Protein AF-A0A8H8INB3-F1 (afdb_monomer)

Structure (mmCIF, N/CA/C/O backbone):
data_AF-A0A8H8INB3-F1
#
_entry.id   AF-A0A8H8INB3-F1
#
loop_
_atom_site.group_PDB
_atom_site.id
_atom_site.type_symbol
_atom_site.label_atom_id
_atom_site.label_alt_id
_atom_site.label_comp_id
_atom_site.label_asym_id
_atom_site.label_entity_id
_atom_site.label_seq_id
_atom_site.pdbx_PDB_ins_code
_atom_site.Cartn_x
_atom_site.Cartn_y
_atom_site.Cartn_z
_atom_site.occupancy
_atom_site.B_iso_or_equiv
_atom_site.auth_seq_id
_atom_site.auth_comp_id
_atom_site.auth_asym_id
_atom_site.auth_atom_id
_atom_site.pdbx_PDB_model_num
ATOM 1 N N . MET A 1 1 ? -3.871 13.043 -21.903 1.00 37.81 1 MET A N 1
ATOM 2 C CA . MET A 1 1 ? -3.933 12.371 -20.589 1.00 37.81 1 MET A CA 1
ATOM 3 C C . MET A 1 1 ? -5.296 12.667 -19.970 1.00 37.81 1 MET A C 1
ATOM 5 O O . MET A 1 1 ? -5.519 13.795 -19.569 1.00 37.81 1 MET A O 1
ATOM 9 N N . THR A 1 2 ? -6.239 11.720 -20.001 1.00 42.38 2 THR A N 1
ATOM 10 C CA . THR A 1 2 ? -7.611 11.873 -19.447 1.00 42.38 2 THR A CA 1
ATOM 11 C C . THR A 1 2 ? -8.157 10.557 -18.858 1.00 42.38 2 THR A C 1
ATOM 13 O O . THR A 1 2 ? -9.352 10.427 -18.599 1.00 42.38 2 THR A O 1
ATOM 16 N N . SER A 1 3 ? -7.307 9.541 -18.646 1.00 51.09 3 SER A N 1
ATOM 17 C CA . SER A 1 3 ? -7.734 8.216 -18.160 1.00 51.09 3 SER A CA 1
ATOM 18 C C . SER A 1 3 ? -8.034 8.160 -16.657 1.00 51.09 3 SER A C 1
ATOM 20 O O . SER A 1 3 ? -8.711 7.228 -16.234 1.00 51.09 3 SER A O 1
ATOM 22 N N . LEU A 1 4 ? -7.603 9.152 -15.868 1.00 56.16 4 LEU A N 1
ATOM 23 C CA . LEU A 1 4 ? -7.724 9.173 -14.398 1.00 56.16 4 LEU A CA 1
ATOM 24 C C . LEU A 1 4 ? -9.166 9.326 -13.868 1.00 56.16 4 LEU A C 1
ATOM 26 O O . LEU A 1 4 ? -9.397 9.169 -12.672 1.00 56.16 4 LEU A O 1
ATOM 30 N N . HIS A 1 5 ? -10.143 9.585 -14.744 1.00 69.62 5 HIS A N 1
ATOM 31 C CA . HIS A 1 5 ? -11.546 9.841 -14.376 1.00 69.62 5 HIS A CA 1
ATOM 32 C C . HIS A 1 5 ? -12.493 8.656 -14.631 1.00 69.62 5 HIS A C 1
ATOM 34 O O . HIS A 1 5 ? -13.712 8.806 -14.566 1.00 69.62 5 HIS A O 1
ATOM 40 N N . LYS A 1 6 ? -11.963 7.485 -14.999 1.00 80.56 6 LYS A N 1
ATOM 41 C CA . LYS A 1 6 ? -12.780 6.328 -15.390 1.00 80.56 6 LYS A CA 1
ATOM 42 C C . LYS A 1 6 ? -12.952 5.360 -14.226 1.00 80.56 6 LYS A C 1
ATOM 44 O O . LYS A 1 6 ? -11.985 5.016 -13.558 1.00 80.56 6 LYS A O 1
ATOM 49 N N . HIS A 1 7 ? -14.180 4.884 -14.046 1.00 87.00 7 HIS A N 1
ATOM 50 C CA . HIS A 1 7 ? -14.563 3.927 -13.009 1.00 87.00 7 HIS A CA 1
ATOM 51 C C . HIS A 1 7 ? -15.341 2.770 -13.624 1.00 87.00 7 HIS A C 1
ATOM 53 O O . HIS A 1 7 ? -16.133 2.979 -14.543 1.00 87.00 7 HIS A O 1
ATOM 59 N N . ILE A 1 8 ? -15.126 1.559 -13.110 1.00 91.19 8 ILE A N 1
ATOM 60 C CA . ILE A 1 8 ? -15.889 0.364 -13.491 1.00 91.19 8 ILE A CA 1
ATOM 61 C C . ILE A 1 8 ? -16.918 0.118 -12.394 1.00 91.19 8 ILE A C 1
ATOM 63 O O . ILE A 1 8 ? -16.598 -0.453 -11.356 1.00 91.19 8 ILE A O 1
ATOM 67 N N . VAL A 1 9 ? -18.139 0.605 -12.604 1.00 91.12 9 VAL A N 1
ATOM 68 C CA . VAL A 1 9 ? -19.225 0.540 -11.618 1.00 91.12 9 VAL A CA 1
ATOM 69 C C . VAL A 1 9 ? -20.558 0.334 -12.328 1.00 91.12 9 VAL A C 1
ATOM 71 O O . VAL A 1 9 ? -20.754 0.866 -13.422 1.00 91.12 9 VAL A O 1
ATOM 74 N N . SER A 1 10 ? -21.489 -0.390 -11.703 1.00 91.19 10 SER A N 1
ATOM 75 C CA . SER A 1 10 ? -22.874 -0.477 -12.191 1.00 91.19 10 SER A CA 1
ATOM 76 C C . SER A 1 10 ? -23.575 0.875 -12.029 1.00 91.19 10 SER A C 1
ATOM 78 O O . SER A 1 10 ? -24.155 1.417 -12.968 1.00 91.19 10 SER A O 1
ATOM 80 N N . SER A 1 11 ? -23.473 1.451 -10.828 1.00 92.50 11 SER A N 1
ATOM 81 C CA . SER A 1 11 ? -23.851 2.829 -10.527 1.00 92.50 11 SER A CA 1
ATOM 82 C C . SER A 1 11 ? -23.067 3.343 -9.308 1.00 92.50 11 SER A C 1
ATOM 84 O O . SER A 1 11 ? -22.710 2.542 -8.440 1.00 92.50 11 SER A O 1
ATOM 86 N N . PRO A 1 12 ? -22.831 4.662 -9.173 1.00 88.75 12 PRO A N 1
ATOM 87 C CA . PRO A 1 12 ? -22.184 5.215 -7.980 1.00 88.75 12 PRO A CA 1
ATOM 88 C C . PRO A 1 12 ? -22.935 4.909 -6.673 1.00 88.75 12 PRO A C 1
ATOM 90 O O . PRO A 1 12 ? -22.311 4.656 -5.648 1.00 88.75 12 PRO A O 1
ATOM 93 N N . GLY A 1 13 ? -24.274 4.892 -6.707 1.00 90.12 13 GLY A N 1
ATOM 94 C CA . GLY A 1 13 ? -25.105 4.686 -5.514 1.00 90.12 13 GLY A CA 1
ATOM 95 C C . GLY A 1 13 ? -25.131 3.244 -4.997 1.00 90.12 13 GLY A C 1
ATOM 96 O O . GLY A 1 13 ? -25.344 3.029 -3.805 1.00 90.12 13 GLY A O 1
ATOM 97 N N . THR A 1 14 ? -24.901 2.255 -5.867 1.00 94.06 14 THR A N 1
ATOM 98 C CA . THR A 1 14 ? -24.886 0.826 -5.499 1.00 94.06 14 THR A CA 1
ATOM 99 C C . THR A 1 14 ? -23.484 0.288 -5.219 1.00 94.06 14 THR A C 1
ATOM 101 O O . THR A 1 14 ? -23.358 -0.765 -4.595 1.00 94.06 14 THR A O 1
ATOM 104 N N . LEU A 1 15 ? -22.438 1.030 -5.604 1.00 95.94 15 LEU A N 1
ATOM 105 C CA . LEU A 1 15 ? -21.040 0.600 -5.546 1.00 95.94 15 LEU A CA 1
ATOM 106 C C . LEU A 1 15 ? -20.618 0.050 -4.180 1.00 95.94 15 LEU A C 1
ATOM 108 O O . LEU A 1 15 ? -20.013 -1.015 -4.112 1.00 95.94 15 LEU A O 1
ATOM 112 N N . VAL A 1 16 ? -20.946 0.752 -3.091 1.00 97.31 16 VAL A N 1
ATOM 113 C CA . VAL A 1 16 ? -20.544 0.328 -1.739 1.00 97.31 16 VAL A CA 1
ATOM 114 C C . VAL A 1 16 ? -21.128 -1.043 -1.405 1.00 97.31 16 VAL A C 1
ATOM 116 O O . VAL A 1 16 ? -20.414 -1.918 -0.928 1.00 97.31 16 VAL A O 1
ATOM 119 N N . LEU A 1 17 ? -22.417 -1.256 -1.682 1.00 97.81 17 LEU A N 1
ATOM 120 C CA . LEU A 1 17 ? -23.078 -2.522 -1.374 1.00 97.81 17 LEU A CA 1
ATOM 121 C C . LEU A 1 17 ? -22.556 -3.662 -2.263 1.00 97.81 17 LEU A C 1
ATOM 123 O O . LEU A 1 17 ? -22.293 -4.753 -1.766 1.00 97.81 17 LEU A O 1
ATOM 127 N N . GLU A 1 18 ? -22.341 -3.399 -3.555 1.00 97.88 18 GLU A N 1
ATOM 128 C CA . GLU A 1 18 ? -21.723 -4.354 -4.488 1.00 97.88 18 GLU A CA 1
ATOM 129 C C . GLU A 1 18 ? -20.309 -4.755 -4.031 1.00 97.88 18 GLU A C 1
ATOM 131 O O . GLU A 1 18 ? -19.968 -5.940 -4.035 1.00 97.88 18 GLU A O 1
ATOM 136 N N . ALA A 1 19 ? -19.508 -3.794 -3.558 1.00 97.62 19 ALA A N 1
ATOM 137 C CA . ALA A 1 19 ? -18.181 -4.054 -3.008 1.00 97.62 19 ALA A CA 1
ATOM 138 C C . ALA A 1 19 ? -18.239 -4.922 -1.738 1.00 97.62 19 ALA A C 1
ATOM 140 O O . ALA A 1 19 ? -17.462 -5.870 -1.613 1.00 97.62 19 ALA A O 1
ATOM 141 N N . LEU A 1 20 ? -19.184 -4.664 -0.822 1.00 98.44 20 LEU A N 1
ATOM 142 C CA . LEU A 1 20 ? -19.389 -5.501 0.369 1.00 98.44 20 LEU A CA 1
ATOM 143 C C . LEU A 1 20 ? -19.751 -6.945 0.007 1.00 98.44 20 LEU A C 1
ATOM 145 O O . LEU A 1 20 ? -19.192 -7.878 0.587 1.00 98.44 20 LEU A O 1
ATOM 149 N N . HIS A 1 21 ? -20.632 -7.138 -0.976 1.00 98.06 21 HIS A N 1
ATOM 150 C CA . HIS A 1 21 ? -20.970 -8.466 -1.497 1.00 98.06 21 HIS A CA 1
ATOM 151 C C . HIS A 1 21 ? -19.763 -9.162 -2.133 1.00 98.06 21 HIS A C 1
ATOM 153 O O . HIS A 1 21 ? -19.579 -10.367 -1.947 1.00 98.06 21 HIS A O 1
ATOM 159 N N . GLY A 1 22 ? -18.894 -8.413 -2.816 1.00 97.62 22 GLY A N 1
ATOM 160 C CA . GLY A 1 22 ? -17.614 -8.917 -3.319 1.00 97.62 22 GLY A CA 1
ATOM 161 C C . GLY A 1 22 ? -16.697 -9.419 -2.198 1.00 97.62 22 GLY A C 1
ATOM 162 O O . GLY A 1 22 ? -16.178 -10.534 -2.275 1.00 97.62 22 GLY A O 1
ATOM 163 N N . VAL A 1 23 ? -16.557 -8.646 -1.116 1.00 97.19 23 VAL A N 1
ATOM 164 C CA . VAL A 1 23 ? -15.767 -9.047 0.062 1.00 97.19 23 VAL A CA 1
ATOM 165 C C . VAL A 1 23 ? -16.361 -10.284 0.740 1.00 97.19 23 VAL A C 1
ATOM 167 O O . VAL A 1 23 ? -15.623 -11.219 1.044 1.00 97.19 23 VAL A O 1
ATOM 170 N N . ALA A 1 24 ? -17.680 -10.335 0.945 1.00 97.31 24 ALA A N 1
ATOM 171 C CA . ALA A 1 24 ? -18.344 -11.497 1.541 1.00 97.31 24 ALA A CA 1
ATOM 172 C C . ALA A 1 24 ? -18.244 -12.751 0.655 1.00 97.31 24 ALA A C 1
ATOM 174 O O . ALA A 1 24 ? -18.091 -13.858 1.160 1.00 97.31 24 ALA A O 1
ATOM 175 N N . SER A 1 25 ? -18.236 -12.589 -0.670 1.00 96.56 25 SER A N 1
ATOM 176 C CA . SER A 1 25 ? -18.004 -13.701 -1.602 1.00 96.56 25 SER A CA 1
ATOM 177 C C . SER A 1 25 ? -16.581 -14.262 -1.493 1.00 96.56 25 SER A C 1
ATOM 179 O O . SER A 1 25 ? -16.380 -15.468 -1.628 1.00 96.56 25 SER A O 1
ATOM 181 N N . ALA A 1 26 ? -15.591 -13.403 -1.225 1.00 95.00 26 ALA A N 1
ATOM 182 C CA . ALA A 1 26 ? -14.204 -13.806 -0.993 1.00 95.00 26 ALA A CA 1
ATOM 183 C C . ALA A 1 26 ? -13.953 -14.337 0.434 1.00 95.00 26 ALA A C 1
ATOM 185 O O . ALA A 1 26 ? -12.988 -15.069 0.656 1.00 95.00 26 ALA A O 1
ATOM 186 N N . ASN A 1 27 ? -14.809 -13.990 1.400 1.00 95.06 27 ASN A N 1
ATOM 187 C CA . ASN A 1 27 ? -14.726 -14.436 2.788 1.00 95.06 27 ASN A CA 1
ATOM 188 C C . ASN A 1 27 ? -16.006 -15.178 3.213 1.00 95.06 27 ASN A C 1
ATOM 190 O O . ASN A 1 27 ? -16.933 -14.545 3.720 1.00 95.06 27 ASN A O 1
ATOM 194 N N . PRO A 1 28 ? -16.045 -16.522 3.127 1.00 90.81 28 PRO A N 1
ATOM 195 C CA . PRO A 1 28 ? -17.250 -17.300 3.425 1.00 90.81 28 PRO A CA 1
ATOM 196 C C . PRO A 1 28 ? -17.697 -17.232 4.895 1.00 90.81 28 PRO A C 1
ATOM 198 O O . PRO A 1 28 ? -18.794 -17.677 5.219 1.00 90.81 28 PRO A O 1
ATOM 201 N N . ASN A 1 29 ? -16.867 -16.688 5.794 1.00 93.50 29 ASN A N 1
ATOM 202 C CA . ASN A 1 29 ? -17.235 -16.466 7.193 1.00 93.50 29 ASN A CA 1
ATOM 203 C C . ASN A 1 29 ? -17.934 -15.116 7.419 1.00 93.50 29 ASN A C 1
ATOM 205 O O . ASN A 1 29 ? -18.372 -14.849 8.539 1.00 93.50 29 ASN A O 1
ATOM 209 N N . ALA A 1 30 ? -18.012 -14.257 6.400 1.00 96.94 30 ALA A N 1
ATOM 210 C CA . ALA A 1 30 ? -18.641 -12.948 6.480 1.00 96.94 30 ALA A CA 1
ATOM 211 C C . ALA A 1 30 ? -20.069 -12.957 5.908 1.00 96.94 30 ALA A C 1
ATOM 213 O O . ALA A 1 30 ? -20.439 -13.771 5.067 1.00 96.94 30 ALA A O 1
ATOM 214 N N . SER A 1 31 ? -20.894 -12.034 6.383 1.00 98.38 31 SER A N 1
ATOM 215 C CA . SER A 1 31 ? -22.241 -11.753 5.885 1.00 98.38 31 SER A CA 1
ATOM 216 C C . SER A 1 31 ? -22.456 -10.248 5.811 1.00 98.38 31 SER A C 1
ATOM 218 O O . SER A 1 31 ? -21.770 -9.488 6.497 1.00 98.38 31 SER A O 1
ATOM 220 N N . VAL A 1 32 ? -23.401 -9.825 4.973 1.00 98.75 32 VAL A N 1
ATOM 221 C CA . VAL A 1 32 ? -23.730 -8.414 4.749 1.00 98.75 32 VAL A CA 1
ATOM 222 C C . VAL A 1 32 ? -25.163 -8.151 5.209 1.00 98.75 32 VAL A C 1
ATOM 224 O O . VAL A 1 32 ? -26.079 -8.902 4.884 1.00 98.75 32 VAL A O 1
ATOM 227 N N . ASP A 1 33 ? -25.352 -7.094 5.995 1.00 98.62 33 ASP A N 1
ATOM 228 C CA . ASP A 1 33 ? -26.651 -6.467 6.235 1.00 98.62 33 ASP A CA 1
ATOM 229 C C . ASP A 1 33 ? -26.829 -5.353 5.199 1.00 98.62 33 ASP A C 1
ATOM 231 O O . ASP A 1 33 ? -26.327 -4.239 5.377 1.00 98.62 33 ASP A O 1
ATOM 235 N N . ASP A 1 34 ? -27.507 -5.677 4.098 1.00 98.12 34 ASP A N 1
ATOM 236 C CA . ASP A 1 34 ? -27.675 -4.788 2.944 1.00 98.12 34 ASP A CA 1
ATOM 237 C C . ASP A 1 34 ? -28.322 -3.452 3.315 1.00 98.12 34 ASP A C 1
ATOM 239 O O . ASP A 1 34 ? -27.911 -2.397 2.830 1.00 98.12 34 ASP A O 1
ATOM 243 N N . GLN A 1 35 ? -29.309 -3.486 4.214 1.00 97.62 35 GLN A N 1
ATOM 244 C CA . GLN A 1 35 ? -30.054 -2.300 4.628 1.00 97.62 35 GLN A CA 1
ATOM 245 C C . GLN A 1 35 ? -29.156 -1.296 5.361 1.00 97.62 35 GLN A C 1
ATOM 247 O O . GLN A 1 35 ? -29.330 -0.086 5.209 1.00 97.62 35 GLN A O 1
ATOM 252 N N . HIS A 1 36 ? -28.207 -1.787 6.157 1.00 98.38 36 HIS A N 1
ATOM 253 C CA . HIS A 1 36 ? -27.350 -0.949 6.994 1.00 98.38 36 HIS A CA 1
ATOM 254 C C . HIS A 1 36 ? -25.907 -0.850 6.489 1.00 98.38 36 HIS A C 1
ATOM 256 O O . HIS A 1 36 ? -25.113 -0.145 7.113 1.00 98.38 36 HIS A O 1
ATOM 262 N N . LYS A 1 37 ? -25.555 -1.515 5.380 1.00 98.50 37 LYS A N 1
ATOM 263 C CA . LYS A 1 37 ? -24.188 -1.586 4.828 1.00 98.50 37 LYS A CA 1
ATOM 264 C C . LYS A 1 37 ? -23.165 -2.017 5.888 1.00 98.50 37 LYS A C 1
ATOM 266 O O . LYS A 1 37 ? -22.107 -1.407 6.056 1.00 98.50 37 LYS A O 1
ATOM 271 N N . VAL A 1 38 ? -23.512 -3.058 6.644 1.00 98.88 38 VAL A N 1
ATOM 272 C CA . VAL A 1 38 ? -22.631 -3.652 7.659 1.00 98.88 38 VAL A CA 1
ATOM 273 C C . VAL A 1 38 ? -22.164 -5.005 7.159 1.00 98.88 38 VAL A C 1
ATOM 275 O O . VAL A 1 38 ? -22.988 -5.872 6.891 1.00 98.88 38 VAL A O 1
ATOM 278 N N . ILE A 1 39 ? -20.853 -5.207 7.088 1.00 98.81 39 ILE A N 1
ATOM 279 C CA . ILE A 1 39 ? -20.268 -6.534 6.890 1.00 98.81 39 ILE A CA 1
ATOM 280 C C . ILE A 1 39 ? -19.758 -7.057 8.231 1.00 98.81 39 ILE A C 1
ATOM 282 O O . ILE A 1 39 ? -19.131 -6.326 8.996 1.00 98.81 39 ILE A O 1
ATOM 286 N N . TYR A 1 40 ? -20.057 -8.309 8.552 1.00 98.81 40 TYR A N 1
ATOM 287 C CA . TYR A 1 40 ? -19.786 -8.892 9.864 1.00 98.81 40 TYR A CA 1
ATOM 288 C C . TYR A 1 40 ? -19.481 -10.384 9.756 1.00 98.81 40 TYR A C 1
ATOM 290 O O . TYR A 1 40 ? -19.863 -11.030 8.784 1.00 98.81 40 TYR A O 1
ATOM 298 N N . ILE A 1 41 ? -18.802 -10.950 10.755 1.00 98.50 41 ILE A N 1
ATOM 299 C CA . ILE A 1 41 ? -18.635 -12.404 10.864 1.00 98.50 41 ILE A CA 1
ATOM 300 C C . ILE A 1 41 ? -20.014 -13.024 11.105 1.00 98.50 41 ILE A C 1
ATOM 302 O O . ILE A 1 41 ? -20.651 -12.711 12.106 1.00 98.50 41 ILE A O 1
ATOM 306 N N . ALA A 1 42 ? -20.462 -13.917 10.222 1.00 96.94 42 ALA A N 1
ATOM 307 C CA . ALA A 1 42 ? -21.814 -14.482 10.231 1.00 96.94 42 ALA A CA 1
ATOM 308 C C . ALA A 1 42 ? -22.160 -15.189 11.554 1.00 96.94 42 ALA A C 1
ATOM 310 O O . ALA A 1 42 ? -23.276 -15.086 12.063 1.00 96.94 42 ALA A O 1
ATOM 311 N N . GLN A 1 43 ? -21.180 -15.901 12.115 1.00 95.88 43 GLN A N 1
ATOM 312 C CA . GLN A 1 43 ? -21.270 -16.603 13.393 1.00 95.88 43 GLN A CA 1
ATOM 313 C C . GLN A 1 43 ? -20.080 -16.191 14.273 1.00 95.88 43 GLN A C 1
ATOM 315 O O . GLN A 1 43 ? -19.075 -16.904 14.319 1.00 95.88 43 GLN A O 1
ATOM 320 N N . PRO A 1 44 ? -20.132 -15.013 14.923 1.00 94.75 44 PRO A N 1
ATOM 321 C CA . PRO A 1 44 ? -19.017 -14.537 15.725 1.00 94.75 44 PRO A CA 1
ATOM 322 C C . PRO A 1 44 ? -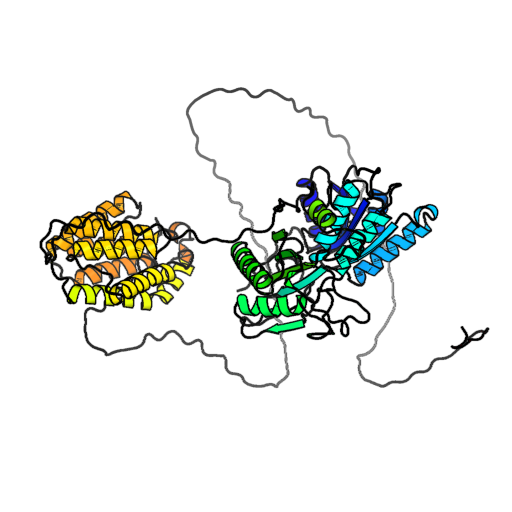18.906 -15.353 17.020 1.00 94.75 44 PRO A C 1
ATOM 324 O O . PRO A 1 44 ? -19.915 -15.682 17.648 1.00 94.75 44 PRO A O 1
ATOM 327 N N . ASP A 1 45 ? -17.679 -15.647 17.450 1.00 96.19 45 ASP A N 1
ATOM 328 C CA . ASP A 1 45 ? -17.408 -16.281 18.741 1.00 96.19 45 ASP A CA 1
ATOM 329 C C . ASP A 1 45 ? -17.712 -15.300 19.886 1.00 96.19 45 ASP A C 1
ATOM 331 O O . ASP A 1 45 ? -16.914 -14.424 20.219 1.00 96.19 45 ASP A O 1
ATOM 335 N N . ARG A 1 46 ? -18.893 -15.452 20.496 1.00 97.25 46 ARG A N 1
ATOM 336 C CA . ARG A 1 46 ? -19.390 -14.575 21.571 1.00 97.25 46 ARG A CA 1
ATOM 337 C C . ARG A 1 46 ? -18.683 -14.791 22.916 1.00 97.25 46 ARG A C 1
ATOM 339 O O . ARG A 1 46 ? -19.000 -14.102 23.882 1.00 97.25 46 ARG A O 1
ATOM 346 N N . SER A 1 47 ? -17.733 -15.727 23.003 1.00 97.44 47 SER A N 1
ATOM 347 C CA . SER A 1 47 ? -16.906 -15.919 24.201 1.00 97.44 47 SER A CA 1
ATOM 348 C C . SER A 1 47 ? -15.725 -14.945 24.291 1.00 97.44 47 SER A C 1
ATOM 350 O O . SER A 1 47 ? -15.012 -14.953 25.298 1.00 97.44 47 SER A O 1
ATOM 352 N N . LYS A 1 48 ? -15.543 -14.088 23.276 1.00 97.69 48 LYS A N 1
ATOM 353 C CA . LYS A 1 48 ? -14.439 -13.130 23.127 1.00 97.69 48 LYS A CA 1
ATOM 354 C C . LYS A 1 48 ? -14.955 -11.703 22.952 1.00 97.69 48 LYS A C 1
ATOM 356 O O . LYS A 1 48 ? -16.105 -11.488 22.579 1.00 97.69 48 LYS A O 1
ATOM 361 N N . VAL A 1 49 ? -14.079 -10.728 23.202 1.00 98.69 49 VAL A N 1
ATOM 362 C CA . VAL A 1 49 ? -14.347 -9.313 22.904 1.00 98.69 49 VAL A CA 1
ATOM 363 C C . VAL A 1 49 ? -14.569 -9.150 21.400 1.00 98.69 49 VAL A C 1
ATOM 365 O O . VAL A 1 49 ? -13.765 -9.630 20.602 1.00 98.69 49 VAL A O 1
ATOM 368 N N . ALA A 1 50 ? -15.634 -8.451 21.011 1.00 98.75 50 ALA A N 1
ATOM 369 C CA . ALA A 1 50 ? -15.865 -8.109 19.611 1.00 98.75 50 ALA A CA 1
ATOM 370 C C . ALA A 1 50 ? -15.166 -6.794 19.251 1.00 98.75 50 ALA A C 1
ATOM 372 O O . ALA A 1 50 ? -15.075 -5.880 20.070 1.00 98.75 50 ALA A O 1
ATOM 373 N N . LEU A 1 51 ? -14.700 -6.681 18.010 1.00 98.81 51 LEU A N 1
ATOM 374 C CA . LEU A 1 51 ? -14.136 -5.445 17.477 1.00 98.81 51 LEU A CA 1
ATOM 375 C C . LEU A 1 51 ? -15.004 -4.929 16.341 1.00 98.81 51 LEU A C 1
ATOM 377 O O . LEU A 1 51 ? -15.305 -5.672 15.405 1.00 98.81 51 LEU A O 1
ATOM 381 N N . ILE A 1 52 ? -15.354 -3.646 16.398 1.00 98.81 52 ILE A N 1
ATOM 382 C CA . ILE A 1 52 ? -15.973 -2.955 15.270 1.00 98.81 52 ILE A CA 1
ATOM 383 C C . ILE A 1 52 ? -15.153 -1.741 14.854 1.00 98.81 52 ILE A C 1
ATOM 385 O O . ILE A 1 52 ? -14.570 -1.044 15.685 1.00 98.81 52 ILE A O 1
ATOM 389 N N . SER A 1 53 ? -15.139 -1.478 13.554 1.00 98.81 53 SER A N 1
ATOM 390 C CA . SER A 1 53 ? -14.621 -0.242 12.971 1.00 98.81 53 SER A CA 1
ATOM 391 C C . SER A 1 53 ? -15.513 0.183 11.804 1.00 98.81 53 SER A C 1
ATOM 393 O O . SER A 1 53 ? -16.555 -0.424 11.551 1.00 98.81 53 SER A O 1
ATOM 395 N N . GLY A 1 54 ? -15.151 1.248 11.104 1.00 98.25 54 GLY A N 1
ATOM 396 C CA . GLY A 1 54 ? -15.939 1.753 9.991 1.00 98.25 54 GLY A CA 1
ATOM 397 C C . GLY A 1 54 ? -15.552 3.161 9.563 1.00 98.25 54 GLY A C 1
ATOM 398 O O . GLY A 1 54 ? -14.506 3.699 9.940 1.00 98.25 54 GLY A O 1
ATOM 399 N N . GLY A 1 55 ? -16.399 3.727 8.717 1.00 98.31 55 GLY A N 1
ATOM 400 C CA . GLY A 1 55 ? -16.218 5.042 8.116 1.00 98.31 55 GLY A CA 1
ATOM 401 C C . GLY A 1 55 ? -16.813 5.089 6.715 1.00 98.31 55 GLY A C 1
ATOM 402 O O . GLY A 1 55 ? -17.496 4.149 6.295 1.00 98.31 55 GLY A O 1
ATOM 403 N N . GLY A 1 56 ? -16.555 6.183 6.001 1.00 97.69 56 GLY A N 1
ATOM 404 C CA . GLY A 1 56 ? -16.885 6.262 4.580 1.00 97.69 56 GLY A CA 1
ATOM 405 C C . GLY A 1 56 ? -16.208 5.161 3.768 1.00 97.69 56 GLY A C 1
ATOM 406 O O . GLY A 1 56 ? -15.133 4.683 4.131 1.00 97.69 56 GLY A O 1
ATOM 407 N N . ALA A 1 57 ? -16.867 4.740 2.693 1.00 97.94 57 ALA A N 1
ATOM 408 C CA . ALA A 1 57 ? -16.285 3.836 1.705 1.00 97.94 57 ALA A CA 1
ATOM 409 C C . ALA A 1 57 ? -15.243 4.567 0.838 1.00 97.94 57 ALA A C 1
ATOM 411 O O . ALA A 1 57 ? -15.177 5.799 0.849 1.00 97.94 57 ALA A O 1
ATOM 412 N N . GLY A 1 58 ? -14.464 3.822 0.051 1.00 97.38 58 GLY A N 1
ATOM 413 C CA . GLY A 1 58 ? -13.396 4.372 -0.793 1.00 97.38 58 GLY A CA 1
ATOM 414 C C . GLY A 1 58 ? -11.997 4.260 -0.185 1.00 97.38 58 GLY A C 1
ATOM 415 O O . GLY A 1 58 ? -11.062 4.874 -0.696 1.00 97.38 58 GLY A O 1
ATOM 416 N N . HIS A 1 59 ? -11.851 3.487 0.893 1.00 98.56 59 HIS A N 1
ATOM 417 C CA . HIS A 1 59 ? -10.565 3.184 1.530 1.00 98.56 59 HIS A CA 1
ATOM 418 C C . HIS A 1 59 ? -10.229 1.695 1.499 1.00 98.56 59 HIS A C 1
ATOM 420 O O . HIS A 1 59 ? -9.321 1.246 2.207 1.00 98.56 59 HIS A O 1
ATOM 426 N N . GLU A 1 60 ? -10.958 0.921 0.690 1.00 98.38 60 GLU A N 1
ATOM 427 C CA . GLU A 1 60 ? -10.831 -0.524 0.610 1.00 98.38 60 GLU A CA 1
ATOM 428 C C . GLU A 1 60 ? -9.357 -0.927 0.376 1.00 98.38 60 GLU A C 1
ATOM 430 O O . GLU A 1 60 ? -8.669 -0.316 -0.447 1.00 98.38 60 GLU A O 1
ATOM 435 N N . PRO A 1 61 ? -8.839 -1.932 1.107 1.00 98.06 61 PRO A N 1
ATOM 436 C CA . PRO A 1 61 ? -9.597 -2.883 1.920 1.00 98.06 61 PRO A CA 1
ATOM 437 C C . PRO A 1 61 ? -10.065 -2.375 3.294 1.00 98.06 61 PRO A C 1
ATOM 439 O O . PRO A 1 61 ? -10.845 -3.072 3.949 1.00 98.06 61 PRO A O 1
ATOM 442 N N . ALA A 1 62 ? -9.650 -1.186 3.739 1.00 98.38 62 ALA A N 1
ATOM 443 C CA . ALA A 1 62 ? -10.157 -0.620 4.980 1.00 98.38 62 ALA A CA 1
ATOM 444 C C . ALA A 1 62 ? -11.652 -0.252 4.832 1.00 98.38 62 ALA A C 1
ATOM 446 O O . ALA A 1 62 ? -12.023 0.533 3.970 1.00 98.38 62 ALA A O 1
ATOM 447 N N . HIS A 1 63 ? -12.576 -0.776 5.637 1.00 98.38 63 HIS A N 1
ATOM 448 C CA . HIS A 1 63 ? -12.390 -1.737 6.741 1.00 98.38 63 HIS A CA 1
ATOM 449 C C . HIS A 1 63 ? -12.978 -3.118 6.458 1.00 98.38 63 HIS A C 1
ATOM 451 O O . HIS A 1 63 ? -12.625 -4.084 7.132 1.00 98.38 63 HIS A O 1
ATOM 457 N N . SER A 1 64 ? -13.864 -3.219 5.467 1.00 98.25 64 SER A N 1
ATOM 458 C CA . SER A 1 64 ? -14.611 -4.434 5.128 1.00 98.25 64 SER A CA 1
ATOM 459 C C . SER A 1 64 ? -13.701 -5.630 4.849 1.00 98.25 64 SER A C 1
ATOM 461 O O . SER A 1 64 ? -13.982 -6.736 5.310 1.00 98.25 64 SER A O 1
ATOM 463 N N . GLY A 1 65 ? -12.567 -5.406 4.179 1.00 98.06 65 GLY A N 1
ATOM 464 C CA . GLY A 1 65 ? -11.583 -6.439 3.863 1.00 98.06 65 GLY A CA 1
ATOM 465 C C . GLY A 1 65 ? -10.873 -7.032 5.085 1.00 98.06 65 GLY A C 1
ATOM 466 O O . GLY A 1 65 ? -10.248 -8.085 4.975 1.00 98.06 65 GLY A O 1
ATOM 467 N N . PHE A 1 66 ? -10.987 -6.401 6.256 1.00 98.38 66 PHE A N 1
ATOM 468 C CA . PHE A 1 66 ? -10.383 -6.858 7.510 1.00 98.38 66 PHE A CA 1
ATOM 469 C C . PHE A 1 66 ? -11.389 -7.489 8.482 1.00 98.38 66 PHE A C 1
ATOM 471 O O . PHE A 1 66 ? -11.041 -7.776 9.630 1.00 98.38 66 PHE A O 1
ATOM 478 N N . VAL A 1 67 ? -12.627 -7.735 8.039 1.00 98.62 67 VAL A N 1
ATOM 479 C CA . VAL A 1 67 ? -13.610 -8.503 8.813 1.00 98.62 67 VAL A CA 1
ATOM 480 C C . VAL A 1 67 ? -13.277 -9.989 8.753 1.00 98.62 67 VAL A C 1
ATOM 482 O O . VAL A 1 67 ? -13.176 -10.570 7.674 1.00 98.62 67 VAL A O 1
ATOM 485 N N . GLY A 1 68 ? -13.106 -10.605 9.921 1.00 97.25 68 GLY A N 1
ATOM 486 C CA . GLY A 1 68 ? -12.750 -12.011 10.074 1.00 97.25 68 GLY A CA 1
ATOM 487 C C . GLY A 1 68 ? -12.020 -12.311 11.384 1.00 97.25 68 GLY A C 1
ATOM 488 O O . GLY A 1 68 ? -11.638 -11.418 12.144 1.00 97.25 68 GLY A O 1
ATOM 489 N N . GLU A 1 69 ? -11.847 -13.602 11.670 1.00 95.31 69 GLU A N 1
ATOM 490 C CA . GLU A 1 69 ? -11.221 -14.070 12.911 1.00 95.31 69 GLU A CA 1
ATOM 491 C C . GLU A 1 69 ? -9.797 -13.504 13.061 1.00 95.31 69 GLU A C 1
ATOM 493 O O . GLU A 1 69 ? -9.000 -13.564 12.124 1.00 95.31 69 GLU A O 1
ATOM 498 N N . GLY A 1 70 ? -9.475 -12.965 14.241 1.00 95.06 70 GLY A N 1
ATOM 499 C CA . GLY A 1 70 ? -8.170 -12.361 14.537 1.00 95.06 70 GLY A CA 1
ATOM 500 C C . GLY A 1 70 ? -8.045 -10.868 14.205 1.00 95.06 70 GLY A C 1
ATOM 501 O O . GLY A 1 70 ? -6.995 -10.293 14.488 1.00 95.06 70 GLY A O 1
ATOM 502 N N . MET A 1 71 ? -9.083 -10.235 13.641 1.00 97.19 71 MET A N 1
ATOM 503 C CA . MET A 1 71 ? -9.137 -8.788 13.368 1.00 97.19 71 MET A CA 1
ATOM 504 C C . MET A 1 71 ? -10.506 -8.186 13.733 1.00 97.19 71 MET A C 1
ATOM 506 O O . MET A 1 71 ? -10.847 -8.152 14.915 1.00 97.19 71 MET A O 1
ATOM 510 N N . LEU A 1 72 ? -11.282 -7.683 12.762 1.00 98.69 72 LEU A N 1
ATOM 511 C CA . LEU A 1 72 ? -12.581 -7.055 13.007 1.00 98.69 72 LEU A CA 1
ATOM 512 C C . LEU A 1 72 ? -13.700 -8.100 13.032 1.00 98.69 72 LEU A C 1
ATOM 514 O O . LEU A 1 72 ? -13.793 -8.961 12.160 1.00 98.69 72 LEU A O 1
ATOM 518 N N . THR A 1 73 ? -14.609 -7.980 13.995 1.00 98.81 73 THR A N 1
ATOM 519 C CA . THR A 1 73 ? -15.857 -8.755 14.027 1.00 98.81 73 THR A CA 1
ATOM 520 C C . THR A 1 73 ? -16.897 -8.170 13.074 1.00 98.81 73 THR A C 1
ATOM 522 O O . THR A 1 73 ? -17.652 -8.925 12.463 1.00 98.81 73 THR A O 1
ATOM 525 N N . ALA A 1 74 ? -16.929 -6.842 12.924 1.00 98.81 74 ALA A N 1
ATOM 526 C CA . ALA A 1 74 ? -17.746 -6.155 11.927 1.00 98.81 74 ALA A CA 1
ATOM 527 C C . ALA A 1 74 ? -17.109 -4.840 11.455 1.00 98.81 74 ALA A C 1
ATOM 529 O O . ALA A 1 74 ? -16.346 -4.202 12.182 1.00 98.81 74 ALA A O 1
ATOM 530 N N . ALA A 1 75 ? -17.471 -4.419 10.247 1.00 98.81 75 ALA A N 1
ATOM 531 C CA . ALA A 1 75 ? -17.155 -3.114 9.690 1.00 98.81 75 ALA A CA 1
ATOM 532 C C . ALA A 1 75 ? -18.437 -2.414 9.219 1.00 98.81 75 ALA A C 1
ATOM 534 O O . ALA A 1 75 ? -19.295 -3.023 8.576 1.00 98.81 75 ALA A O 1
ATOM 535 N N . VAL A 1 76 ? -18.556 -1.130 9.553 1.00 98.75 76 VAL A N 1
ATOM 536 C CA . VAL A 1 76 ? -19.703 -0.280 9.210 1.00 98.75 76 VAL A CA 1
ATOM 537 C C . VAL A 1 76 ? -19.306 0.657 8.076 1.00 98.75 76 VAL A C 1
ATOM 539 O O . VAL A 1 76 ? -18.429 1.503 8.261 1.00 98.75 76 VAL A O 1
ATOM 542 N N . CYS A 1 77 ? -19.944 0.519 6.917 1.00 98.44 77 CYS A N 1
ATOM 543 C CA . CYS A 1 77 ? -19.573 1.260 5.715 1.00 98.44 77 CYS A CA 1
ATOM 544 C C . CYS A 1 77 ? -20.622 2.329 5.390 1.00 98.44 77 CYS A C 1
ATOM 546 O O . CYS A 1 77 ? -21.795 2.032 5.156 1.00 98.44 77 CYS A O 1
ATOM 548 N N . GLY A 1 78 ? -20.200 3.592 5.405 1.00 98.00 78 GLY A N 1
ATOM 549 C CA . GLY A 1 78 ? -20.999 4.709 4.913 1.00 98.00 78 GLY A CA 1
ATOM 550 C C . GLY A 1 78 ? -20.968 4.807 3.387 1.00 98.00 78 GLY A C 1
ATOM 551 O O . GLY A 1 78 ? -20.521 3.890 2.696 1.00 98.00 78 GLY A O 1
ATOM 552 N N . ASP A 1 79 ? -21.440 5.929 2.853 1.00 96.75 79 ASP A N 1
ATOM 553 C CA . ASP A 1 79 ? -21.230 6.244 1.437 1.00 96.75 79 ASP A CA 1
ATOM 554 C C . ASP A 1 79 ? -19.759 6.610 1.177 1.00 96.75 79 ASP A C 1
ATOM 556 O O . ASP A 1 79 ? -18.956 6.730 2.108 1.00 96.75 79 ASP A O 1
ATOM 560 N N . VAL A 1 80 ? -19.375 6.759 -0.093 1.00 96.62 80 VAL A N 1
ATOM 561 C CA . VAL A 1 80 ? -17.994 7.110 -0.457 1.00 96.62 80 VAL A CA 1
ATOM 562 C C . VAL A 1 80 ? -17.595 8.419 0.233 1.00 96.62 80 VAL A C 1
ATOM 564 O O . VAL A 1 80 ? -18.256 9.440 0.054 1.00 96.62 80 VAL A O 1
ATOM 567 N N . PHE A 1 81 ? -16.541 8.359 1.051 1.00 96.12 81 PHE A N 1
ATOM 568 C CA . PHE A 1 81 ? -16.005 9.460 1.869 1.00 96.12 81 PHE A CA 1
ATOM 569 C C . PHE A 1 81 ? -16.991 10.110 2.858 1.00 96.12 81 PHE A C 1
ATOM 571 O O . PHE A 1 81 ? -16.724 11.184 3.395 1.00 96.12 81 PHE A O 1
ATOM 578 N N . ALA A 1 82 ? -18.115 9.454 3.156 1.00 96.38 82 ALA A N 1
ATOM 579 C CA . ALA A 1 82 ? -19.096 9.931 4.123 1.00 96.38 82 ALA A CA 1
ATOM 580 C C . ALA A 1 82 ? -19.279 8.916 5.252 1.00 96.38 82 ALA A C 1
ATOM 582 O O . ALA A 1 82 ? -19.575 7.749 5.014 1.00 96.38 82 ALA A O 1
ATOM 583 N N . SER A 1 83 ? -19.131 9.370 6.496 1.00 97.31 83 SER A N 1
ATOM 584 C CA . SER A 1 83 ? -19.288 8.529 7.688 1.00 97.31 83 SER A CA 1
ATOM 585 C C . SER A 1 83 ? -20.631 7.773 7.705 1.00 97.31 83 SER A C 1
ATOM 587 O O . SER A 1 83 ? -21.654 8.365 7.344 1.00 97.31 83 SER A O 1
ATOM 589 N N . PRO A 1 84 ? -20.681 6.498 8.148 1.00 98.06 84 PRO A N 1
ATOM 590 C CA . PRO A 1 84 ? -21.945 5.814 8.374 1.00 98.06 84 PRO A CA 1
ATOM 591 C C . PRO A 1 84 ? -22.741 6.531 9.463 1.00 98.06 84 PRO A C 1
ATOM 593 O O . PRO A 1 84 ? -22.187 7.045 10.435 1.00 98.06 84 PRO A O 1
ATOM 596 N N . ASN A 1 85 ? -24.064 6.524 9.340 1.00 98.31 85 ASN A N 1
ATOM 597 C CA . ASN A 1 85 ? -24.912 7.127 10.359 1.00 98.31 85 ASN A CA 1
ATOM 598 C C . ASN A 1 85 ? -24.987 6.259 11.633 1.00 98.31 85 ASN A C 1
ATOM 600 O O . ASN A 1 85 ? -24.726 5.052 11.623 1.00 98.31 85 ASN A O 1
ATOM 604 N N . ALA A 1 86 ? -25.414 6.867 12.742 1.00 98.19 86 ALA A N 1
ATOM 605 C CA . ALA A 1 86 ? -25.510 6.190 14.036 1.00 98.19 86 ALA A CA 1
ATOM 606 C C . ALA A 1 86 ? -26.402 4.928 14.038 1.00 98.19 86 ALA A C 1
ATOM 608 O O . ALA A 1 86 ? -26.135 3.994 14.794 1.00 98.19 86 ALA A O 1
ATOM 609 N N . ASN A 1 87 ? -27.437 4.846 13.189 1.00 98.19 87 ASN A N 1
ATOM 610 C CA . ASN A 1 87 ? -28.278 3.646 13.107 1.00 98.19 87 ASN A CA 1
ATOM 611 C C . ASN A 1 87 ? -27.533 2.466 12.471 1.00 98.19 87 ASN A C 1
ATOM 613 O O . ASN A 1 87 ? -27.682 1.343 12.951 1.00 98.19 87 ASN A O 1
ATOM 617 N N . GLN A 1 88 ? -26.698 2.712 11.456 1.00 98.69 88 GLN A N 1
ATOM 618 C CA . GLN A 1 88 ? -25.829 1.681 10.879 1.00 98.69 88 GLN A CA 1
ATOM 619 C C . GLN A 1 88 ? -24.834 1.156 11.924 1.00 98.69 88 GLN A C 1
ATOM 621 O O . GLN A 1 88 ? -24.682 -0.054 12.093 1.00 98.69 88 GLN A O 1
ATOM 626 N N . VAL A 1 89 ? -24.212 2.052 12.699 1.00 98.75 89 VAL A N 1
ATOM 627 C CA . VAL A 1 89 ? -23.271 1.655 13.761 1.00 98.75 89 VAL A CA 1
ATOM 628 C C . VAL A 1 89 ? -23.980 0.887 14.881 1.00 98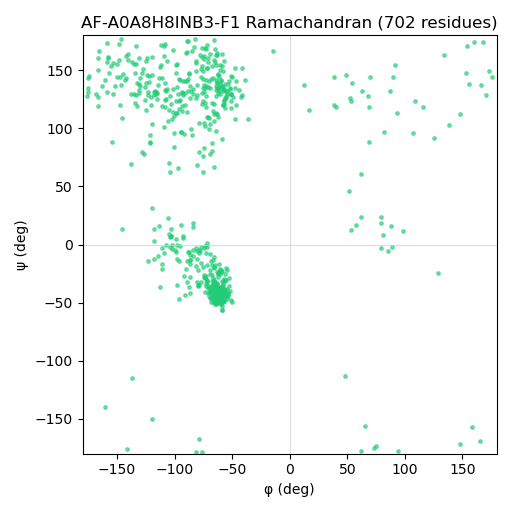.75 89 VAL A C 1
ATOM 630 O O . VAL A 1 89 ? -23.507 -0.165 15.309 1.00 98.75 89 VAL A O 1
ATOM 633 N N . LYS A 1 90 ? -25.157 1.349 15.320 1.00 98.00 90 LYS A N 1
ATOM 634 C CA . LYS A 1 90 ? -25.981 0.644 16.315 1.00 98.00 90 LYS A CA 1
ATOM 635 C C . LYS A 1 90 ? -26.372 -0.753 15.835 1.00 98.00 90 LYS A C 1
ATOM 637 O O . LYS A 1 90 ? -26.384 -1.687 16.633 1.00 98.00 90 LYS A O 1
ATOM 642 N N . ARG A 1 91 ? -26.653 -0.916 14.538 1.00 98.31 91 ARG A N 1
ATOM 643 C CA . ARG A 1 91 ? -26.927 -2.230 13.954 1.00 98.31 91 ARG A CA 1
ATOM 644 C C . ARG A 1 91 ? -25.721 -3.163 14.065 1.00 98.31 91 ARG A C 1
ATOM 646 O O . ARG A 1 91 ? -25.892 -4.315 14.451 1.00 98.31 91 ARG A O 1
ATOM 653 N N . ALA A 1 92 ? -24.510 -2.672 13.811 1.00 98.56 92 ALA A N 1
ATOM 654 C CA . ALA A 1 92 ? -23.296 -3.464 14.002 1.00 98.56 92 ALA A CA 1
ATOM 655 C C . ALA A 1 92 ? -23.102 -3.894 15.465 1.00 98.56 92 ALA A C 1
ATOM 657 O O . ALA A 1 92 ? -22.810 -5.063 15.708 1.00 98.56 92 ALA A O 1
ATOM 658 N N . LEU A 1 93 ? -23.350 -2.999 16.434 1.00 97.88 93 LEU A N 1
ATOM 659 C CA . LEU A 1 93 ? -23.318 -3.340 17.865 1.00 97.88 93 LEU A CA 1
ATOM 660 C C . LEU A 1 93 ? -24.276 -4.493 18.202 1.00 97.88 93 LEU A C 1
ATOM 662 O O . LEU A 1 93 ? -23.892 -5.414 18.916 1.00 97.88 93 LEU A O 1
ATOM 666 N N . GLN A 1 94 ? -25.495 -4.475 17.653 1.00 96.75 94 GLN A N 1
ATOM 667 C CA . GLN A 1 94 ? -26.484 -5.544 17.843 1.00 96.75 94 GLN A CA 1
ATOM 668 C C . GLN A 1 94 ? -26.043 -6.872 17.212 1.00 96.75 94 GLN A C 1
ATOM 670 O O . GLN A 1 94 ? -26.226 -7.933 17.804 1.00 96.75 94 GLN A O 1
ATOM 675 N N . LEU A 1 95 ? -25.451 -6.832 16.014 1.00 98.00 95 LEU A N 1
ATOM 676 C CA . LEU A 1 95 ? -25.001 -8.037 15.309 1.00 98.00 95 LEU A CA 1
ATOM 677 C C . LEU A 1 95 ? -23.890 -8.775 16.079 1.00 98.00 95 LEU A C 1
ATOM 679 O O . LEU A 1 95 ? -23.894 -10.009 16.129 1.00 98.00 95 LEU A O 1
ATOM 683 N N . VAL A 1 96 ? -22.984 -8.033 16.728 1.00 97.62 96 VAL A N 1
ATOM 684 C CA . VAL A 1 96 ? -21.793 -8.584 17.412 1.00 97.62 96 VAL A CA 1
ATOM 685 C C . VAL A 1 96 ? -21.899 -8.635 18.943 1.00 97.62 96 VAL A C 1
ATOM 687 O O . VAL A 1 96 ? -20.930 -8.962 19.630 1.00 97.62 96 VAL A O 1
ATOM 690 N N . GLU A 1 97 ? -23.070 -8.310 19.483 1.00 95.69 97 GLU A N 1
ATOM 691 C CA . GLU A 1 97 ? -23.343 -8.208 20.917 1.00 95.69 97 GLU A CA 1
ATOM 692 C C . GLU A 1 97 ? -22.918 -9.454 21.715 1.00 95.69 97 GLU A C 1
ATOM 694 O O . GLU A 1 97 ? -23.215 -10.588 21.347 1.00 95.69 97 GLU A O 1
ATOM 699 N N . ASN A 1 98 ? -22.237 -9.278 22.843 1.00 95.75 98 ASN A N 1
ATOM 700 C CA . ASN A 1 98 ? -21.790 -10.393 23.679 1.00 95.75 98 ASN A CA 1
ATOM 701 C C . ASN A 1 98 ? -21.507 -9.929 25.118 1.00 95.75 98 ASN A C 1
ATOM 703 O O . ASN A 1 98 ? -21.515 -8.729 25.399 1.00 95.75 98 ASN A O 1
ATOM 707 N N . ASP A 1 99 ? -21.231 -10.878 26.015 1.00 95.88 99 ASP A N 1
ATOM 708 C CA . ASP A 1 99 ? -20.997 -10.605 27.442 1.00 95.88 99 ASP A CA 1
ATOM 709 C C . ASP A 1 99 ? -19.548 -10.200 27.767 1.00 95.88 99 ASP A C 1
ATOM 711 O O . ASP A 1 99 ? -19.259 -9.773 28.884 1.00 95.88 99 ASP A O 1
ATOM 715 N N . LYS A 1 100 ? -18.613 -10.329 26.816 1.00 98.06 100 LYS A N 1
ATOM 716 C CA . LYS A 1 100 ? -17.221 -9.865 26.965 1.00 98.06 100 LYS A CA 1
ATOM 717 C C . LYS A 1 100 ? -17.037 -8.404 26.569 1.00 98.06 100 LYS A C 1
ATOM 719 O O . LYS A 1 100 ? -16.043 -7.796 26.957 1.00 98.06 100 LYS A O 1
ATOM 724 N N . GLY A 1 101 ? -18.001 -7.848 25.842 1.00 98.12 101 GLY A N 1
ATOM 725 C CA . GLY A 1 101 ? -18.038 -6.466 25.399 1.00 98.12 101 GLY A CA 1
ATOM 726 C C . GLY A 1 101 ? -17.466 -6.237 24.001 1.00 98.12 101 GLY A C 1
ATOM 727 O O . GLY A 1 101 ? -17.101 -7.167 23.277 1.00 98.12 101 GLY A O 1
ATOM 728 N N . ILE A 1 102 ? -17.452 -4.967 23.602 1.00 98.69 102 ILE A N 1
ATOM 729 C CA . ILE A 1 102 ? -17.133 -4.520 22.247 1.00 98.69 102 ILE A CA 1
ATOM 730 C C . ILE A 1 102 ? -16.147 -3.352 22.318 1.00 98.69 102 ILE A C 1
ATOM 732 O O . ILE A 1 102 ? -16.392 -2.358 23.007 1.00 98.69 102 ILE A O 1
ATOM 736 N N . LEU A 1 103 ? -15.051 -3.453 21.568 1.00 98.81 103 LEU A N 1
ATOM 737 C CA . LEU A 1 103 ? -14.157 -2.337 21.288 1.00 98.81 103 LEU A CA 1
ATOM 738 C C . LEU A 1 103 ? -14.531 -1.692 19.946 1.00 98.81 103 LEU A C 1
ATOM 740 O O . LEU A 1 103 ? -14.550 -2.351 18.907 1.00 98.81 103 LEU A O 1
ATOM 744 N N . MET A 1 104 ? -14.787 -0.387 19.971 1.00 98.75 104 MET A N 1
ATOM 745 C CA . MET A 1 104 ? -15.010 0.455 18.797 1.00 98.75 104 MET A CA 1
ATOM 746 C C . MET A 1 104 ? -13.701 1.179 18.455 1.00 98.75 104 MET A C 1
ATOM 748 O O . MET A 1 104 ? -13.247 2.019 19.233 1.00 98.75 104 MET A O 1
ATOM 752 N N . VAL A 1 105 ? -13.093 0.853 17.311 1.00 98.81 105 VAL A N 1
ATOM 753 C CA . VAL A 1 105 ? -11.881 1.517 16.797 1.00 98.81 105 VAL A CA 1
ATOM 754 C C . VAL A 1 105 ? -12.295 2.501 15.709 1.00 98.81 105 VAL A C 1
ATOM 756 O O . VAL A 1 105 ? -12.797 2.091 14.662 1.00 98.81 105 VAL A O 1
ATOM 759 N N . VAL A 1 106 ? -12.117 3.796 15.954 1.00 98.56 106 VAL A N 1
ATOM 760 C CA . VAL A 1 106 ? -12.705 4.869 15.141 1.00 98.56 106 VAL A CA 1
ATOM 761 C C . VAL A 1 106 ? -11.606 5.787 14.622 1.00 98.56 106 VAL A C 1
ATOM 763 O O . VAL A 1 106 ? -10.780 6.267 15.395 1.00 98.56 106 VAL A O 1
ATOM 766 N N . LYS A 1 107 ? -11.585 6.044 13.310 1.00 98.25 107 LYS A N 1
ATOM 767 C CA . LYS A 1 107 ? -10.653 7.014 12.718 1.00 98.25 107 LYS A CA 1
ATOM 768 C C . LYS A 1 107 ? -11.000 8.416 13.212 1.00 98.25 107 LYS A C 1
ATOM 770 O O . LYS A 1 107 ? -12.176 8.750 13.352 1.00 98.25 107 LYS A O 1
ATOM 775 N N . SER A 1 108 ? -9.987 9.241 13.444 1.00 97.75 108 SER A N 1
ATOM 776 C CA . SER A 1 108 ? -10.158 10.605 13.939 1.00 97.75 108 SER A CA 1
ATOM 777 C C . SER A 1 108 ? -10.657 11.551 12.839 1.00 97.75 108 SER A C 1
ATOM 779 O O . SER A 1 108 ? -9.910 12.327 12.248 1.00 97.75 108 SER A O 1
ATOM 781 N N . TYR A 1 109 ? -11.949 11.428 12.540 1.00 97.06 109 TYR A N 1
ATOM 782 C CA . TYR A 1 109 ? -12.730 12.308 11.681 1.00 97.06 109 TYR A CA 1
ATOM 783 C C . TYR A 1 109 ? -14.001 12.699 12.421 1.00 97.06 109 TYR A C 1
ATOM 785 O O . TYR A 1 109 ? -14.664 11.846 13.010 1.00 97.06 109 TYR A O 1
ATOM 793 N N . THR A 1 110 ? -14.383 13.977 12.369 1.00 95.19 110 THR A N 1
ATOM 794 C CA . THR A 1 110 ? -15.527 14.500 13.133 1.00 95.19 110 THR A CA 1
ATOM 795 C C . THR A 1 110 ? -16.810 13.704 12.886 1.00 95.19 110 THR A C 1
ATOM 797 O O . THR A 1 110 ? -17.496 13.342 13.838 1.00 95.19 110 THR A O 1
ATOM 800 N N . GLY A 1 111 ? -17.111 13.377 11.624 1.00 96.31 111 GLY A N 1
ATOM 801 C CA . GLY A 1 111 ? -18.281 12.568 11.273 1.00 96.31 111 GLY A CA 1
ATOM 802 C C . GLY A 1 111 ? -18.244 11.165 11.887 1.00 96.31 111 GLY A C 1
ATOM 803 O O . GLY A 1 111 ? -19.249 10.726 12.444 1.00 96.31 111 GLY A O 1
ATOM 804 N N . ASP A 1 112 ? -17.084 10.502 11.842 1.00 98.19 112 ASP A N 1
ATOM 805 C CA . ASP A 1 112 ? -16.883 9.160 12.402 1.00 98.19 112 ASP A CA 1
ATOM 806 C C . ASP A 1 112 ? -17.029 9.183 13.930 1.00 98.19 112 ASP A C 1
ATOM 808 O O . ASP A 1 112 ? -17.824 8.424 14.486 1.00 98.19 112 ASP A O 1
ATOM 812 N N . ILE A 1 113 ? -16.347 10.104 14.615 1.00 98.06 113 ILE A N 1
ATOM 813 C CA . ILE A 1 113 ? -16.405 10.236 16.078 1.00 98.06 113 ILE A CA 1
ATOM 814 C C . ILE A 1 113 ? -17.839 10.512 16.547 1.00 98.06 113 ILE A C 1
ATOM 816 O O . ILE A 1 113 ? -18.320 9.845 17.466 1.00 98.06 113 ILE A O 1
ATOM 820 N N . LEU A 1 114 ? -18.543 11.458 15.913 1.00 97.94 114 LEU A N 1
ATOM 821 C CA . LEU A 1 114 ? -19.902 11.829 16.312 1.00 97.94 114 LEU A CA 1
ATOM 822 C C . LEU A 1 114 ? -20.909 10.702 16.068 1.00 97.94 114 LEU A C 1
ATOM 824 O O . LEU A 1 114 ? -21.711 10.417 16.955 1.00 97.94 114 LEU A O 1
ATOM 828 N N . ASN A 1 115 ? -20.880 10.036 14.908 1.00 98.69 115 ASN A N 1
ATOM 829 C CA . ASN A 1 115 ? -21.843 8.970 14.612 1.00 98.69 115 ASN A CA 1
ATOM 830 C C . ASN A 1 115 ? -21.598 7.712 15.448 1.00 98.69 115 ASN A C 1
ATOM 832 O O . ASN A 1 115 ? -22.554 7.129 15.966 1.00 98.69 115 ASN A O 1
ATOM 836 N N . PHE A 1 116 ? -20.337 7.310 15.629 1.00 98.56 116 PHE A N 1
ATOM 837 C CA . PHE A 1 116 ? -20.005 6.177 16.491 1.00 98.56 116 PHE A CA 1
ATOM 838 C C . PHE A 1 116 ? -20.287 6.495 17.967 1.00 98.56 116 PHE A C 1
ATOM 840 O O . PHE A 1 116 ? -20.825 5.648 18.682 1.00 98.56 116 PHE A O 1
ATOM 847 N N . GLY A 1 117 ? -19.992 7.718 18.416 1.00 97.81 117 GLY A N 1
ATOM 848 C CA . GLY A 1 117 ? -20.322 8.189 19.761 1.00 97.81 117 GLY A CA 1
ATOM 849 C C . GLY A 1 117 ? -21.830 8.213 20.013 1.00 97.81 117 GLY A C 1
ATOM 850 O O . GLY A 1 117 ? -22.300 7.635 20.989 1.00 97.81 117 GLY A O 1
ATOM 851 N N . LEU A 1 118 ? -22.613 8.789 19.096 1.00 98.12 118 LEU A N 1
ATOM 852 C CA . LEU A 1 118 ? -24.074 8.813 19.194 1.00 98.12 118 LEU A CA 1
ATOM 853 C C . LEU A 1 118 ? -24.668 7.399 19.218 1.00 98.12 118 LEU A C 1
ATOM 855 O O . LEU A 1 118 ? -25.571 7.128 20.008 1.00 98.12 118 LEU A O 1
ATOM 859 N N . ALA A 1 119 ? -24.150 6.482 18.397 1.00 98.06 119 ALA A N 1
ATOM 860 C CA . ALA A 1 119 ? -24.578 5.086 18.406 1.00 98.06 119 ALA A CA 1
ATOM 861 C C . ALA A 1 119 ? -24.299 4.402 19.751 1.00 98.06 119 ALA A C 1
ATOM 863 O O . ALA A 1 119 ? -25.167 3.686 20.255 1.00 98.06 119 ALA A O 1
ATOM 864 N N . ARG A 1 120 ? -23.125 4.659 20.351 1.00 96.75 120 ARG A N 1
ATOM 865 C CA . ARG A 1 120 ? -22.781 4.185 21.699 1.00 96.75 120 ARG A CA 1
ATOM 866 C C . ARG A 1 120 ? -23.783 4.705 22.728 1.00 96.75 120 ARG A C 1
ATOM 868 O O . ARG A 1 120 ? -24.369 3.901 23.444 1.00 96.75 120 ARG A O 1
ATOM 875 N N . GLU A 1 121 ? -24.021 6.016 22.772 1.00 96.62 121 GLU A N 1
ATOM 876 C CA . GLU A 1 121 ? -24.935 6.623 23.750 1.00 96.62 121 GLU A CA 1
ATOM 877 C C . GLU A 1 121 ? -26.370 6.099 23.604 1.00 96.62 121 GLU A C 1
ATOM 879 O O . GLU A 1 121 ? -26.994 5.708 24.589 1.00 96.62 121 GLU A O 1
ATOM 884 N N . GLN A 1 122 ? -26.886 5.998 22.375 1.00 96.88 122 GLN A N 1
ATOM 885 C CA . GLN A 1 122 ? -28.224 5.452 22.119 1.00 96.88 122 GLN A CA 1
ATOM 886 C C . GLN A 1 122 ? -28.343 3.973 22.510 1.00 96.88 122 GLN A C 1
ATOM 888 O O . GLN A 1 122 ? -29.370 3.550 23.054 1.00 96.88 122 GLN A O 1
ATOM 893 N N . TYR A 1 123 ? -27.307 3.176 22.233 1.00 95.25 123 TYR A N 1
ATOM 894 C CA . TYR A 1 123 ? -27.276 1.766 22.605 1.00 95.25 123 TYR A CA 1
ATOM 895 C C . TYR A 1 123 ? -27.224 1.592 24.129 1.00 95.25 123 TYR A C 1
ATOM 897 O O . TYR A 1 123 ? -28.007 0.809 24.666 1.00 95.25 123 TYR A O 1
ATOM 905 N N . CYS A 1 124 ? -26.384 2.360 24.831 1.00 94.19 124 CYS A N 1
ATOM 906 C CA . CYS A 1 124 ? -26.291 2.353 26.293 1.00 94.19 124 CYS A CA 1
ATOM 907 C C . CYS A 1 124 ? -27.579 2.846 26.965 1.00 94.19 124 CYS A C 1
ATOM 909 O O . CYS A 1 124 ? -28.016 2.246 27.943 1.00 94.19 124 CYS A O 1
ATOM 911 N N . ALA A 1 125 ? -28.230 3.881 26.425 1.00 95.00 125 ALA A N 1
ATOM 912 C CA . ALA A 1 125 ? -29.512 4.370 26.935 1.00 95.00 125 ALA A CA 1
ATOM 913 C C . ALA A 1 125 ? -30.615 3.301 26.849 1.00 95.00 125 ALA A C 1
ATOM 915 O O . ALA A 1 125 ? -31.444 3.186 27.749 1.00 95.00 125 ALA A O 1
ATOM 916 N N . SER A 1 126 ? -30.594 2.487 25.789 1.00 94.06 126 SER A N 1
ATOM 917 C CA . SER A 1 126 ? -31.535 1.373 25.609 1.00 94.06 126 SER A CA 1
ATOM 918 C C . SER A 1 126 ? -31.131 0.115 26.394 1.00 94.06 126 SER A C 1
ATOM 920 O O . SER A 1 126 ? -31.966 -0.756 26.615 1.00 94.06 126 SER A O 1
ATOM 922 N N . ASN A 1 127 ? -29.865 0.011 26.818 1.00 93.00 127 ASN A N 1
ATOM 923 C CA . ASN A 1 127 ? -29.297 -1.150 27.511 1.00 93.00 127 ASN A CA 1
ATOM 924 C C . ASN A 1 127 ? -28.390 -0.717 28.684 1.00 93.00 127 ASN A C 1
ATOM 926 O O . ASN A 1 127 ? -27.172 -0.912 28.618 1.00 93.00 127 ASN A O 1
ATOM 930 N N . PRO A 1 128 ? -28.933 -0.155 29.782 1.00 91.50 128 PRO A N 1
ATOM 931 C CA . PRO A 1 128 ? -28.111 0.449 30.839 1.00 91.50 128 PRO A CA 1
ATOM 932 C C . PRO A 1 128 ? -27.104 -0.508 31.496 1.00 91.50 128 PRO A C 1
ATOM 934 O O . PRO A 1 128 ? -26.009 -0.096 31.874 1.00 91.50 128 PRO A O 1
ATOM 937 N N . SER A 1 129 ? -27.425 -1.805 31.581 1.00 92.06 129 SER A N 1
ATOM 938 C CA . SER A 1 129 ? -26.516 -2.837 32.105 1.00 92.06 129 SER A CA 1
ATOM 939 C C . SER A 1 129 ? -25.268 -3.056 31.239 1.00 92.06 129 SER A C 1
ATOM 941 O O . SER A 1 129 ? -24.267 -3.571 31.734 1.00 92.06 129 SER A O 1
ATOM 943 N N . LYS A 1 130 ? -25.299 -2.632 29.968 1.00 89.81 130 LYS A N 1
ATOM 944 C CA . LYS A 1 130 ? -24.214 -2.768 28.984 1.00 89.81 130 LYS A CA 1
ATOM 945 C C . LYS A 1 130 ? -23.370 -1.502 28.827 1.00 89.81 130 LYS A C 1
ATOM 947 O O . LYS A 1 130 ? -22.447 -1.472 28.021 1.00 89.81 130 LYS A O 1
ATOM 952 N N . ALA A 1 131 ? -23.611 -0.467 29.633 1.00 88.31 131 ALA A N 1
ATOM 953 C CA . ALA A 1 131 ? -22.866 0.791 29.537 1.00 88.31 131 ALA A CA 1
ATOM 954 C C . ALA A 1 131 ? -21.342 0.615 29.700 1.00 88.31 131 ALA A C 1
ATOM 956 O O . ALA A 1 131 ? -20.563 1.308 29.053 1.00 88.31 131 ALA A O 1
ATOM 957 N N . LYS A 1 132 ? -20.909 -0.345 30.530 1.00 91.31 132 LYS A N 1
ATOM 958 C CA . LYS A 1 132 ? -19.486 -0.658 30.754 1.00 91.31 132 LYS A CA 1
ATOM 959 C C . LYS A 1 132 ? -18.912 -1.691 29.778 1.00 91.31 132 LYS A C 1
ATOM 961 O O . LYS A 1 132 ? -17.713 -1.941 29.812 1.00 91.31 132 LYS A O 1
ATOM 966 N N . SER A 1 133 ? -19.739 -2.298 28.924 1.00 94.12 133 SER A N 1
ATOM 967 C CA . SER A 1 133 ? -19.301 -3.322 27.969 1.00 94.12 133 SER A CA 1
ATOM 968 C C . SER A 1 133 ? -18.935 -2.746 26.601 1.00 94.12 133 SER A C 1
ATOM 970 O O . SER A 1 133 ? -18.668 -3.515 25.684 1.00 94.12 133 SER A O 1
ATOM 972 N N . LEU A 1 134 ? -18.929 -1.420 26.440 1.00 97.25 134 LEU A N 1
ATOM 973 C CA . LEU A 1 134 ? -18.484 -0.740 25.226 1.00 97.25 134 LEU A CA 1
ATOM 974 C C . LEU A 1 134 ? -17.284 0.148 25.539 1.00 97.25 134 LEU A C 1
ATOM 976 O O . LEU A 1 134 ? -17.344 0.989 26.436 1.00 97.25 134 LEU A O 1
ATOM 980 N N . LYS A 1 135 ? -16.209 -0.000 24.766 1.00 97.50 135 LYS A N 1
ATOM 981 C CA . LYS A 1 135 ? -15.049 0.893 24.824 1.00 97.50 135 LYS A CA 1
ATOM 982 C C . LYS A 1 135 ? -14.730 1.495 23.468 1.00 97.50 135 LYS A C 1
ATOM 984 O O . LYS A 1 135 ? -15.116 0.966 22.431 1.00 97.50 135 LYS A O 1
ATOM 989 N N . PHE A 1 136 ? -14.031 2.621 23.502 1.00 94.19 136 PHE A N 1
ATOM 990 C CA . PHE A 1 136 ? -13.812 3.499 22.359 1.00 94.19 136 PHE A CA 1
ATOM 991 C C . PHE A 1 136 ? -12.321 3.840 22.259 1.00 94.19 136 PHE A C 1
ATOM 993 O O . PHE A 1 136 ? -11.732 4.233 23.265 1.00 94.19 136 PHE A O 1
ATOM 1000 N N . VAL A 1 137 ? -11.724 3.688 21.075 1.00 98.44 137 VAL A N 1
ATOM 1001 C CA . VAL A 1 137 ? -10.373 4.180 20.749 1.00 98.44 137 VAL A CA 1
ATOM 1002 C C . VAL A 1 137 ? -10.480 5.049 19.509 1.00 98.44 137 VAL A C 1
ATOM 1004 O O . VAL A 1 137 ? -10.988 4.602 18.479 1.00 98.44 137 VAL A O 1
ATOM 1007 N N . ILE A 1 138 ? -10.000 6.285 19.622 1.00 98.50 138 ILE A N 1
ATOM 1008 C CA . ILE A 1 138 ? -9.887 7.215 18.500 1.00 98.50 138 ILE A CA 1
ATOM 1009 C C . ILE A 1 138 ? -8.462 7.117 17.971 1.00 98.50 138 ILE A C 1
ATOM 1011 O O . ILE A 1 138 ? -7.510 7.327 18.717 1.00 98.50 138 ILE A O 1
ATOM 1015 N N . VAL A 1 139 ? -8.319 6.806 16.687 1.00 98.69 139 VAL A N 1
ATOM 1016 C CA . VAL A 1 139 ? -7.017 6.723 16.026 1.00 98.69 139 VAL A CA 1
ATOM 1017 C C . VAL A 1 139 ? -6.807 7.981 15.201 1.00 98.69 139 VAL A C 1
ATOM 1019 O O . VAL A 1 139 ? -7.463 8.176 14.178 1.00 98.69 139 VAL A O 1
ATOM 1022 N N . GLY A 1 140 ? -5.908 8.842 15.665 1.00 98.12 140 GLY A N 1
ATOM 1023 C CA . GLY A 1 140 ? -5.402 9.984 14.913 1.00 98.12 140 GLY A CA 1
ATOM 1024 C C . GLY A 1 140 ? -3.895 9.854 14.781 1.00 98.12 140 GLY A C 1
ATOM 1025 O O . GLY A 1 140 ? -3.180 10.327 15.651 1.00 98.12 140 GLY A O 1
ATOM 1026 N N . ASP A 1 141 ? -3.422 9.170 13.747 1.00 98.69 141 ASP A N 1
ATOM 1027 C CA . ASP A 1 141 ? -2.010 8.865 13.506 1.00 98.69 141 ASP A CA 1
ATOM 1028 C C . ASP A 1 141 ? -1.342 9.829 12.514 1.00 98.69 141 ASP A C 1
ATOM 1030 O O . ASP A 1 141 ? -0.120 9.860 12.437 1.00 98.69 141 ASP A O 1
ATOM 1034 N N . ASP A 1 142 ? -2.091 10.655 11.784 1.00 98.62 142 ASP A N 1
ATOM 1035 C CA . ASP A 1 142 ? -1.527 11.585 10.800 1.00 98.62 142 ASP A CA 1
ATOM 1036 C C . ASP A 1 142 ? -0.656 12.686 11.428 1.00 98.62 142 ASP A C 1
ATOM 1038 O O . ASP A 1 142 ? -1.165 13.588 12.094 1.00 98.62 142 ASP A O 1
ATOM 1042 N N . VAL A 1 143 ? 0.653 12.658 11.169 1.00 98.38 143 VAL A N 1
ATOM 1043 C CA . VAL A 1 143 ? 1.611 13.641 11.704 1.00 98.38 143 VAL A CA 1
ATOM 1044 C C . VAL A 1 143 ? 1.693 14.931 10.879 1.00 98.38 143 VAL A C 1
ATOM 1046 O O . VAL A 1 143 ? 2.390 15.864 11.272 1.00 98.38 143 VAL A O 1
ATOM 1049 N N . SER A 1 144 ? 1.001 15.022 9.736 1.00 96.88 144 SER A N 1
ATOM 1050 C CA . SER A 1 144 ? 1.003 16.249 8.921 1.00 96.88 144 SER A CA 1
ATOM 1051 C C . SER A 1 144 ? 0.188 17.383 9.543 1.00 96.88 144 SER A C 1
ATOM 1053 O O . SER A 1 144 ? 0.575 18.554 9.424 1.00 96.88 144 SER A O 1
ATOM 1055 N N . VAL A 1 145 ? -0.906 17.037 10.230 1.00 95.88 145 VAL A N 1
ATOM 1056 C CA . VAL A 1 145 ? -1.751 17.976 10.971 1.00 95.88 145 VAL A CA 1
ATOM 1057 C C . VAL A 1 145 ? -1.055 18.293 12.289 1.00 95.88 145 VAL A C 1
ATOM 1059 O O . VAL A 1 145 ? -1.024 17.471 13.202 1.00 95.88 145 VAL A O 1
ATOM 1062 N N . GLY A 1 146 ? -0.469 19.486 12.366 1.00 93.81 146 GLY A N 1
ATOM 1063 C CA . GLY A 1 146 ? 0.235 19.953 13.559 1.00 93.81 146 GLY A CA 1
ATOM 1064 C C . GLY A 1 146 ? -0.695 20.155 14.754 1.00 93.81 146 GLY A C 1
ATOM 1065 O O . GLY A 1 146 ? -1.900 20.351 14.580 1.00 93.81 146 GLY A O 1
ATOM 1066 N N . LYS A 1 147 ? -0.145 20.147 15.970 1.00 94.81 147 LYS A N 1
ATOM 1067 C CA . LYS A 1 147 ? -0.881 20.392 17.222 1.00 94.81 147 LYS A CA 1
ATOM 1068 C C . LYS A 1 147 ? -1.652 21.710 17.197 1.00 94.81 147 LYS A C 1
ATOM 1070 O O . LYS A 1 147 ? -2.778 21.740 17.676 1.00 94.81 147 LYS A O 1
ATOM 1075 N N . THR A 1 148 ? -1.093 22.774 16.615 1.00 92.88 148 THR A N 1
ATOM 1076 C CA . THR A 1 148 ? -1.794 24.064 16.498 1.00 92.88 148 THR A CA 1
ATOM 1077 C C . THR A 1 148 ? -2.948 23.993 15.498 1.00 92.88 148 THR A C 1
ATOM 1079 O O . THR A 1 148 ? -4.047 24.457 15.781 1.00 92.88 148 THR A O 1
ATOM 1082 N N . GLN A 1 149 ? -2.735 23.382 14.329 1.00 90.75 149 GLN A N 1
ATOM 1083 C CA . GLN A 1 149 ? -3.787 23.228 13.315 1.00 90.75 149 GLN A CA 1
ATOM 1084 C C . GLN A 1 149 ? -4.926 22.321 13.808 1.00 90.75 149 GLN A C 1
ATOM 1086 O O . GLN A 1 149 ? -6.097 22.570 13.524 1.00 90.75 149 GLN A O 1
ATOM 1091 N N . GLY A 1 150 ? -4.570 21.258 14.528 1.00 90.12 150 GLY A N 1
ATOM 1092 C CA . GLY A 1 150 ? -5.474 20.250 15.064 1.00 90.12 150 GLY A CA 1
ATOM 1093 C C . GLY A 1 150 ? -5.917 20.502 16.503 1.00 90.12 150 GLY A C 1
ATOM 1094 O O . GLY A 1 150 ? -6.401 19.562 17.121 1.00 90.12 150 GLY A O 1
ATOM 1095 N N . GLU A 1 151 ? -5.770 21.712 17.052 1.00 91.12 151 GLU A N 1
ATOM 1096 C CA . GLU A 1 151 ? -6.024 21.997 18.478 1.00 91.12 151 GLU A CA 1
ATOM 1097 C C . GLU A 1 151 ? -7.410 21.518 18.945 1.00 91.12 151 GLU A C 1
ATOM 1099 O O . GLU A 1 151 ? -7.553 20.955 20.027 1.00 91.12 151 GLU A O 1
ATOM 1104 N N . ILE A 1 152 ? -8.428 21.691 18.095 1.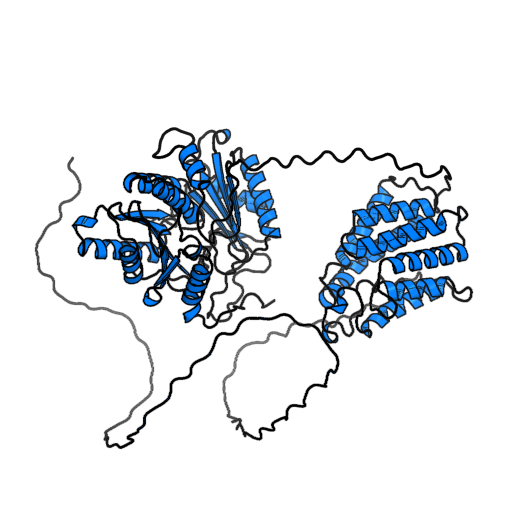00 89.38 152 ILE A N 1
ATOM 1105 C CA . ILE A 1 152 ? -9.810 21.281 18.384 1.00 89.38 152 ILE A CA 1
ATOM 1106 C C . ILE A 1 152 ? -10.127 19.903 17.793 1.00 89.38 152 ILE A C 1
ATOM 1108 O O . ILE A 1 152 ? -10.743 19.064 18.446 1.00 89.38 152 ILE A O 1
ATOM 1112 N N . VAL A 1 153 ? -9.765 19.682 16.526 1.00 87.25 153 VAL A N 1
ATOM 1113 C CA . VAL A 1 153 ? -10.215 18.512 15.748 1.00 87.25 153 VAL A CA 1
ATOM 1114 C C . VAL A 1 153 ? -9.296 17.294 15.871 1.00 87.25 153 VAL A C 1
ATOM 1116 O O . VAL A 1 153 ? -9.704 16.191 15.518 1.00 87.25 153 VAL A O 1
ATOM 1119 N N . GLY A 1 154 ? -8.081 17.476 16.387 1.00 93.19 154 GLY A N 1
ATOM 1120 C CA . GLY A 1 154 ? -7.048 16.451 16.476 1.00 93.19 154 GLY A CA 1
ATOM 1121 C C . GLY A 1 154 ? -6.365 16.127 15.142 1.00 93.19 154 GLY A C 1
ATOM 1122 O O . GLY A 1 154 ? -6.588 16.765 14.111 1.00 93.19 154 GLY A O 1
ATOM 1123 N N . ARG A 1 155 ? -5.508 15.100 15.177 1.00 97.00 155 ARG A N 1
ATOM 1124 C CA . ARG A 1 155 ? -4.891 14.486 13.988 1.00 97.00 155 ARG A CA 1
ATOM 1125 C C . ARG A 1 155 ? -5.926 13.672 13.208 1.00 97.00 155 ARG A C 1
ATOM 1127 O O . ARG A 1 155 ? -6.839 13.125 13.822 1.00 97.00 155 ARG A O 1
ATOM 1134 N N . ARG A 1 156 ? -5.760 13.527 11.887 1.00 98.12 156 ARG A N 1
ATOM 1135 C CA . ARG A 1 156 ? -6.571 12.607 11.058 1.00 98.12 156 ARG A CA 1
ATOM 1136 C C . ARG A 1 156 ? -6.192 11.146 11.327 1.00 98.12 156 ARG A C 1
ATOM 1138 O O . ARG A 1 156 ? -5.053 10.859 11.692 1.00 98.12 156 ARG A O 1
ATOM 1145 N N . GLY A 1 157 ? -7.138 10.225 11.135 1.00 98.19 157 GLY A N 1
ATOM 1146 C CA . GLY A 1 157 ? -6.894 8.777 11.221 1.00 98.19 157 GLY A CA 1
ATOM 1147 C C . GLY A 1 157 ? -6.634 8.141 9.855 1.00 98.19 157 GLY A C 1
ATOM 1148 O O . GLY A 1 157 ? -7.530 8.128 9.017 1.00 98.19 157 GLY A O 1
ATOM 1149 N N . LEU A 1 158 ? -5.442 7.589 9.643 1.00 98.62 158 LEU A N 1
ATOM 1150 C CA . LEU A 1 158 ? -4.956 7.009 8.390 1.00 98.62 158 LEU A CA 1
ATOM 1151 C C . LEU A 1 158 ? -4.603 5.516 8.571 1.00 98.62 158 LEU A C 1
ATOM 1153 O O . LEU A 1 158 ? -5.217 4.802 9.374 1.00 98.62 158 LEU A O 1
ATOM 1157 N N . ALA A 1 159 ? -3.635 5.021 7.789 1.00 98.56 159 ALA A N 1
ATOM 1158 C CA . ALA A 1 159 ? -3.269 3.609 7.679 1.00 98.56 159 ALA A CA 1
ATOM 1159 C C . ALA A 1 159 ? -2.815 2.964 9.005 1.00 98.56 159 ALA A C 1
ATOM 1161 O O . ALA A 1 159 ? -2.955 1.751 9.169 1.00 98.56 159 ALA A O 1
ATOM 1162 N N . GLY A 1 160 ? -2.362 3.746 9.991 1.00 98.62 160 GLY A N 1
ATOM 1163 C CA . GLY A 1 160 ? -2.044 3.255 11.334 1.00 98.62 160 GLY A CA 1
ATOM 1164 C C . GLY A 1 160 ? -3.239 2.635 12.060 1.00 98.62 160 GLY A C 1
ATOM 1165 O O . GLY A 1 160 ? -3.065 1.711 12.855 1.00 98.62 160 GLY A O 1
ATOM 1166 N N . THR A 1 161 ? -4.465 3.036 11.706 1.00 98.88 161 THR A N 1
ATOM 1167 C CA . THR A 1 161 ? -5.709 2.417 12.201 1.00 98.88 161 THR A CA 1
ATOM 1168 C C . THR A 1 161 ? -5.725 0.903 11.986 1.00 98.88 161 THR A C 1
ATOM 1170 O O . THR A 1 161 ? -6.210 0.164 12.844 1.00 98.88 161 THR A O 1
ATOM 1173 N N . VAL A 1 162 ? -5.153 0.427 10.874 1.00 98.56 162 VAL A N 1
ATOM 1174 C CA . VAL A 1 162 ? -5.120 -1.003 10.547 1.00 98.56 162 VAL A CA 1
ATOM 1175 C C . VAL A 1 162 ? -4.258 -1.785 11.543 1.00 98.56 162 VAL A C 1
ATOM 1177 O O . VAL A 1 162 ? -4.646 -2.868 11.984 1.00 98.56 162 VAL A O 1
ATOM 1180 N N . LEU A 1 163 ? -3.128 -1.214 11.975 1.00 98.62 163 LEU A N 1
ATOM 1181 C CA . LEU A 1 163 ? -2.263 -1.822 12.992 1.00 98.62 163 LEU A CA 1
ATOM 1182 C C . LEU A 1 163 ? -2.967 -1.899 14.354 1.00 98.62 163 LEU A C 1
ATOM 1184 O O . LEU A 1 163 ? -2.863 -2.918 15.041 1.00 98.62 163 LEU A O 1
ATOM 1188 N N . VAL A 1 164 ? -3.737 -0.864 14.710 1.00 98.81 164 VAL A N 1
ATOM 1189 C CA . VAL A 1 164 ? -4.495 -0.804 15.970 1.00 98.81 164 VAL A CA 1
ATOM 1190 C C . VAL A 1 164 ? -5.482 -1.966 16.064 1.00 98.81 164 VAL A C 1
ATOM 1192 O O . VAL A 1 164 ? -5.404 -2.757 17.008 1.00 98.81 164 VAL A O 1
ATOM 1195 N N . TYR A 1 165 ? -6.381 -2.133 15.086 1.00 98.00 165 TYR A N 1
ATOM 1196 C CA . TYR A 1 165 ? -7.350 -3.231 15.157 1.00 98.00 165 TYR A CA 1
ATOM 1197 C C . TYR A 1 165 ? -6.753 -4.602 14.830 1.00 98.00 165 TYR A C 1
ATOM 1199 O O . TYR A 1 165 ? -7.324 -5.610 15.248 1.00 98.00 165 TYR A O 1
ATOM 1207 N N . LYS A 1 166 ? -5.597 -4.684 14.153 1.00 98.38 166 LYS A N 1
ATOM 1208 C CA . LYS A 1 166 ? -4.881 -5.957 13.997 1.00 98.38 166 LYS A CA 1
ATOM 1209 C C . LYS A 1 166 ? -4.391 -6.484 15.341 1.00 98.38 166 LYS A C 1
ATOM 1211 O O . LYS A 1 166 ? -4.632 -7.643 15.676 1.00 98.38 166 LYS A O 1
ATOM 1216 N N . ILE A 1 167 ? -3.698 -5.638 16.104 1.00 98.56 167 ILE A N 1
ATOM 1217 C CA . ILE A 1 167 ? -3.134 -6.011 17.405 1.00 98.56 167 ILE A CA 1
ATOM 1218 C C . ILE A 1 167 ? -4.262 -6.247 18.412 1.00 98.56 167 ILE A C 1
ATOM 1220 O O . ILE A 1 167 ? -4.282 -7.278 19.086 1.00 98.56 167 ILE A O 1
ATOM 1224 N N . ALA A 1 168 ? -5.246 -5.346 18.463 1.00 98.75 168 ALA A N 1
ATOM 1225 C CA . ALA A 1 168 ? -6.396 -5.486 19.349 1.00 98.75 168 ALA A CA 1
ATOM 1226 C C . ALA A 1 168 ? -7.227 -6.743 19.028 1.00 98.75 168 ALA A C 1
ATOM 1228 O O . ALA A 1 168 ? -7.606 -7.480 19.939 1.00 98.75 168 ALA A O 1
ATOM 1229 N N . GLY A 1 169 ? -7.461 -7.030 17.743 1.00 98.50 169 GLY A N 1
ATOM 1230 C CA . GLY A 1 169 ? -8.212 -8.203 17.295 1.00 98.50 169 GLY A CA 1
ATOM 1231 C C . GLY A 1 169 ? -7.505 -9.514 17.622 1.00 98.50 169 GLY A C 1
ATOM 1232 O O . GLY A 1 169 ? -8.139 -10.465 18.080 1.00 98.50 169 GLY A O 1
ATOM 1233 N N . ALA A 1 170 ? -6.179 -9.558 17.482 1.00 98.06 170 ALA A N 1
ATOM 1234 C CA . ALA A 1 170 ? -5.388 -10.720 17.867 1.00 98.06 170 ALA A CA 1
ATOM 1235 C C . ALA A 1 170 ? -5.415 -10.967 19.386 1.00 98.06 170 ALA A C 1
ATOM 1237 O O . ALA A 1 170 ? -5.535 -12.116 19.815 1.00 98.06 170 ALA A O 1
ATOM 1238 N N . LEU A 1 171 ? -5.352 -9.912 20.204 1.00 98.38 171 LEU A N 1
ATOM 1239 C CA . LEU A 1 171 ? -5.472 -10.023 21.663 1.00 98.38 171 LEU A CA 1
ATOM 1240 C C . LEU A 1 171 ? -6.863 -10.490 22.094 1.00 98.38 171 LEU A C 1
ATOM 1242 O O . LEU A 1 171 ? -6.979 -11.402 22.914 1.00 98.38 171 LEU A O 1
ATOM 1246 N N . ALA A 1 172 ? -7.915 -9.925 21.500 1.00 98.56 172 ALA A N 1
ATOM 1247 C CA . ALA A 1 172 ? -9.281 -10.383 21.720 1.00 98.56 172 ALA A CA 1
ATOM 1248 C C . ALA A 1 172 ? -9.448 -11.856 21.318 1.00 98.56 172 ALA A C 1
ATOM 1250 O O . ALA A 1 172 ? -10.064 -12.630 22.052 1.00 98.56 172 ALA A O 1
ATOM 1251 N N . ASN A 1 173 ? -8.828 -12.283 20.210 1.00 97.69 173 ASN A N 1
ATOM 1252 C CA . ASN A 1 173 ? -8.878 -13.679 19.777 1.00 97.69 173 ASN A CA 1
ATOM 1253 C C . ASN A 1 173 ? -8.157 -14.639 20.740 1.00 97.69 173 ASN A C 1
ATOM 1255 O O . ASN A 1 173 ? -8.566 -15.792 20.868 1.00 97.69 173 ASN A O 1
ATOM 1259 N N . LYS A 1 174 ? -7.131 -14.157 21.457 1.00 97.12 174 LYS A N 1
ATOM 1260 C CA . LYS A 1 174 ? -6.453 -14.878 22.551 1.00 97.12 174 LYS A CA 1
ATOM 1261 C C . LYS A 1 174 ? -7.256 -14.880 23.867 1.00 97.12 174 LYS A C 1
ATOM 1263 O O . LYS A 1 174 ? -6.817 -15.498 24.831 1.00 97.12 174 LYS A O 1
ATOM 1268 N N . GLY A 1 175 ? -8.420 -14.225 23.918 1.00 97.50 175 GLY A N 1
ATOM 1269 C CA . GLY A 1 175 ? -9.309 -14.204 25.084 1.00 97.50 175 GLY A CA 1
ATOM 1270 C C . GLY A 1 175 ? -9.018 -13.099 26.105 1.00 97.50 175 GLY A C 1
ATOM 1271 O O . GLY A 1 175 ? -9.500 -13.187 27.234 1.00 97.50 175 GLY A O 1
ATOM 1272 N N . ALA A 1 176 ? -8.245 -12.070 25.738 1.00 98.44 176 ALA A N 1
ATOM 1273 C CA . ALA A 1 176 ? -8.005 -10.916 26.604 1.00 98.44 176 ALA A CA 1
ATOM 1274 C C . ALA A 1 176 ? -9.313 -10.172 26.945 1.00 98.44 176 ALA A C 1
ATOM 1276 O O . ALA A 1 176 ? -10.264 -10.155 26.157 1.00 98.44 176 ALA A O 1
ATOM 1277 N N . SER A 1 177 ? -9.363 -9.543 28.123 1.00 98.56 177 SER A N 1
ATOM 1278 C CA . SER A 1 177 ? -10.536 -8.778 28.563 1.00 98.56 177 SER A CA 1
ATOM 1279 C C . SER A 1 177 ? -10.702 -7.476 27.771 1.00 98.56 177 SER A C 1
ATOM 1281 O O . SER A 1 177 ? -9.740 -6.956 27.205 1.00 98.56 177 SER A O 1
ATOM 1283 N N . LEU A 1 178 ? -11.909 -6.897 27.772 1.00 98.69 178 LEU A N 1
ATOM 1284 C CA . LEU A 1 178 ? -12.170 -5.614 27.105 1.00 98.69 178 LEU A CA 1
ATOM 1285 C C . LEU A 1 178 ? -11.239 -4.497 27.596 1.00 98.69 178 LEU A C 1
ATOM 1287 O O . LEU A 1 178 ? -10.787 -3.682 26.795 1.00 98.69 178 LEU A O 1
ATOM 1291 N N . ASP A 1 179 ? -10.929 -4.470 28.895 1.00 98.56 179 ASP A N 1
ATOM 1292 C CA . ASP A 1 179 ? -10.009 -3.493 29.479 1.00 98.56 179 ASP A CA 1
ATOM 1293 C C . ASP A 1 179 ? -8.586 -3.653 28.941 1.00 98.56 179 ASP A C 1
ATOM 1295 O O . ASP A 1 179 ? -7.966 -2.660 28.566 1.00 98.56 179 ASP A O 1
ATOM 1299 N N . GLN A 1 180 ? -8.090 -4.890 28.849 1.00 98.44 180 GLN A N 1
ATOM 1300 C CA . GLN A 1 180 ? -6.762 -5.183 28.306 1.00 98.44 180 GLN A CA 1
ATOM 1301 C C . GLN A 1 180 ? -6.685 -4.851 26.814 1.00 98.44 180 GLN A C 1
ATOM 1303 O O . GLN A 1 180 ? -5.754 -4.180 26.376 1.00 98.44 180 GLN A O 1
ATOM 1308 N N . VAL A 1 181 ? -7.684 -5.281 26.036 1.00 98.81 181 VAL A N 1
ATOM 1309 C CA . VAL A 1 181 ? -7.757 -5.017 24.592 1.00 98.81 181 VAL A CA 1
ATOM 1310 C C . VAL A 1 181 ? -7.809 -3.510 24.326 1.00 98.81 181 VAL A C 1
ATOM 1312 O O . VAL A 1 181 ? -7.084 -3.019 23.466 1.00 98.81 181 VAL A O 1
ATOM 1315 N N . HIS A 1 182 ? -8.610 -2.762 25.090 1.00 98.81 182 HIS A N 1
ATOM 1316 C CA . HIS A 1 182 ? -8.689 -1.303 24.989 1.00 98.81 182 HIS A CA 1
ATOM 1317 C C . HIS A 1 182 ? -7.381 -0.611 25.373 1.00 98.81 182 HIS A C 1
ATOM 1319 O O . HIS A 1 182 ? -6.921 0.241 24.620 1.00 98.81 182 HIS A O 1
ATOM 1325 N N . ALA A 1 183 ? -6.761 -0.999 26.492 1.00 98.62 183 ALA A N 1
ATOM 1326 C CA . ALA A 1 183 ? -5.513 -0.396 26.949 1.00 98.62 183 ALA A CA 1
ATOM 1327 C C . ALA A 1 183 ? -4.389 -0.573 25.918 1.00 98.62 183 ALA A C 1
ATOM 1329 O O . ALA A 1 183 ? -3.693 0.387 25.594 1.00 98.62 183 ALA A O 1
ATOM 1330 N N . VAL A 1 184 ? -4.244 -1.776 25.348 1.00 98.69 184 VAL A N 1
ATOM 1331 C CA . VAL A 1 184 ? -3.239 -2.018 24.305 1.00 98.69 184 VAL A CA 1
ATOM 1332 C C . VAL A 1 184 ? -3.594 -1.303 23.002 1.00 98.69 184 VAL A C 1
ATOM 1334 O O . VAL A 1 184 ? -2.712 -0.718 22.383 1.00 98.69 184 VAL A O 1
ATOM 1337 N N . ALA A 1 185 ? -4.865 -1.291 22.591 1.00 98.81 185 ALA A N 1
ATOM 1338 C CA . ALA A 1 185 ? -5.292 -0.569 21.392 1.00 98.81 185 ALA A CA 1
ATOM 1339 C C . ALA A 1 185 ? -5.003 0.938 21.489 1.00 98.81 185 ALA A C 1
ATOM 1341 O O . ALA A 1 185 ? -4.484 1.518 20.537 1.00 98.81 185 ALA A O 1
ATOM 1342 N N . GLN A 1 186 ? -5.289 1.554 22.642 1.00 98.75 186 GLN A N 1
ATOM 1343 C CA . GLN A 1 186 ? -4.979 2.960 22.896 1.00 98.75 186 GLN A CA 1
ATOM 1344 C C . GLN A 1 186 ? -3.466 3.201 22.874 1.00 98.75 186 GLN A C 1
ATOM 1346 O O . GLN A 1 186 ? -2.997 4.093 22.180 1.00 98.75 186 GLN A O 1
ATOM 1351 N N . PHE A 1 187 ? -2.691 2.344 23.543 1.00 98.44 187 PHE A N 1
ATOM 1352 C CA . PHE A 1 187 ? -1.233 2.444 23.559 1.00 98.44 187 PHE A CA 1
ATOM 1353 C C . PHE A 1 187 ? -0.603 2.335 22.160 1.00 98.44 187 PHE A C 1
ATOM 1355 O O . PHE A 1 187 ? 0.325 3.074 21.839 1.00 98.44 187 PHE A O 1
ATOM 1362 N N . VAL A 1 188 ? -1.124 1.449 21.303 1.00 98.62 188 VAL A N 1
ATOM 1363 C CA . VAL A 1 188 ? -0.709 1.355 19.894 1.00 98.62 188 VAL A CA 1
ATOM 1364 C C . VAL A 1 188 ? -1.094 2.624 19.133 1.00 98.62 188 VAL A C 1
ATOM 1366 O O . VAL A 1 188 ? -0.264 3.148 18.393 1.00 98.62 188 VAL A O 1
ATOM 1369 N N . ALA A 1 189 ? -2.312 3.144 19.315 1.00 98.62 189 ALA A N 1
ATOM 1370 C CA . ALA A 1 189 ? -2.760 4.371 18.655 1.00 98.62 189 ALA A CA 1
ATOM 1371 C C . ALA A 1 189 ? -1.881 5.582 19.026 1.00 98.62 189 ALA A C 1
ATOM 1373 O O . ALA A 1 189 ? -1.481 6.342 18.144 1.00 98.62 189 ALA A O 1
ATOM 1374 N N . ASP A 1 190 ? -1.507 5.714 20.300 1.00 97.88 190 ASP A N 1
ATOM 1375 C CA . ASP A 1 190 ? -0.680 6.818 20.806 1.00 97.88 190 ASP A CA 1
ATOM 1376 C C . ASP A 1 190 ? 0.775 6.751 20.311 1.00 97.88 190 ASP A C 1
ATOM 1378 O O . ASP A 1 190 ? 1.452 7.773 20.202 1.00 97.88 190 ASP A O 1
ATOM 1382 N N . ARG A 1 191 ? 1.257 5.551 19.968 1.00 98.00 191 ARG A N 1
ATOM 1383 C CA . ARG A 1 191 ? 2.619 5.296 19.468 1.00 98.00 191 ARG A CA 1
ATOM 1384 C C . ARG A 1 191 ? 2.688 5.064 17.958 1.00 98.00 191 ARG A C 1
ATOM 1386 O O . ARG A 1 191 ? 3.723 4.617 17.461 1.00 98.00 191 ARG A O 1
ATOM 1393 N N . THR A 1 192 ? 1.616 5.373 17.230 1.00 98.75 192 THR A N 1
ATOM 1394 C CA . THR A 1 192 ? 1.573 5.274 15.767 1.00 98.75 192 THR A CA 1
ATOM 1395 C C . THR A 1 192 ? 1.562 6.657 15.120 1.00 98.75 192 THR A C 1
ATOM 1397 O O . THR A 1 192 ? 0.817 7.553 15.522 1.00 98.75 192 THR A O 1
ATOM 1400 N N . GLY A 1 193 ? 2.411 6.829 14.110 1.00 98.75 193 GLY A N 1
ATOM 1401 C CA . GLY A 1 193 ? 2.496 8.033 13.292 1.00 98.75 193 GLY A CA 1
ATOM 1402 C C . GLY A 1 193 ? 2.483 7.674 11.812 1.00 98.75 193 GLY A C 1
ATOM 1403 O O . GLY A 1 193 ? 3.162 6.733 11.409 1.00 98.75 193 GLY A O 1
ATOM 1404 N N . THR A 1 194 ? 1.743 8.433 11.009 1.00 98.94 194 THR A N 1
ATOM 1405 C CA . THR A 1 194 ? 1.608 8.246 9.563 1.00 98.94 194 THR A CA 1
ATOM 1406 C C . THR A 1 194 ? 1.780 9.569 8.833 1.00 98.94 194 THR A C 1
ATOM 1408 O O . THR A 1 194 ? 1.246 10.588 9.258 1.00 98.94 194 THR A O 1
ATOM 1411 N N . ILE A 1 195 ? 2.484 9.555 7.704 1.00 98.81 195 ILE A N 1
ATOM 1412 C CA . ILE A 1 195 ? 2.565 10.683 6.771 1.00 98.81 195 ILE A CA 1
ATOM 1413 C C . ILE A 1 195 ? 2.300 10.189 5.349 1.00 98.81 195 ILE A C 1
ATOM 1415 O O . ILE A 1 195 ? 2.851 9.173 4.926 1.00 98.81 195 ILE A O 1
ATOM 1419 N N . ALA A 1 196 ? 1.441 10.894 4.617 1.00 98.50 196 ALA A N 1
ATOM 1420 C CA . ALA A 1 196 ? 1.084 10.575 3.237 1.00 98.50 196 ALA A CA 1
ATOM 1421 C C . ALA A 1 196 ? 1.709 11.560 2.245 1.00 98.50 196 ALA A C 1
ATOM 1423 O O . ALA A 1 196 ? 2.029 12.696 2.596 1.00 98.50 196 ALA A O 1
ATOM 1424 N N . VAL A 1 197 ? 1.850 11.142 0.993 1.00 98.56 197 VAL A N 1
ATOM 1425 C CA . VAL A 1 197 ? 2.151 12.016 -0.141 1.00 98.56 197 VAL A CA 1
ATOM 1426 C C . VAL A 1 197 ? 1.300 11.602 -1.338 1.00 98.56 197 VAL A C 1
ATOM 1428 O O . VAL A 1 197 ? 1.251 10.423 -1.692 1.00 98.56 197 VAL A O 1
ATOM 1431 N N . GLY A 1 198 ? 0.623 12.578 -1.940 1.00 97.50 198 GLY A N 1
ATOM 1432 C CA . GLY A 1 198 ? -0.178 12.412 -3.151 1.00 97.50 198 GLY A CA 1
ATOM 1433 C C . GLY A 1 198 ? 0.500 13.062 -4.354 1.00 97.50 198 GLY A C 1
ATOM 1434 O O . GLY A 1 198 ? 1.064 14.154 -4.246 1.00 97.50 198 GLY A O 1
ATOM 1435 N N . LEU A 1 199 ? 0.451 12.383 -5.497 1.00 96.25 199 LEU A N 1
ATOM 1436 C CA . LEU A 1 199 ? 0.880 12.891 -6.800 1.00 96.25 199 LEU A CA 1
ATOM 1437 C C . LEU A 1 199 ? -0.276 13.586 -7.534 1.00 96.25 199 LEU A C 1
ATOM 1439 O O . LEU A 1 199 ? -0.039 14.384 -8.430 1.00 96.25 199 LEU A O 1
ATOM 1443 N N . GLU A 1 200 ? -1.517 13.281 -7.151 1.00 94.19 200 GLU A N 1
ATOM 1444 C CA . GLU A 1 200 ? -2.754 13.934 -7.583 1.00 94.19 200 GLU A CA 1
ATOM 1445 C C . GLU A 1 200 ? -3.893 13.503 -6.638 1.00 94.19 200 GLU A C 1
ATOM 1447 O O . GLU A 1 200 ? -3.748 12.538 -5.883 1.00 94.19 200 GLU A O 1
ATOM 1452 N N . HIS A 1 201 ? -5.036 14.186 -6.686 1.00 94.06 201 HIS A N 1
ATOM 1453 C CA . HIS A 1 201 ? -6.278 13.718 -6.068 1.00 94.06 201 HIS A CA 1
ATOM 1454 C C . HIS A 1 201 ? -6.761 12.373 -6.629 1.00 94.06 201 HIS A C 1
ATOM 1456 O O . HIS A 1 201 ? -6.536 12.028 -7.791 1.00 94.06 201 HIS A O 1
ATOM 1462 N N . CYS A 1 202 ? -7.522 11.637 -5.814 1.00 93.56 202 CYS A N 1
ATOM 1463 C CA . CYS A 1 202 ? -8.347 10.550 -6.331 1.00 93.56 202 CYS A CA 1
ATOM 1464 C C . CYS A 1 202 ? -9.582 11.080 -7.065 1.00 93.56 202 CYS A C 1
ATOM 1466 O O . CYS A 1 202 ? -10.056 12.196 -6.829 1.00 93.56 202 CYS A O 1
ATOM 1468 N N . HIS A 1 203 ? -10.160 10.230 -7.908 1.00 91.81 203 HIS A N 1
ATOM 1469 C CA . HIS A 1 203 ? -11.435 10.480 -8.556 1.00 91.81 203 HIS A CA 1
ATOM 1470 C C . HIS A 1 203 ? -12.574 9.766 -7.835 1.00 91.81 203 HIS A C 1
ATOM 1472 O O . HIS A 1 203 ? -12.588 8.539 -7.755 1.00 91.81 203 HIS A O 1
ATOM 1478 N N . VAL A 1 204 ? -13.587 10.519 -7.412 1.00 92.50 204 VAL A N 1
ATOM 1479 C CA . VAL A 1 204 ? -14.765 9.973 -6.731 1.00 92.50 204 VAL A CA 1
ATOM 1480 C C . VAL A 1 204 ? -15.763 9.413 -7.762 1.00 92.50 204 VAL A C 1
ATOM 1482 O O . VAL A 1 204 ? -16.156 10.121 -8.690 1.00 92.50 204 VAL A O 1
ATOM 1485 N N . PRO A 1 205 ? -16.204 8.145 -7.665 1.00 90.19 205 PRO A N 1
ATOM 1486 C CA . PRO A 1 205 ? -17.230 7.610 -8.557 1.00 90.19 205 PRO A CA 1
ATOM 1487 C C . PRO A 1 205 ? -18.510 8.458 -8.528 1.00 90.19 205 PRO A C 1
ATOM 1489 O O . PRO A 1 205 ? -19.065 8.729 -7.467 1.00 90.19 205 PRO A O 1
ATOM 1492 N N . GLY A 1 206 ? -18.995 8.869 -9.700 1.00 85.75 206 GLY A N 1
ATOM 1493 C CA . GLY A 1 206 ? -20.189 9.713 -9.824 1.00 85.75 206 GLY A CA 1
ATOM 1494 C C . GLY A 1 206 ? -19.947 11.219 -9.694 1.00 85.75 206 GLY A C 1
ATOM 1495 O O . GLY A 1 206 ? -20.880 11.982 -9.943 1.00 85.75 206 GLY A O 1
ATOM 1496 N N . SER A 1 207 ? -18.727 11.672 -9.375 1.00 83.12 207 SER A N 1
ATOM 1497 C CA . SER A 1 207 ? -18.371 13.084 -9.546 1.00 83.12 207 SER A CA 1
ATOM 1498 C C . SER A 1 207 ? -18.144 13.408 -11.025 1.00 83.12 207 SER A C 1
ATOM 1500 O O . SER A 1 207 ? -17.714 12.554 -11.801 1.00 83.12 207 SER A O 1
ATOM 1502 N N . GLY A 1 208 ? -18.431 14.651 -11.424 1.00 75.56 208 GLY A N 1
ATOM 1503 C CA . GLY A 1 208 ? -18.093 15.142 -12.761 1.00 75.56 208 GLY A CA 1
ATOM 1504 C C . GLY A 1 208 ? -16.579 15.221 -12.989 1.00 75.56 208 GLY A C 1
ATOM 1505 O O . GLY A 1 208 ? -15.787 14.992 -12.076 1.00 75.56 208 GLY A O 1
ATOM 1506 N N . HIS A 1 209 ? -16.179 15.585 -14.209 1.00 67.38 209 HIS A N 1
ATOM 1507 C CA . HIS A 1 209 ? -14.775 15.852 -14.518 1.00 67.38 209 HIS A CA 1
ATOM 1508 C C . HIS A 1 209 ? -14.230 16.963 -13.614 1.00 67.38 209 HIS A C 1
ATOM 1510 O O . HIS A 1 209 ? -14.731 18.087 -13.638 1.00 67.38 209 HIS A O 1
ATOM 1516 N N . ALA A 1 210 ? -13.205 16.635 -12.832 1.00 69.31 210 ALA A N 1
ATOM 1517 C CA . ALA A 1 210 ? -12.421 17.604 -12.083 1.00 69.31 210 ALA A CA 1
ATOM 1518 C C . ALA A 1 210 ? -11.210 18.032 -12.919 1.00 69.31 210 ALA A C 1
ATOM 1520 O O . ALA A 1 210 ? -10.600 17.203 -13.598 1.00 69.31 210 ALA A O 1
ATOM 1521 N N . GLU A 1 211 ? -10.867 19.317 -12.869 1.00 76.19 211 GLU A N 1
ATOM 1522 C CA . GLU A 1 211 ? -9.558 19.781 -13.334 1.00 76.19 211 GLU A CA 1
ATOM 1523 C C . GLU A 1 211 ? -8.450 19.174 -12.454 1.00 76.19 211 GLU A C 1
ATOM 1525 O O . GLU A 1 211 ? -8.700 18.816 -11.300 1.00 76.19 211 GLU A O 1
ATOM 1530 N N . SER A 1 212 ? -7.234 19.049 -13.000 1.00 81.75 212 SER A N 1
ATOM 1531 C CA . SER A 1 212 ? -6.058 18.621 -12.224 1.00 81.75 212 SER A CA 1
ATOM 1532 C C . SER A 1 212 ? -5.885 19.531 -11.007 1.00 81.75 212 SER A C 1
ATOM 1534 O O . SER A 1 212 ? -5.922 20.756 -11.150 1.00 81.75 212 SER A O 1
ATOM 1536 N N . HIS A 1 213 ? -5.683 18.958 -9.820 1.00 88.00 213 HIS A N 1
ATOM 1537 C CA . HIS A 1 213 ? -5.475 19.742 -8.598 1.00 88.00 213 HIS A CA 1
ATOM 1538 C C . HIS A 1 213 ? -3.999 20.119 -8.408 1.00 88.00 213 HIS A C 1
ATOM 1540 O O . HIS A 1 213 ? -3.695 21.177 -7.833 1.00 88.00 213 HIS A O 1
ATOM 1546 N N . LEU A 1 214 ? -3.091 19.299 -8.944 1.00 91.81 214 LEU A N 1
ATOM 1547 C CA . LEU A 1 214 ? -1.651 19.551 -8.987 1.00 91.81 214 LEU A CA 1
ATOM 1548 C C . LEU A 1 214 ? -1.160 19.777 -10.420 1.00 91.81 214 LEU A C 1
ATOM 1550 O O . LEU A 1 214 ? -1.743 19.305 -11.395 1.00 91.81 214 LEU A O 1
ATOM 1554 N N . LYS A 1 215 ? -0.068 20.536 -10.562 1.00 93.44 215 LYS A N 1
ATOM 1555 C CA . LYS A 1 215 ? 0.646 20.637 -11.844 1.00 93.44 215 LYS A CA 1
ATOM 1556 C C . LYS A 1 215 ? 1.477 19.376 -12.090 1.00 93.44 215 LYS A C 1
ATOM 1558 O O . LYS A 1 215 ? 1.865 18.697 -11.149 1.00 93.44 215 LYS A O 1
ATOM 1563 N N . ASN A 1 216 ? 1.860 19.141 -13.347 1.00 90.69 216 ASN A N 1
ATOM 1564 C CA . ASN A 1 216 ? 2.680 17.988 -13.755 1.00 90.69 216 ASN A CA 1
ATOM 1565 C C . ASN A 1 216 ? 4.026 17.849 -13.008 1.00 90.69 216 ASN A C 1
ATOM 1567 O O . ASN A 1 216 ? 4.623 16.778 -13.038 1.00 90.69 216 ASN A O 1
ATOM 1571 N N . ASP A 1 217 ? 4.537 18.924 -12.403 1.00 94.12 217 ASP A N 1
ATOM 1572 C CA . ASP A 1 217 ? 5.792 18.961 -11.645 1.00 94.12 217 ASP A CA 1
ATOM 1573 C C . ASP A 1 217 ? 5.588 19.219 -10.139 1.00 94.12 217 ASP A C 1
ATOM 1575 O O . ASP A 1 217 ? 6.542 19.576 -9.441 1.00 94.12 217 ASP A O 1
ATOM 1579 N N . GLU A 1 218 ? 4.360 19.047 -9.642 1.00 96.38 218 GLU A N 1
ATOM 1580 C CA . GLU A 1 218 ? 3.976 19.239 -8.244 1.00 96.38 218 GLU A CA 1
ATOM 1581 C C . GLU A 1 218 ? 3.556 17.916 -7.580 1.00 96.38 218 GLU A C 1
ATOM 1583 O O . GLU A 1 218 ? 2.900 17.077 -8.186 1.00 96.38 218 GLU A O 1
ATOM 1588 N N . ILE A 1 219 ? 3.902 17.758 -6.299 1.00 97.75 219 ILE A N 1
ATOM 1589 C CA . ILE A 1 219 ? 3.355 16.725 -5.398 1.00 97.75 219 ILE A CA 1
ATOM 1590 C C . ILE A 1 219 ? 2.907 17.372 -4.086 1.00 97.75 219 ILE A C 1
ATOM 1592 O O . ILE A 1 219 ? 3.379 18.458 -3.738 1.00 97.75 219 ILE A O 1
ATOM 1596 N N . GLU A 1 220 ? 2.041 16.714 -3.319 1.00 98.31 220 GLU A N 1
ATOM 1597 C CA . GLU A 1 220 ? 1.495 17.259 -2.073 1.00 98.31 220 GLU A CA 1
ATOM 1598 C C . GLU A 1 220 ? 1.736 16.326 -0.879 1.00 98.31 220 GLU A C 1
ATOM 1600 O O . GLU A 1 220 ? 1.243 15.202 -0.806 1.00 98.31 220 GLU A O 1
ATOM 1605 N N . VAL A 1 221 ? 2.521 16.815 0.082 1.00 98.44 221 VAL A N 1
ATOM 1606 C CA . VAL A 1 221 ? 2.858 16.134 1.335 1.00 98.44 221 VAL A CA 1
ATOM 1607 C C . VAL A 1 221 ? 1.762 16.375 2.362 1.00 98.44 221 VAL A C 1
ATOM 1609 O O . VAL A 1 221 ? 1.358 17.513 2.595 1.00 98.44 221 VAL A O 1
ATOM 1612 N N . GLY A 1 222 ? 1.339 15.311 3.036 1.00 97.38 222 GLY A N 1
ATOM 1613 C CA . GLY A 1 222 ? 0.289 15.318 4.046 1.00 97.38 222 GLY A CA 1
ATOM 1614 C C . GLY A 1 222 ? -1.122 15.335 3.466 1.00 97.38 222 GLY A C 1
ATOM 1615 O O . GLY A 1 222 ? -2.036 15.731 4.179 1.00 97.38 222 GLY A O 1
ATOM 1616 N N . MET A 1 223 ? -1.317 14.980 2.193 1.00 96.81 223 MET A N 1
ATOM 1617 C CA . MET A 1 223 ? -2.656 14.894 1.597 1.00 96.81 223 MET A CA 1
ATOM 1618 C C . MET A 1 223 ? -3.528 13.894 2.372 1.00 96.81 223 MET A C 1
ATOM 1620 O O . MET A 1 223 ? -3.062 12.815 2.742 1.00 96.81 223 MET A O 1
ATOM 1624 N N . GLY A 1 224 ? -4.776 14.272 2.657 1.00 95.44 224 GLY A N 1
ATOM 1625 C CA . GLY A 1 224 ? -5.715 13.409 3.372 1.00 95.44 224 GLY A CA 1
ATOM 1626 C C . GLY A 1 224 ? -6.332 12.330 2.477 1.00 95.44 224 GLY A C 1
ATOM 1627 O O . GLY A 1 224 ? -6.311 12.431 1.252 1.00 95.44 224 GLY A O 1
ATOM 1628 N N . ILE A 1 225 ? -6.912 11.294 3.089 1.00 97.00 225 ILE A N 1
ATOM 1629 C CA . ILE A 1 225 ? -7.523 10.164 2.363 1.00 97.00 225 ILE A CA 1
ATOM 1630 C C . ILE A 1 225 ? -8.869 10.495 1.700 1.00 97.00 225 ILE A C 1
ATOM 1632 O O . ILE A 1 225 ? -9.408 9.644 1.000 1.00 97.00 225 ILE A O 1
ATOM 1636 N N . HIS A 1 226 ? -9.408 11.702 1.860 1.00 95.88 226 HIS A N 1
ATOM 1637 C CA . HIS A 1 226 ? -10.632 12.164 1.198 1.00 95.88 226 HIS A CA 1
ATOM 1638 C C . HIS A 1 226 ? -10.378 13.400 0.314 1.00 95.88 226 HIS A C 1
ATOM 1640 O O . HIS A 1 226 ? -11.256 14.253 0.180 1.00 95.88 226 HIS A O 1
ATOM 1646 N N . ASN A 1 227 ? -9.179 13.520 -0.277 1.00 93.94 227 ASN A N 1
ATOM 1647 C CA . ASN A 1 227 ? -8.719 14.703 -1.023 1.00 93.94 227 ASN A CA 1
ATOM 1648 C C . ASN A 1 227 ? -8.640 15.987 -0.167 1.00 93.94 227 ASN A C 1
ATOM 1650 O O . ASN A 1 227 ? -8.727 17.099 -0.692 1.00 93.94 227 ASN A O 1
ATOM 1654 N N . GLU A 1 228 ? -8.496 15.876 1.158 1.00 93.25 228 GLU A N 1
ATOM 1655 C CA . GLU A 1 228 ? -8.249 17.060 1.977 1.00 93.25 228 GLU A CA 1
ATOM 1656 C C . GLU A 1 228 ? -6.857 17.636 1.677 1.00 93.25 228 GLU A C 1
ATOM 1658 O O . GLU A 1 228 ? -5.903 16.861 1.522 1.00 93.25 228 GLU A O 1
ATOM 1663 N N . PRO A 1 229 ? -6.711 18.977 1.674 1.00 92.75 229 PRO A N 1
ATOM 1664 C CA . PRO A 1 229 ? -5.425 19.625 1.464 1.00 92.75 229 PRO A CA 1
ATOM 1665 C C . PRO A 1 229 ? -4.331 19.063 2.368 1.00 92.75 229 PRO A C 1
ATOM 1667 O O . PRO A 1 229 ? -4.562 18.697 3.530 1.00 92.75 229 PRO A O 1
ATOM 1670 N N . GLY A 1 230 ? -3.130 19.005 1.807 1.00 92.00 230 GLY A N 1
ATOM 1671 C CA . GLY A 1 230 ? -1.948 18.575 2.515 1.00 92.00 230 GLY A CA 1
ATOM 1672 C C . GLY A 1 230 ? -1.324 19.667 3.369 1.00 92.00 230 GLY A C 1
ATOM 1673 O O . GLY A 1 230 ? -1.786 20.803 3.452 1.00 92.00 230 GLY A O 1
ATOM 1674 N N . HIS A 1 231 ? -0.216 19.300 4.001 1.00 93.50 231 HIS A N 1
ATOM 1675 C CA . HIS A 1 231 ? 0.629 20.220 4.746 1.00 93.50 231 HIS A CA 1
ATOM 1676 C C . HIS A 1 231 ? 1.439 21.137 3.820 1.00 93.50 231 HIS A C 1
ATOM 1678 O O . HIS A 1 231 ? 1.603 22.320 4.110 1.00 93.50 231 HIS A O 1
ATOM 1684 N N . SER A 1 232 ? 1.976 20.606 2.716 1.00 96.19 232 SER A N 1
ATOM 1685 C CA . SER A 1 232 ? 2.785 21.402 1.785 1.00 96.19 232 SER A CA 1
ATOM 1686 C C . SER A 1 232 ? 2.818 20.809 0.381 1.00 96.19 232 SER A C 1
ATOM 1688 O O . SER A 1 232 ? 2.851 19.591 0.226 1.00 96.19 232 SER A O 1
ATOM 1690 N N . ARG A 1 233 ? 2.898 21.670 -0.638 1.00 97.12 233 ARG A N 1
ATOM 1691 C CA . ARG A 1 233 ? 3.189 21.275 -2.024 1.00 97.12 233 ARG A CA 1
ATOM 1692 C C . ARG A 1 233 ? 4.679 21.416 -2.317 1.00 97.12 233 ARG A C 1
ATOM 1694 O O . ARG A 1 233 ? 5.303 22.375 -1.863 1.00 97.12 233 ARG A O 1
ATOM 1701 N N . LEU A 1 234 ? 5.246 20.480 -3.072 1.00 97.50 234 LEU A N 1
ATOM 1702 C CA . LEU A 1 234 ? 6.648 20.496 -3.493 1.00 97.50 234 LEU A CA 1
ATOM 1703 C C . LEU A 1 234 ? 6.748 20.665 -4.999 1.00 97.50 234 LEU A C 1
ATOM 1705 O O . LEU A 1 234 ? 6.002 20.030 -5.738 1.00 97.50 234 LEU A O 1
ATOM 1709 N N . ARG A 1 235 ? 7.684 21.517 -5.421 1.00 95.62 235 ARG A N 1
ATOM 1710 C CA . ARG A 1 235 ? 7.979 21.815 -6.820 1.00 95.62 235 ARG A CA 1
ATOM 1711 C C . ARG A 1 235 ? 9.441 22.270 -6.961 1.00 95.62 235 ARG A C 1
ATOM 1713 O O . ARG A 1 235 ? 9.822 23.198 -6.243 1.00 95.62 235 ARG A O 1
ATOM 1720 N N . PRO A 1 236 ? 10.238 21.697 -7.882 1.00 95.25 236 PRO A N 1
ATOM 1721 C CA . PRO A 1 236 ? 9.931 20.503 -8.678 1.00 95.25 236 PRO A CA 1
ATOM 1722 C C . PRO A 1 236 ? 9.803 19.246 -7.799 1.00 95.25 236 PRO A C 1
ATOM 1724 O O . PRO A 1 236 ? 10.178 19.266 -6.624 1.00 95.25 236 PRO A O 1
ATOM 1727 N N . ILE A 1 237 ? 9.285 18.154 -8.369 1.00 96.81 237 ILE A N 1
ATOM 1728 C CA . ILE A 1 237 ? 9.224 16.846 -7.699 1.00 96.81 237 ILE A CA 1
ATOM 1729 C C . ILE A 1 237 ? 10.654 16.415 -7.304 1.00 96.81 237 ILE A C 1
ATOM 1731 O O . ILE A 1 237 ? 11.516 16.312 -8.181 1.00 96.81 237 ILE A O 1
ATOM 1735 N N . PRO A 1 238 ? 10.946 16.196 -6.007 1.00 96.81 238 PRO A N 1
ATOM 1736 C CA . PRO A 1 238 ? 12.274 15.794 -5.548 1.00 96.81 238 PRO A CA 1
ATOM 1737 C C . PRO A 1 238 ? 12.596 14.334 -5.903 1.00 96.81 238 PRO A C 1
ATOM 1739 O O . PRO A 1 238 ? 11.713 13.549 -6.248 1.00 96.81 238 PRO A O 1
ATOM 1742 N N . SER A 1 239 ? 13.866 13.941 -5.746 1.00 97.69 239 SER A N 1
ATOM 1743 C CA . SER A 1 239 ? 14.246 12.521 -5.786 1.00 97.69 239 SER A CA 1
ATOM 1744 C C . SER A 1 239 ? 13.508 11.722 -4.701 1.00 97.69 239 SER A C 1
ATOM 1746 O O . SER A 1 239 ? 13.181 12.271 -3.644 1.00 97.69 239 SER A O 1
ATOM 1748 N N . LEU A 1 240 ? 13.301 10.418 -4.922 1.00 98.06 240 LEU A N 1
ATOM 1749 C CA . LEU A 1 240 ? 12.654 9.543 -3.937 1.00 98.06 240 LEU A CA 1
ATOM 1750 C C . LEU A 1 240 ? 13.365 9.590 -2.575 1.00 98.06 240 LEU A C 1
ATOM 1752 O O . LEU A 1 240 ? 12.702 9.758 -1.557 1.00 98.06 240 LEU A O 1
ATOM 1756 N N . SER A 1 241 ? 14.702 9.524 -2.556 1.00 97.88 241 SER A N 1
ATOM 1757 C CA . SER A 1 241 ? 15.484 9.617 -1.314 1.00 97.88 241 SER A CA 1
ATOM 1758 C C . SER A 1 241 ? 15.204 10.918 -0.567 1.00 97.88 241 SER A C 1
ATOM 1760 O O . SER A 1 241 ? 14.901 10.887 0.620 1.00 97.88 241 SER A O 1
ATOM 1762 N N . SER A 1 242 ? 15.263 12.060 -1.258 1.00 98.31 242 SER A N 1
ATOM 1763 C CA . SER A 1 242 ? 15.032 13.369 -0.634 1.00 98.31 242 SER A CA 1
ATOM 1764 C C . SER A 1 242 ? 13.587 13.539 -0.157 1.00 98.31 242 SER A C 1
ATOM 1766 O O . SER A 1 242 ? 13.345 14.182 0.864 1.00 98.31 242 SER A O 1
ATOM 1768 N N . LEU A 1 243 ? 12.618 12.965 -0.879 1.00 98.62 243 LEU A N 1
ATOM 1769 C CA . LEU A 1 243 ? 11.223 12.933 -0.447 1.00 98.62 243 LEU A CA 1
ATOM 1770 C C . LEU A 1 243 ? 11.074 12.125 0.843 1.00 98.62 243 LEU A C 1
ATOM 1772 O O . LEU A 1 243 ? 10.486 12.617 1.801 1.00 98.62 243 LEU A O 1
ATOM 1776 N N . VAL A 1 244 ? 11.629 10.912 0.879 1.00 98.75 244 VAL A N 1
ATOM 1777 C CA . VAL A 1 244 ? 11.579 10.029 2.050 1.00 98.75 244 VAL A CA 1
ATOM 1778 C C . VAL A 1 244 ? 12.265 10.669 3.255 1.00 98.75 244 VAL A C 1
ATOM 1780 O O . VAL A 1 244 ? 11.677 10.657 4.332 1.00 98.75 244 VAL A O 1
ATOM 1783 N N . ASP A 1 245 ? 13.431 11.302 3.080 1.00 98.50 245 ASP A N 1
ATOM 1784 C CA . ASP A 1 245 ? 14.108 12.052 4.149 1.00 98.50 245 ASP A CA 1
ATOM 1785 C C . ASP A 1 245 ? 13.174 13.121 4.746 1.00 98.50 245 ASP A C 1
ATOM 1787 O O . ASP A 1 245 ? 13.041 13.237 5.967 1.00 98.50 245 ASP A O 1
ATOM 1791 N N . LYS A 1 246 ? 12.450 13.860 3.892 1.00 98.19 246 LYS A N 1
ATOM 1792 C CA . LYS A 1 246 ? 11.484 14.871 4.340 1.00 98.19 246 LYS A CA 1
ATOM 1793 C C . LYS A 1 246 ? 10.303 14.255 5.098 1.00 98.19 246 LYS A C 1
ATOM 1795 O O . LYS A 1 246 ? 9.918 14.768 6.145 1.00 98.19 246 LYS A O 1
ATOM 1800 N N . LEU A 1 247 ? 9.722 13.172 4.579 1.00 98.75 247 LEU A N 1
ATOM 1801 C CA . LEU A 1 247 ? 8.590 12.480 5.206 1.00 98.75 247 LEU A CA 1
ATOM 1802 C C . LEU A 1 247 ? 8.974 11.895 6.573 1.00 98.75 247 LEU A C 1
ATOM 1804 O O . LEU A 1 247 ? 8.249 12.079 7.552 1.00 98.75 247 LEU A O 1
ATOM 1808 N N . LEU A 1 248 ? 10.136 11.245 6.658 1.00 98.56 248 LEU A N 1
ATOM 1809 C CA . LEU A 1 248 ? 10.674 10.713 7.908 1.00 98.56 248 LEU A CA 1
ATOM 1810 C C . LEU A 1 248 ? 11.026 11.820 8.903 1.00 98.56 248 LEU A C 1
ATOM 1812 O O . LEU A 1 248 ? 10.857 11.612 10.100 1.00 98.56 248 LEU A O 1
ATOM 1816 N N . GLY A 1 249 ? 11.423 13.009 8.438 1.00 97.75 249 GLY A N 1
ATOM 1817 C CA . GLY A 1 249 ? 11.610 14.183 9.293 1.00 97.75 249 GLY A CA 1
ATOM 1818 C C . GLY A 1 249 ? 10.376 14.513 10.142 1.00 97.75 249 GLY A C 1
ATOM 1819 O O . GLY A 1 249 ? 10.512 14.766 11.336 1.00 97.75 249 GLY A O 1
ATOM 1820 N N . TYR A 1 250 ? 9.169 14.422 9.570 1.00 98.25 250 TYR A N 1
ATOM 1821 C CA . TYR A 1 250 ? 7.921 14.629 10.318 1.00 98.25 250 TYR A CA 1
ATOM 1822 C C . TYR A 1 250 ? 7.617 13.490 11.300 1.00 98.25 250 TYR A C 1
ATOM 1824 O O . TYR A 1 250 ? 7.129 13.734 12.398 1.00 98.25 250 TYR A O 1
ATOM 1832 N N . LEU A 1 251 ? 7.913 12.241 10.929 1.00 98.38 251 LEU A N 1
ATOM 1833 C CA . LEU A 1 251 ? 7.701 11.077 11.799 1.00 98.38 251 LEU A CA 1
ATOM 1834 C C . LEU A 1 251 ? 8.700 11.025 12.967 1.00 98.38 251 LEU A C 1
ATOM 1836 O O . LEU A 1 251 ? 8.362 10.562 14.055 1.00 98.38 251 LEU A O 1
ATOM 1840 N N . PHE A 1 252 ? 9.923 11.507 12.751 1.00 97.56 252 PHE A N 1
ATOM 1841 C CA . PHE A 1 252 ? 11.006 11.553 13.734 1.00 97.56 252 PHE A CA 1
ATOM 1842 C C . PHE A 1 252 ? 11.085 12.864 14.518 1.00 97.56 252 PHE A C 1
ATOM 1844 O O . PHE A 1 252 ? 12.049 13.046 15.270 1.00 97.56 252 PHE A O 1
ATOM 1851 N N . ALA A 1 253 ? 10.103 13.752 14.343 1.00 97.06 253 ALA A N 1
ATOM 1852 C CA . ALA A 1 253 ? 10.024 15.022 15.042 1.00 97.06 253 ALA A CA 1
ATOM 1853 C C . ALA A 1 253 ? 10.085 14.822 16.564 1.00 97.06 253 ALA A C 1
ATOM 1855 O O . ALA A 1 253 ? 9.331 14.028 17.135 1.00 97.06 253 ALA A O 1
ATOM 1856 N N . THR A 1 254 ? 10.975 15.565 17.217 1.00 95.50 254 THR A N 1
ATOM 1857 C CA . THR A 1 254 ? 11.067 15.679 18.677 1.00 95.50 254 THR A CA 1
ATOM 1858 C C . THR A 1 254 ? 10.604 17.070 19.115 1.00 95.50 254 THR A C 1
ATOM 1860 O O . THR A 1 254 ? 10.537 17.977 18.275 1.00 95.50 254 THR A O 1
ATOM 1863 N N . PRO A 1 255 ? 10.270 17.280 20.402 1.00 95.19 255 PRO A N 1
ATOM 1864 C CA . PRO A 1 255 ? 9.874 18.598 20.900 1.00 95.19 255 PRO A CA 1
ATOM 1865 C C . PRO A 1 255 ? 10.885 19.710 20.580 1.00 95.19 255 PRO A C 1
ATOM 1867 O O . PRO A 1 255 ? 10.495 20.860 20.407 1.00 95.19 255 PRO A O 1
ATOM 1870 N N . GLU A 1 256 ? 12.167 19.365 20.463 1.00 94.44 256 GLU A N 1
ATOM 1871 C CA . GLU A 1 256 ? 13.256 20.285 20.134 1.00 94.44 256 GLU A CA 1
ATOM 1872 C C . GLU A 1 256 ? 13.335 20.594 18.634 1.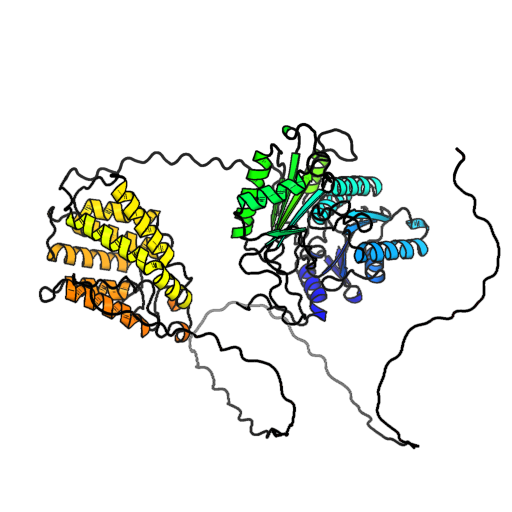00 94.44 256 GLU A C 1
ATOM 1874 O O . GLU A 1 256 ? 13.672 21.717 18.265 1.00 94.44 256 GLU A O 1
ATOM 1879 N N . SER A 1 257 ? 13.050 19.618 17.761 1.00 95.25 257 SER A N 1
ATOM 1880 C CA . SER A 1 257 ? 13.171 19.797 16.308 1.00 95.25 257 SER A CA 1
ATOM 1881 C C . SER A 1 257 ? 11.911 20.379 15.664 1.00 95.25 257 SER A C 1
ATOM 1883 O O . SER A 1 257 ? 12.008 21.208 14.764 1.00 95.25 257 SER A O 1
ATOM 1885 N N . ASP A 1 258 ? 10.734 19.915 16.090 1.00 96.38 258 ASP A N 1
ATOM 1886 C CA . ASP A 1 258 ? 9.426 20.379 15.617 1.00 96.38 258 ASP A CA 1
ATOM 1887 C C . ASP A 1 258 ? 8.373 20.120 16.715 1.00 96.38 258 ASP A C 1
ATOM 1889 O O . ASP A 1 258 ? 7.734 19.062 16.735 1.00 96.38 258 ASP A O 1
ATOM 1893 N N . PRO A 1 259 ? 8.166 21.065 17.653 1.00 95.56 259 PRO A N 1
ATOM 1894 C CA . PRO A 1 259 ? 7.219 20.886 18.754 1.00 95.56 259 PRO A CA 1
ATOM 1895 C C . PRO A 1 259 ? 5.768 20.705 18.289 1.00 95.56 259 PRO A C 1
ATOM 1897 O O . PRO A 1 259 ? 4.982 20.064 18.997 1.00 95.56 259 PRO A O 1
ATOM 1900 N N . ASP A 1 260 ? 5.420 21.223 17.106 1.00 96.44 260 ASP A N 1
ATOM 1901 C CA . ASP A 1 260 ? 4.083 21.148 16.512 1.00 96.44 260 ASP A CA 1
ATOM 1902 C C . ASP A 1 260 ? 3.780 19.741 15.972 1.00 96.44 260 ASP A C 1
ATOM 1904 O O . ASP A 1 260 ? 2.622 19.324 15.984 1.00 96.44 260 ASP A O 1
ATOM 1908 N N . ARG A 1 261 ? 4.805 18.974 15.567 1.00 96.19 261 ARG A N 1
ATOM 1909 C CA . ARG A 1 261 ? 4.658 17.604 15.023 1.00 96.19 261 ARG A CA 1
ATOM 1910 C C . ARG A 1 261 ? 5.333 16.503 15.834 1.00 96.19 261 ARG A C 1
ATOM 1912 O O . ARG A 1 261 ? 5.257 15.334 15.463 1.00 96.19 261 ARG A O 1
ATOM 1919 N N . ALA A 1 262 ? 5.930 16.837 16.974 1.00 96.31 262 ALA A N 1
ATOM 1920 C CA . ALA A 1 262 ? 6.475 15.874 17.926 1.00 96.31 262 ALA A CA 1
ATOM 1921 C C . ALA A 1 262 ? 5.364 15.070 18.622 1.00 96.31 262 ALA A C 1
ATOM 1923 O O . ALA A 1 262 ? 4.959 15.388 19.746 1.00 96.31 262 ALA A O 1
ATOM 1924 N N . PHE A 1 263 ? 4.819 14.075 17.920 1.00 97.25 263 PHE A N 1
ATOM 1925 C CA . PHE A 1 263 ? 3.738 13.213 18.404 1.00 97.25 263 PHE A CA 1
ATOM 1926 C C . PHE A 1 263 ? 4.233 11.875 18.949 1.00 97.25 263 PHE A C 1
ATOM 1928 O O . PHE A 1 263 ? 3.646 11.352 19.891 1.00 97.25 263 PHE A O 1
ATOM 1935 N N . LEU A 1 264 ? 5.286 11.309 18.353 1.00 96.62 264 LEU A N 1
ATOM 1936 C CA . LEU A 1 264 ? 5.814 10.012 18.759 1.00 96.62 264 LEU A CA 1
ATOM 1937 C C . LEU A 1 264 ? 6.818 10.173 19.911 1.00 96.62 264 LEU A C 1
ATOM 1939 O O . LEU A 1 264 ? 7.722 11.007 19.811 1.00 96.62 264 LEU A O 1
ATOM 1943 N N . PRO A 1 265 ? 6.706 9.371 20.986 1.00 94.62 265 PRO A N 1
ATOM 1944 C CA . PRO A 1 265 ? 7.583 9.469 22.149 1.00 94.62 265 PRO A CA 1
ATOM 1945 C C . PRO A 1 265 ? 8.918 8.757 21.883 1.00 94.62 265 PRO A C 1
ATOM 1947 O O . PRO A 1 265 ? 9.180 7.693 22.437 1.00 94.62 265 PRO A O 1
ATOM 1950 N N . TRP A 1 266 ? 9.739 9.295 20.981 1.00 94.44 266 TRP A N 1
ATOM 1951 C CA . TRP A 1 266 ? 11.053 8.728 20.660 1.00 94.44 266 TRP A CA 1
ATOM 1952 C C . TRP A 1 266 ? 11.991 8.753 21.881 1.00 94.44 266 TRP A C 1
ATOM 1954 O O . TRP A 1 266 ? 12.026 9.761 22.589 1.00 94.44 266 TRP A O 1
ATOM 1964 N N . PRO A 1 267 ? 12.780 7.688 22.132 1.00 91.81 267 PRO A N 1
ATOM 1965 C CA . PRO A 1 267 ? 13.806 7.724 23.169 1.00 91.81 267 PRO A CA 1
ATOM 1966 C C . PRO A 1 267 ? 14.929 8.698 22.786 1.00 91.81 267 PRO A C 1
ATOM 1968 O O . PRO A 1 267 ? 15.206 8.909 21.603 1.00 91.81 267 PRO A O 1
ATOM 1971 N N . ASN A 1 268 ? 15.619 9.242 23.795 1.00 86.56 268 ASN A N 1
ATOM 1972 C CA . ASN A 1 268 ? 16.768 10.135 23.592 1.00 86.56 268 ASN A CA 1
ATOM 1973 C C . ASN A 1 268 ? 17.871 9.465 22.756 1.00 86.56 268 ASN A C 1
ATOM 1975 O O . ASN A 1 268 ? 18.445 10.087 21.865 1.00 86.56 268 ASN A O 1
ATOM 1979 N N . ASP A 1 269 ? 18.145 8.187 23.033 1.00 87.44 269 ASP A N 1
ATOM 1980 C CA . ASP A 1 269 ? 19.024 7.355 22.217 1.00 87.44 269 ASP A CA 1
ATOM 1981 C C . ASP A 1 269 ? 18.199 6.561 21.195 1.00 87.44 269 ASP A C 1
ATOM 1983 O O . ASP A 1 269 ? 17.659 5.490 21.494 1.00 87.44 269 ASP A O 1
ATOM 1987 N N . LYS A 1 270 ? 18.121 7.083 19.965 1.00 85.12 270 LYS A N 1
ATOM 1988 C CA . LYS A 1 270 ? 17.386 6.452 18.857 1.00 85.12 270 LYS A CA 1
ATOM 1989 C C . LYS A 1 270 ? 17.904 5.059 18.493 1.00 85.12 270 LYS A C 1
ATOM 1991 O O . LYS A 1 270 ? 17.120 4.288 17.950 1.00 85.12 270 LYS A O 1
ATOM 1996 N N . SER A 1 271 ? 19.147 4.700 18.834 1.00 85.50 271 SER A N 1
ATOM 1997 C CA . SER A 1 271 ? 19.690 3.358 18.557 1.00 85.50 271 SER A CA 1
ATOM 1998 C C . SER A 1 271 ? 18.986 2.246 19.343 1.00 85.50 271 SER A C 1
ATOM 2000 O O . SER A 1 271 ? 19.006 1.080 18.947 1.00 85.50 271 SER A O 1
ATOM 2002 N N . THR A 1 272 ? 18.309 2.614 20.435 1.00 88.88 272 THR A N 1
ATOM 2003 C CA . THR A 1 272 ? 17.468 1.710 21.231 1.00 88.88 272 THR A CA 1
ATOM 2004 C C . THR A 1 272 ? 16.035 1.609 20.704 1.00 88.88 272 THR A C 1
ATOM 2006 O O . THR A 1 272 ? 15.291 0.710 21.102 1.00 88.88 272 THR A O 1
ATOM 2009 N N . ALA A 1 273 ? 15.633 2.508 19.799 1.00 95.25 273 ALA A N 1
ATOM 2010 C CA . ALA A 1 273 ? 14.282 2.552 19.269 1.00 95.25 273 ALA A CA 1
ATOM 2011 C C . ALA A 1 273 ? 14.053 1.422 18.265 1.00 95.25 273 ALA A C 1
ATOM 2013 O O . ALA A 1 273 ? 14.841 1.196 17.343 1.00 95.25 273 ALA A O 1
ATOM 2014 N N . LYS A 1 274 ? 12.911 0.753 18.412 1.00 97.12 274 LYS A N 1
ATOM 2015 C CA . LYS A 1 274 ? 12.443 -0.279 17.492 1.00 97.12 274 LYS A CA 1
ATOM 2016 C C . LYS A 1 274 ? 11.064 0.077 16.966 1.00 97.12 274 LYS A C 1
ATOM 2018 O O . LYS A 1 274 ? 10.257 0.644 17.699 1.00 97.12 274 LYS A O 1
ATOM 2023 N N . CYS A 1 275 ? 10.759 -0.267 15.723 1.00 98.06 275 CYS A N 1
ATOM 2024 C CA . CYS A 1 275 ? 9.458 0.023 15.136 1.00 98.06 275 CYS A CA 1
ATOM 2025 C C . CYS A 1 275 ? 8.933 -1.090 14.227 1.00 98.06 275 CYS A C 1
ATOM 2027 O O . CYS A 1 275 ? 9.666 -1.956 13.739 1.00 98.06 275 CYS A O 1
ATOM 2029 N N . VAL A 1 276 ? 7.627 -1.028 13.986 1.00 98.50 276 VAL A N 1
ATOM 2030 C CA . VAL A 1 276 ? 6.971 -1.657 12.840 1.00 98.50 276 VAL A CA 1
ATOM 2031 C C . VAL A 1 276 ? 6.809 -0.592 11.760 1.00 98.50 276 VAL A C 1
ATOM 2033 O O . VAL A 1 276 ? 6.298 0.494 12.036 1.00 98.50 276 VAL A O 1
ATOM 2036 N N . LEU A 1 277 ? 7.233 -0.916 10.541 1.00 98.56 277 LEU A N 1
ATOM 2037 C CA . LEU A 1 277 ? 7.117 -0.066 9.362 1.00 98.56 277 LEU A CA 1
ATOM 2038 C C . LEU A 1 277 ? 5.977 -0.569 8.471 1.00 98.56 277 LEU A C 1
ATOM 2040 O O . LEU A 1 277 ? 5.958 -1.734 8.081 1.00 98.56 277 LEU A O 1
ATOM 2044 N N . LEU A 1 278 ? 5.058 0.316 8.100 1.00 98.62 278 LEU A N 1
ATOM 2045 C CA . LEU A 1 278 ? 4.039 0.063 7.085 1.00 98.62 278 LEU A CA 1
ATOM 2046 C C . LEU A 1 278 ? 4.189 1.082 5.946 1.00 98.62 278 LEU A C 1
ATOM 2048 O O . LEU A 1 278 ? 4.077 2.286 6.160 1.00 98.62 278 LEU A O 1
ATOM 2052 N N . VAL A 1 279 ? 4.426 0.586 4.733 1.00 98.62 279 VAL A N 1
ATOM 2053 C CA . VAL A 1 279 ? 4.433 1.358 3.485 1.00 98.62 279 VAL A CA 1
ATOM 2054 C C . VAL A 1 279 ? 3.150 1.030 2.729 1.00 98.62 279 VAL A C 1
ATOM 2056 O O . VAL A 1 279 ? 2.979 -0.070 2.200 1.00 98.62 279 VAL A O 1
ATOM 2059 N N . ASN A 1 280 ? 2.223 1.982 2.731 1.00 98.69 280 ASN A N 1
ATOM 2060 C CA . ASN A 1 280 ? 0.862 1.796 2.248 1.00 98.69 280 ASN A CA 1
ATOM 2061 C C . ASN A 1 280 ? 0.639 2.512 0.911 1.00 98.69 280 ASN A C 1
ATOM 2063 O O . ASN A 1 280 ? 0.963 3.688 0.770 1.00 98.69 280 ASN A O 1
ATOM 2067 N N . ASN A 1 281 ? 0.052 1.809 -0.053 1.00 98.56 281 ASN A N 1
ATOM 2068 C CA . ASN A 1 281 ? -0.400 2.367 -1.322 1.00 98.56 281 ASN A CA 1
ATOM 2069 C C . ASN A 1 281 ? -1.755 3.064 -1.137 1.00 98.56 281 ASN A C 1
ATOM 2071 O O . ASN A 1 281 ? -2.698 2.452 -0.631 1.00 98.56 281 ASN A O 1
ATOM 2075 N N . LEU A 1 282 ? -1.868 4.318 -1.586 1.00 98.56 282 LEU A N 1
ATOM 2076 C CA . LEU A 1 282 ? -3.127 5.072 -1.546 1.00 98.56 282 LEU A CA 1
ATOM 2077 C C . LEU A 1 282 ? -4.092 4.674 -2.676 1.00 98.56 282 LEU A C 1
ATOM 2079 O O . LEU A 1 282 ? -5.238 5.110 -2.673 1.00 98.56 282 LEU A O 1
ATOM 2083 N N . GLY A 1 283 ? -3.666 3.793 -3.584 1.00 96.69 283 GLY A N 1
ATOM 2084 C CA . GLY A 1 283 ? -4.513 3.090 -4.549 1.00 96.69 283 GLY A CA 1
ATOM 2085 C C . GLY A 1 283 ? -4.031 3.198 -5.994 1.00 96.69 283 GLY A C 1
ATOM 2086 O O . GLY A 1 283 ? -4.321 2.316 -6.798 1.00 96.69 283 GLY A O 1
ATOM 2087 N N . GLY A 1 284 ? -3.275 4.247 -6.324 1.00 95.94 284 GLY A N 1
ATOM 2088 C CA . GLY A 1 284 ? -2.867 4.562 -7.695 1.00 95.94 284 GLY A CA 1
ATOM 2089 C C . GLY A 1 284 ? -1.418 4.235 -8.069 1.00 95.94 284 GLY A C 1
ATOM 2090 O O . GLY A 1 284 ? -1.057 4.464 -9.219 1.00 95.94 284 GLY A O 1
ATOM 2091 N N . LEU A 1 285 ? -0.580 3.728 -7.154 1.00 96.69 285 LEU A N 1
ATOM 2092 C CA . LEU A 1 285 ? 0.799 3.334 -7.494 1.00 96.69 285 LEU A CA 1
ATOM 2093 C C . LEU A 1 285 ? 0.890 1.892 -7.995 1.00 96.69 285 LEU A C 1
ATOM 2095 O O . LEU A 1 285 ? 0.175 1.009 -7.509 1.00 96.69 285 LEU A O 1
ATOM 2099 N N . SER A 1 286 ? 1.835 1.630 -8.900 1.00 96.62 286 SER A N 1
ATOM 2100 C CA . SER A 1 286 ? 2.194 0.267 -9.297 1.00 96.62 286 SER A CA 1
ATOM 2101 C C . SER A 1 286 ? 2.944 -0.474 -8.182 1.00 96.62 286 SER A C 1
ATOM 2103 O O . SER A 1 286 ? 3.608 0.123 -7.330 1.00 96.62 286 SER A O 1
ATOM 2105 N N . SER A 1 287 ? 2.906 -1.810 -8.207 1.00 95.50 287 SER A N 1
ATOM 2106 C CA . SER A 1 287 ? 3.702 -2.629 -7.279 1.00 95.50 287 SER A CA 1
ATOM 2107 C C . SER A 1 287 ? 5.212 -2.420 -7.447 1.00 95.50 287 SER A C 1
ATOM 2109 O O . SER A 1 287 ? 5.951 -2.564 -6.476 1.00 95.50 287 SER A O 1
ATOM 2111 N N . LEU A 1 288 ? 5.663 -2.057 -8.655 1.00 95.19 288 LEU A N 1
ATOM 2112 C CA . LEU A 1 288 ? 7.061 -1.729 -8.942 1.00 95.19 288 LEU A CA 1
ATOM 2113 C C . LEU A 1 288 ? 7.493 -0.464 -8.186 1.00 95.19 288 LEU A C 1
ATOM 2115 O O . LEU A 1 288 ? 8.494 -0.482 -7.470 1.00 95.19 288 LEU A O 1
ATOM 2119 N N . GLU A 1 289 ? 6.708 0.610 -8.297 1.00 97.75 289 GLU A N 1
ATOM 2120 C CA . GLU A 1 289 ? 6.963 1.868 -7.585 1.00 97.75 289 GLU A CA 1
ATOM 2121 C C . GLU A 1 289 ? 6.903 1.668 -6.071 1.00 97.75 289 GLU A C 1
ATOM 2123 O O . GLU A 1 289 ? 7.817 2.083 -5.360 1.00 97.75 289 GLU A O 1
ATOM 2128 N N . LEU A 1 290 ? 5.875 0.972 -5.573 1.00 98.06 290 LEU A N 1
ATOM 2129 C CA . LEU A 1 290 ? 5.717 0.712 -4.142 1.00 98.06 290 LEU A CA 1
ATOM 2130 C C . LEU A 1 290 ? 6.893 -0.096 -3.566 1.00 98.06 290 LEU A C 1
ATOM 2132 O O . LEU A 1 290 ? 7.335 0.179 -2.452 1.00 98.06 290 LEU A O 1
ATOM 2136 N N . GLY A 1 291 ? 7.431 -1.058 -4.327 1.00 96.75 291 GLY A N 1
ATOM 2137 C CA . GLY A 1 291 ? 8.627 -1.814 -3.947 1.00 96.75 291 GLY A CA 1
ATOM 2138 C C . GLY A 1 291 ? 9.879 -0.937 -3.847 1.00 96.75 291 GLY A C 1
ATOM 2139 O O . GLY A 1 291 ? 10.631 -1.051 -2.878 1.00 96.75 291 GLY A O 1
ATOM 2140 N N . SER A 1 292 ? 10.068 -0.014 -4.797 1.00 97.62 292 SER A N 1
ATOM 2141 C CA . SER A 1 292 ? 11.162 0.969 -4.767 1.00 97.62 292 SER A CA 1
ATOM 2142 C C . SER A 1 292 ? 11.046 1.919 -3.566 1.00 97.62 292 SER A C 1
ATOM 2144 O O . SER A 1 292 ? 12.014 2.114 -2.825 1.00 97.62 292 SER A O 1
ATOM 2146 N N . VAL A 1 293 ? 9.837 2.433 -3.303 1.00 98.62 293 VAL A N 1
ATOM 2147 C CA . VAL A 1 293 ? 9.534 3.250 -2.115 1.00 98.62 293 VAL A CA 1
ATOM 2148 C C . VAL A 1 293 ? 9.860 2.479 -0.839 1.00 98.62 293 VAL A C 1
ATOM 2150 O O . VAL A 1 293 ? 10.558 3.004 0.024 1.00 98.62 293 VAL A O 1
ATOM 2153 N N . ALA A 1 294 ? 9.410 1.230 -0.717 1.00 97.81 294 ALA A N 1
ATOM 2154 C CA . ALA A 1 294 ? 9.647 0.430 0.478 1.00 97.81 294 ALA A CA 1
ATOM 2155 C C . ALA A 1 294 ? 11.135 0.167 0.743 1.00 97.81 294 ALA A C 1
ATOM 2157 O O . ALA A 1 294 ? 11.557 0.261 1.897 1.00 97.81 294 ALA A O 1
ATOM 2158 N N . ASN A 1 295 ? 11.930 -0.106 -0.300 1.00 97.06 295 ASN A N 1
ATOM 2159 C CA . ASN A 1 295 ? 13.380 -0.252 -0.157 1.00 97.06 295 ASN A CA 1
ATOM 2160 C C . ASN A 1 295 ? 14.015 1.038 0.377 1.00 97.06 295 ASN A C 1
ATOM 2162 O O . ASN A 1 295 ? 14.716 1.007 1.386 1.00 97.06 295 ASN A O 1
ATOM 2166 N N . CYS A 1 296 ? 13.701 2.175 -0.251 1.00 98.25 296 CYS A N 1
ATOM 2167 C CA . CYS A 1 296 ? 14.244 3.472 0.145 1.00 98.25 296 CYS A CA 1
ATOM 2168 C C . CYS A 1 296 ? 13.844 3.848 1.583 1.00 98.25 296 CYS A C 1
ATOM 2170 O O . CYS A 1 296 ? 14.695 4.230 2.381 1.00 98.25 296 CYS A O 1
ATOM 2172 N N . VAL A 1 297 ? 12.571 3.681 1.959 1.00 98.62 297 VAL A N 1
ATOM 2173 C CA . VAL A 1 297 ? 12.098 3.964 3.325 1.00 98.62 297 VAL A CA 1
ATOM 2174 C C . VAL A 1 297 ? 12.793 3.070 4.350 1.00 98.62 297 VAL A C 1
ATOM 2176 O O . VAL A 1 297 ? 13.222 3.564 5.390 1.00 98.62 297 VAL A O 1
ATOM 2179 N N . LEU A 1 298 ? 12.945 1.774 4.067 1.00 97.50 298 LEU A N 1
ATOM 2180 C CA . LEU A 1 298 ? 13.632 0.848 4.966 1.00 97.50 298 LEU A CA 1
ATOM 2181 C C . LEU A 1 298 ? 15.104 1.234 5.178 1.00 97.50 298 LEU A C 1
ATOM 2183 O O . LEU A 1 298 ? 15.573 1.222 6.317 1.00 97.50 298 LEU A O 1
ATOM 2187 N N . GLU A 1 299 ? 15.824 1.579 4.108 1.00 96.50 299 GLU A N 1
ATOM 2188 C CA . GLU A 1 299 ? 17.209 2.063 4.183 1.00 96.50 299 GLU A CA 1
ATOM 2189 C C . GLU A 1 299 ? 17.298 3.339 5.025 1.00 96.50 299 GLU A C 1
ATOM 2191 O O . GLU A 1 299 ? 18.067 3.384 5.984 1.00 96.50 299 GLU A O 1
ATOM 2196 N N . LYS A 1 300 ? 16.435 4.326 4.766 1.00 97.62 300 LYS A N 1
ATOM 2197 C CA . LYS A 1 300 ? 16.434 5.606 5.486 1.00 97.62 300 LYS A CA 1
ATOM 2198 C C . LYS A 1 300 ? 16.069 5.497 6.965 1.00 97.62 300 LYS A C 1
ATOM 2200 O O . LYS A 1 300 ? 16.664 6.177 7.798 1.00 97.62 300 LYS A O 1
ATOM 2205 N N . VAL A 1 301 ? 15.133 4.618 7.327 1.00 96.88 301 VAL A N 1
ATOM 2206 C CA . VAL A 1 301 ? 14.815 4.351 8.742 1.00 96.88 301 VAL A CA 1
ATOM 2207 C C . VAL A 1 301 ? 16.014 3.713 9.459 1.00 96.88 301 VAL A C 1
ATOM 2209 O O . VAL A 1 301 ? 16.313 4.085 10.594 1.00 96.88 301 VAL A O 1
ATOM 2212 N N . ARG A 1 302 ? 16.743 2.807 8.791 1.00 94.25 302 ARG A N 1
ATOM 2213 C CA . ARG A 1 302 ? 17.966 2.189 9.335 1.00 94.25 302 ARG A CA 1
ATOM 2214 C C . ARG A 1 302 ? 19.124 3.183 9.445 1.00 94.25 302 ARG A C 1
ATOM 2216 O O . ARG A 1 302 ? 19.819 3.174 10.456 1.00 94.25 302 ARG A O 1
ATOM 2223 N N . GLU A 1 303 ? 19.313 4.053 8.452 1.00 94.31 303 GLU A N 1
ATOM 2224 C CA . GLU A 1 303 ? 20.297 5.150 8.489 1.00 94.31 303 GLU A CA 1
ATOM 2225 C C . GLU A 1 303 ? 20.043 6.103 9.665 1.00 94.31 303 GLU A C 1
ATOM 2227 O O . GLU A 1 303 ? 20.988 6.568 10.300 1.00 94.31 303 GLU A O 1
ATOM 2232 N N . ALA A 1 304 ? 18.773 6.335 10.014 1.00 94.19 304 ALA A N 1
ATOM 2233 C CA . ALA A 1 304 ? 18.379 7.114 11.188 1.00 94.19 304 ALA A CA 1
ATOM 2234 C C . ALA A 1 304 ? 18.622 6.393 12.535 1.00 94.19 304 ALA A C 1
ATOM 2236 O O . ALA A 1 304 ? 18.294 6.940 13.590 1.00 94.19 304 ALA A O 1
ATOM 2237 N N . GLY A 1 305 ? 19.180 5.176 12.514 1.00 94.00 305 GLY A N 1
ATOM 2238 C CA . GLY A 1 305 ? 19.517 4.383 13.696 1.00 94.00 305 GLY A CA 1
ATOM 2239 C C . GLY A 1 305 ? 18.346 3.615 14.311 1.00 94.00 305 GLY A C 1
ATOM 2240 O O . GLY A 1 305 ? 18.516 3.043 15.381 1.00 94.00 305 GLY A O 1
ATOM 2241 N N . VAL A 1 306 ? 17.174 3.576 13.668 1.00 96.12 306 VAL A N 1
ATOM 2242 C CA . VAL A 1 306 ? 15.977 2.913 14.210 1.00 96.12 306 VAL A CA 1
ATOM 2243 C C . VAL A 1 306 ? 15.899 1.463 13.725 1.00 96.12 306 VAL A C 1
ATOM 2245 O O . VAL A 1 306 ? 15.953 1.178 12.526 1.00 96.12 306 VAL A O 1
ATOM 2248 N N . GLY A 1 307 ? 15.729 0.524 14.659 1.00 95.81 307 GLY A N 1
ATOM 2249 C CA . GLY A 1 307 ? 15.552 -0.892 14.346 1.00 95.81 307 GLY A CA 1
ATOM 2250 C C . GLY A 1 307 ? 14.162 -1.183 13.775 1.00 95.81 307 GLY A C 1
ATOM 2251 O O . GLY A 1 307 ? 13.157 -0.948 14.437 1.00 95.81 307 GLY A O 1
ATOM 2252 N N . VAL A 1 308 ? 14.079 -1.748 12.570 1.00 97.00 308 VAL A N 1
ATOM 2253 C CA . VAL A 1 308 ? 12.800 -2.197 11.993 1.00 97.00 308 VAL A CA 1
ATOM 2254 C C . VAL A 1 308 ? 12.595 -3.672 12.316 1.00 97.00 308 VAL A C 1
ATOM 2256 O O . VAL A 1 308 ? 13.340 -4.520 11.833 1.00 97.00 308 VAL A O 1
ATOM 2259 N N . GLU A 1 309 ? 11.580 -3.986 13.117 1.00 97.00 309 GLU A N 1
ATOM 2260 C CA . GLU A 1 309 ? 11.266 -5.360 13.530 1.00 97.00 309 GLU A CA 1
ATOM 2261 C C . GLU A 1 309 ? 10.308 -6.042 12.553 1.00 97.00 309 GLU A C 1
ATOM 2263 O O . GLU A 1 309 ? 10.390 -7.249 12.342 1.00 97.00 309 GLU A O 1
ATOM 2268 N N . ARG A 1 310 ? 9.398 -5.291 11.925 1.00 97.00 310 ARG A N 1
ATOM 2269 C CA . ARG A 1 310 ? 8.471 -5.799 10.904 1.00 97.00 310 ARG A CA 1
ATOM 2270 C C . ARG A 1 310 ? 8.287 -4.756 9.819 1.00 97.00 310 ARG A C 1
ATOM 2272 O O . ARG A 1 310 ? 8.234 -3.565 10.120 1.00 97.00 310 ARG A O 1
ATOM 2279 N N . ILE A 1 311 ? 8.160 -5.216 8.580 1.00 96.38 311 ILE A N 1
ATOM 2280 C CA . ILE A 1 311 ? 7.797 -4.374 7.444 1.00 96.38 311 ILE A CA 1
ATOM 2281 C C . ILE A 1 311 ? 6.547 -4.937 6.767 1.00 96.38 311 ILE A C 1
ATOM 2283 O O . ILE A 1 311 ? 6.469 -6.132 6.483 1.00 96.38 311 ILE A O 1
ATOM 2287 N N . LEU A 1 312 ? 5.572 -4.068 6.526 1.00 97.12 312 LEU A N 1
ATOM 2288 C CA . LEU A 1 312 ? 4.375 -4.339 5.742 1.00 97.12 312 LEU A CA 1
ATOM 2289 C C . LEU A 1 312 ? 4.400 -3.431 4.515 1.00 97.12 312 LEU A C 1
ATOM 2291 O O . LEU A 1 312 ? 4.609 -2.227 4.645 1.00 97.12 312 LEU A O 1
ATOM 2295 N N . VAL A 1 313 ? 4.199 -4.000 3.329 1.00 96.81 313 VAL A N 1
ATOM 2296 C CA . VAL A 1 313 ? 4.193 -3.258 2.063 1.00 96.81 313 VAL A CA 1
ATOM 2297 C C . VAL A 1 313 ? 2.995 -3.715 1.255 1.00 96.81 313 VAL A C 1
ATOM 2299 O O . VAL A 1 313 ? 2.859 -4.904 0.975 1.00 96.81 313 VAL A O 1
ATOM 2302 N N . GLY A 1 314 ? 2.114 -2.791 0.891 1.00 96.62 314 GLY A N 1
ATOM 2303 C CA . GLY A 1 314 ? 0.919 -3.139 0.130 1.00 96.62 314 GLY A CA 1
ATOM 2304 C C . GLY A 1 314 ? -0.185 -2.106 0.250 1.00 96.62 314 GLY A C 1
ATOM 2305 O O . GLY A 1 314 ? 0.058 -0.946 0.565 1.00 96.62 314 GLY A O 1
ATOM 2306 N N . THR A 1 315 ? -1.411 -2.547 0.002 1.00 97.25 315 THR A N 1
ATOM 2307 C CA . THR A 1 315 ? -2.603 -1.700 -0.001 1.00 97.25 315 THR A CA 1
ATOM 2308 C C . THR A 1 315 ? -3.456 -2.037 1.216 1.00 97.25 315 THR A C 1
ATOM 2310 O O . THR A 1 315 ? -4.155 -3.047 1.216 1.00 97.25 315 THR A O 1
ATOM 2313 N N . TYR A 1 316 ? -3.376 -1.214 2.263 1.00 98.00 316 TYR A N 1
ATOM 2314 C CA . TYR A 1 316 ? -4.053 -1.449 3.544 1.00 98.00 316 TYR A CA 1
ATOM 2315 C C . TYR A 1 316 ? -5.160 -0.428 3.817 1.00 98.00 316 TYR A C 1
ATOM 2317 O O . TYR A 1 316 ? -6.201 -0.788 4.358 1.00 98.00 316 TYR A O 1
ATOM 2325 N N . MET A 1 317 ? -4.960 0.830 3.426 1.00 98.62 317 MET A N 1
ATOM 2326 C CA . MET A 1 317 ? -5.972 1.883 3.481 1.00 98.62 317 MET A CA 1
ATOM 2327 C C . MET A 1 317 ? -5.779 2.821 2.291 1.00 98.62 317 MET A C 1
ATOM 2329 O O . MET A 1 317 ? -4.805 3.573 2.243 1.00 98.62 317 MET A O 1
ATOM 2333 N N . THR A 1 318 ? -6.690 2.759 1.327 1.00 98.62 318 THR A N 1
ATOM 2334 C CA . THR A 1 318 ? -6.613 3.571 0.106 1.00 98.62 318 THR A CA 1
ATOM 2335 C C . THR A 1 318 ? -7.282 4.932 0.271 1.00 98.62 318 THR A C 1
ATOM 2337 O O . THR A 1 318 ? -7.903 5.248 1.286 1.00 98.62 318 THR A O 1
ATOM 2340 N N . SER A 1 319 ? -7.156 5.743 -0.769 1.00 97.69 319 SER A N 1
ATOM 2341 C CA . SER A 1 319 ? -8.060 6.820 -1.134 1.00 97.69 319 SER A CA 1
ATOM 2342 C C . SER A 1 319 ? -8.453 6.576 -2.591 1.00 97.69 319 SER A C 1
ATOM 2344 O O . SER A 1 319 ? -7.882 7.152 -3.513 1.00 97.69 319 SER A O 1
ATOM 2346 N N . LEU A 1 320 ? -9.369 5.631 -2.817 1.00 96.44 320 LEU A N 1
ATOM 2347 C CA . LEU A 1 320 ? -9.800 5.185 -4.145 1.00 96.44 320 LEU A CA 1
ATOM 2348 C C . LEU A 1 320 ? -8.605 4.894 -5.078 1.00 96.44 320 LEU A C 1
ATOM 2350 O O . LEU A 1 320 ? -7.858 3.949 -4.847 1.00 96.44 320 LEU A O 1
ATOM 2354 N N . ASN A 1 321 ? -8.425 5.694 -6.132 1.00 94.75 321 ASN A N 1
ATOM 2355 C CA . ASN A 1 321 ? -7.345 5.582 -7.112 1.00 94.75 321 ASN A CA 1
ATOM 2356 C C . ASN A 1 321 ? -6.255 6.659 -6.944 1.00 94.75 321 ASN A C 1
ATOM 2358 O O . ASN A 1 321 ? -5.569 6.964 -7.919 1.00 94.75 321 ASN A O 1
ATOM 2362 N N . MET A 1 322 ? -6.104 7.255 -5.754 1.00 96.38 322 MET A N 1
ATOM 2363 C CA . MET A 1 322 ? -5.101 8.294 -5.488 1.00 96.38 322 MET A CA 1
ATOM 2364 C C . MET A 1 322 ? -3.691 7.779 -5.817 1.00 96.38 322 MET A C 1
ATOM 2366 O O . MET A 1 322 ? -3.226 6.833 -5.169 1.00 96.38 322 MET A O 1
ATOM 2370 N N . PRO A 1 323 ? -2.974 8.384 -6.782 1.00 96.75 323 PRO A N 1
ATOM 2371 C CA . PRO A 1 323 ? -1.575 8.057 -7.003 1.00 96.75 323 PRO A CA 1
ATOM 2372 C C . PRO A 1 323 ? -0.763 8.627 -5.840 1.00 96.75 323 PRO A C 1
ATOM 2374 O O . PRO A 1 323 ? -0.634 9.838 -5.688 1.00 96.75 323 PRO A O 1
ATOM 2377 N N . GLY A 1 324 ? -0.245 7.757 -4.980 1.00 98.06 324 GLY A N 1
ATOM 2378 C CA . GLY A 1 324 ? 0.489 8.170 -3.792 1.00 98.06 324 GLY A CA 1
ATOM 2379 C C . GLY A 1 324 ? 0.724 7.032 -2.811 1.00 98.06 324 GLY A C 1
ATOM 2380 O O . GLY A 1 324 ? 0.226 5.916 -2.977 1.00 98.06 324 GLY A O 1
ATOM 2381 N N . PHE A 1 325 ? 1.494 7.326 -1.771 1.00 98.88 325 PHE A N 1
ATOM 2382 C CA . PHE A 1 325 ? 1.788 6.378 -0.704 1.00 98.88 325 PHE A CA 1
ATOM 2383 C C . PHE A 1 325 ? 1.781 7.062 0.659 1.00 98.88 325 PHE A C 1
ATOM 2385 O O . PHE A 1 325 ? 1.877 8.285 0.768 1.00 98.88 325 PHE A O 1
ATOM 2392 N N . SER A 1 326 ? 1.705 6.262 1.716 1.00 98.88 326 SER A N 1
ATOM 2393 C CA . SER A 1 326 ? 1.940 6.713 3.082 1.00 98.88 326 SER A CA 1
ATOM 2394 C C . SER A 1 326 ? 2.959 5.837 3.797 1.00 98.88 326 SER A C 1
ATOM 2396 O O . SER A 1 326 ? 3.041 4.631 3.560 1.00 98.88 326 SER A O 1
ATOM 2398 N N . ILE A 1 327 ? 3.721 6.455 4.695 1.00 98.94 327 ILE A N 1
ATOM 2399 C CA . ILE A 1 327 ? 4.653 5.789 5.605 1.00 98.94 327 ILE A CA 1
ATOM 2400 C C . ILE A 1 327 ? 4.044 5.843 6.997 1.00 98.94 327 ILE A C 1
ATOM 2402 O O . ILE A 1 327 ? 3.742 6.928 7.490 1.00 98.94 327 ILE A O 1
ATOM 2406 N N . THR A 1 328 ? 3.904 4.686 7.628 1.00 98.94 328 THR A N 1
ATOM 2407 C CA . THR A 1 328 ? 3.443 4.537 9.005 1.00 98.94 328 THR A CA 1
ATOM 2408 C C . THR A 1 328 ? 4.542 3.895 9.843 1.00 98.94 328 THR A C 1
ATOM 2410 O O . THR A 1 328 ? 5.086 2.856 9.465 1.00 98.94 328 THR A O 1
ATOM 2413 N N . LEU A 1 329 ? 4.836 4.485 11.000 1.00 98.88 329 LEU A N 1
ATOM 2414 C CA . LEU A 1 329 ? 5.686 3.904 12.033 1.00 98.88 329 LEU A CA 1
ATOM 2415 C C . LEU A 1 329 ? 4.855 3.657 13.289 1.00 98.88 329 LEU A C 1
ATOM 2417 O O . LEU A 1 329 ? 4.249 4.583 13.825 1.00 98.88 329 LEU A O 1
ATOM 2421 N N . LEU A 1 330 ? 4.872 2.419 13.777 1.00 98.75 330 LEU A N 1
ATOM 2422 C CA . LEU A 1 330 ? 4.468 2.088 15.142 1.00 98.75 330 LEU A CA 1
ATOM 2423 C C . LEU A 1 330 ? 5.738 1.925 15.977 1.00 98.75 330 LEU A C 1
ATOM 2425 O O . LEU A 1 330 ? 6.498 0.974 15.776 1.00 98.75 330 LEU A O 1
ATOM 2429 N N . LEU A 1 331 ? 5.970 2.858 16.898 1.00 98.31 331 LEU A N 1
ATOM 2430 C CA . LEU A 1 331 ? 7.087 2.813 17.835 1.00 98.31 331 LEU A CA 1
ATOM 2431 C C . LEU A 1 331 ? 6.829 1.735 18.894 1.00 98.31 331 LEU A C 1
ATOM 2433 O O . LEU A 1 331 ? 5.866 1.815 19.658 1.00 98.31 331 LEU A O 1
ATOM 2437 N N . LEU A 1 332 ? 7.700 0.731 18.944 1.00 97.88 332 LEU A N 1
ATOM 2438 C CA . LEU A 1 332 ? 7.617 -0.352 19.917 1.00 97.88 332 LEU A CA 1
ATOM 2439 C C . LEU A 1 332 ? 8.098 0.124 21.301 1.00 97.88 332 LEU A C 1
ATOM 2441 O O . LEU A 1 332 ? 8.910 1.052 21.382 1.00 97.88 332 LEU A O 1
ATOM 2445 N N . PRO A 1 333 ? 7.609 -0.495 22.391 1.00 95.75 333 PRO A N 1
ATOM 2446 C CA . PRO A 1 333 ? 8.126 -0.259 23.734 1.00 95.75 333 PRO A CA 1
ATOM 2447 C C . PRO A 1 333 ? 9.649 -0.409 23.797 1.00 95.75 333 PRO A C 1
ATOM 2449 O O . PRO A 1 333 ? 10.205 -1.418 23.359 1.00 95.75 333 PRO A O 1
ATOM 2452 N N . TYR A 1 334 ? 10.310 0.593 24.368 1.00 91.19 334 TYR A N 1
ATOM 2453 C CA . TYR A 1 334 ? 11.738 0.568 24.708 1.00 91.19 334 TYR A CA 1
ATOM 2454 C C . TYR A 1 334 ? 11.967 0.539 26.230 1.00 91.19 334 TYR A C 1
ATOM 2456 O O . TYR A 1 334 ? 13.104 0.459 26.685 1.00 91.19 334 TYR A O 1
ATOM 2464 N N . ASP A 1 335 ? 10.888 0.596 27.011 1.00 84.81 335 ASP A N 1
ATOM 2465 C CA . ASP A 1 335 ? 10.850 0.437 28.458 1.00 84.81 335 ASP A CA 1
ATOM 2466 C C . ASP A 1 335 ? 9.703 -0.516 28.845 1.00 84.81 335 ASP A C 1
ATOM 2468 O O . ASP A 1 335 ? 8.874 -0.899 28.013 1.00 84.81 335 ASP A O 1
ATOM 2472 N N . ASP A 1 336 ? 9.655 -0.903 30.119 1.00 81.75 336 ASP A N 1
ATOM 2473 C CA . ASP A 1 336 ? 8.574 -1.729 30.671 1.00 81.75 336 ASP A CA 1
ATOM 2474 C C . ASP A 1 336 ? 7.345 -0.885 31.081 1.00 81.75 336 ASP A C 1
ATOM 2476 O O . ASP A 1 336 ? 6.482 -1.350 31.828 1.00 81.75 336 ASP A O 1
ATOM 2480 N N . GLN A 1 337 ? 7.256 0.373 30.623 1.00 79.31 337 GLN A N 1
ATOM 2481 C CA . GLN A 1 337 ? 6.178 1.298 30.971 1.00 79.31 337 GLN A CA 1
ATOM 2482 C C . GLN A 1 337 ? 5.076 1.238 29.908 1.00 79.31 337 GLN A C 1
ATOM 2484 O O . GLN A 1 337 ? 5.111 1.892 28.866 1.00 79.31 337 GLN A O 1
ATOM 2489 N N . GLY A 1 338 ? 4.042 0.448 30.178 1.00 88.69 338 GLY A N 1
ATOM 2490 C CA . GLY A 1 338 ? 2.869 0.383 29.316 1.00 88.69 338 GLY A CA 1
ATOM 2491 C C . GLY A 1 338 ? 2.043 -0.883 29.520 1.00 88.69 338 GLY A C 1
ATOM 2492 O O . GLY A 1 338 ? 2.435 -1.783 30.259 1.00 88.69 338 GLY A O 1
ATOM 2493 N N . PRO A 1 339 ? 0.882 -0.981 28.856 1.00 95.12 339 PRO A N 1
ATOM 2494 C CA . PRO A 1 339 ? -0.003 -2.136 28.967 1.00 95.12 339 PRO A CA 1
ATOM 2495 C C . PRO A 1 339 ? 0.464 -3.353 28.145 1.00 95.12 339 PRO A C 1
ATOM 2497 O O . PRO A 1 339 ? -0.170 -4.405 28.222 1.00 95.12 339 PRO A O 1
ATOM 2500 N N . ALA A 1 340 ? 1.526 -3.229 27.339 1.00 95.06 340 ALA A N 1
ATOM 2501 C CA . ALA A 1 340 ? 2.065 -4.309 26.515 1.00 95.06 340 ALA A CA 1
ATOM 2502 C C . ALA A 1 340 ? 3.577 -4.173 26.306 1.00 95.06 340 ALA A C 1
ATOM 2504 O O . ALA A 1 340 ? 4.088 -3.073 26.112 1.00 95.06 340 ALA A O 1
ATOM 2505 N N . THR A 1 341 ? 4.265 -5.314 26.267 1.00 96.38 341 THR A N 1
ATOM 2506 C CA . THR A 1 341 ? 5.674 -5.412 25.870 1.00 96.38 341 THR A CA 1
ATOM 2507 C C . THR A 1 341 ? 5.811 -5.509 24.349 1.00 96.38 341 THR A C 1
ATOM 2509 O O . THR A 1 341 ? 4.849 -5.814 23.635 1.00 96.38 341 THR A O 1
ATOM 2512 N N . THR A 1 342 ? 7.032 -5.323 23.844 1.00 96.38 342 THR A N 1
ATOM 2513 C CA . THR A 1 342 ? 7.359 -5.529 22.424 1.00 96.38 342 THR A CA 1
ATOM 2514 C C . THR A 1 342 ? 6.948 -6.917 21.924 1.00 96.38 342 THR A C 1
ATOM 2516 O O . THR A 1 342 ? 6.323 -7.017 20.869 1.00 96.38 342 THR A O 1
ATOM 2519 N N . ASP A 1 343 ? 7.181 -7.976 22.702 1.00 95.75 343 ASP A N 1
ATOM 2520 C CA . ASP A 1 343 ? 6.794 -9.343 22.325 1.00 95.75 343 ASP A CA 1
ATOM 2521 C C . ASP A 1 343 ? 5.275 -9.519 22.212 1.00 95.75 343 ASP A C 1
ATOM 2523 O O . ASP A 1 343 ? 4.783 -10.220 21.323 1.00 95.75 343 ASP A O 1
ATOM 2527 N N . VAL A 1 344 ? 4.499 -8.861 23.081 1.00 96.62 344 VAL A N 1
ATOM 2528 C CA . VAL A 1 344 ? 3.032 -8.888 23.003 1.00 96.62 344 VAL A CA 1
ATOM 2529 C C . VAL A 1 344 ? 2.552 -8.208 21.723 1.00 96.62 344 VAL A C 1
ATOM 2531 O O . VAL A 1 344 ? 1.682 -8.759 21.042 1.00 96.62 344 VAL A O 1
ATOM 2534 N N . LEU A 1 345 ? 3.120 -7.053 21.361 1.00 97.44 345 LEU A N 1
ATOM 2535 C CA . LEU A 1 345 ? 2.745 -6.344 20.134 1.00 97.44 345 LEU A CA 1
ATOM 2536 C C . LEU A 1 345 ? 3.141 -7.136 18.885 1.00 97.44 345 LEU A C 1
ATOM 2538 O O . LEU A 1 345 ? 2.290 -7.380 18.028 1.00 97.44 345 LEU A O 1
ATOM 2542 N N . LEU A 1 346 ? 4.392 -7.602 18.806 1.00 97.38 346 LEU A N 1
ATOM 2543 C CA . LEU A 1 346 ? 4.896 -8.364 17.662 1.00 97.38 346 LEU A CA 1
ATOM 2544 C C . LEU A 1 346 ? 4.153 -9.693 17.498 1.00 97.38 346 LEU A C 1
ATOM 2546 O O . LEU A 1 346 ? 3.641 -9.970 16.419 1.00 97.38 346 LEU A O 1
ATOM 2550 N N . SER A 1 347 ? 3.965 -10.471 18.569 1.00 96.00 347 SER A N 1
ATOM 2551 C CA . SER A 1 347 ? 3.213 -11.737 18.496 1.00 96.00 347 SER A CA 1
ATOM 2552 C C . SER A 1 347 ? 1.717 -11.558 18.208 1.00 96.00 347 SER A C 1
ATOM 2554 O O . SER A 1 347 ? 1.035 -12.523 17.857 1.00 96.00 347 SER A O 1
ATOM 2556 N N . SER A 1 348 ? 1.163 -10.360 18.403 1.00 96.94 348 SER A N 1
ATOM 2557 C CA . SER A 1 348 ? -0.223 -10.031 18.041 1.00 96.94 348 SER A CA 1
ATOM 2558 C C . SER A 1 348 ? -0.322 -9.555 16.593 1.00 96.94 348 SER A C 1
ATOM 2560 O O . SER A 1 348 ? -1.265 -9.916 15.888 1.00 96.94 348 SER A O 1
ATOM 2562 N N . LEU A 1 349 ? 0.677 -8.814 16.115 1.00 96.62 349 LEU A N 1
ATOM 2563 C CA . LEU A 1 349 ? 0.812 -8.461 14.706 1.00 96.62 349 LEU A CA 1
ATOM 2564 C C . LEU A 1 349 ? 1.011 -9.719 13.842 1.00 96.62 349 LEU A C 1
ATOM 2566 O O . LEU A 1 349 ? 0.262 -9.913 12.888 1.00 96.62 349 LEU A O 1
ATOM 2570 N N . ASP A 1 350 ? 1.918 -10.607 14.257 1.00 95.50 350 ASP A N 1
ATOM 2571 C CA . ASP A 1 350 ? 2.273 -11.858 13.571 1.00 95.50 350 ASP A CA 1
ATOM 2572 C C . ASP A 1 350 ? 1.178 -12.934 13.652 1.00 95.50 350 ASP A C 1
ATOM 2574 O O . ASP A 1 350 ? 1.195 -13.904 12.894 1.00 95.50 350 ASP A O 1
ATOM 2578 N N . ALA A 1 351 ? 0.226 -12.798 14.584 1.00 95.19 351 ALA A N 1
ATOM 2579 C CA . ALA A 1 351 ? -0.852 -13.767 14.729 1.00 95.19 351 ALA A CA 1
ATOM 2580 C C . ALA A 1 351 ? -1.669 -13.858 13.426 1.00 95.19 351 ALA A C 1
ATOM 2582 O O . ALA A 1 351 ? -2.030 -12.817 12.864 1.00 95.19 351 ALA A O 1
ATOM 2583 N N . PRO A 1 352 ? -2.020 -15.069 12.961 1.00 92.88 352 PRO A N 1
ATOM 2584 C CA . PRO A 1 352 ? -2.793 -15.230 11.739 1.00 92.88 352 PRO A CA 1
ATOM 2585 C C . PRO A 1 352 ? -4.170 -14.571 11.870 1.00 92.88 352 PRO A C 1
ATOM 2587 O O . PRO A 1 352 ? -4.783 -14.580 12.940 1.00 92.88 352 PRO A O 1
ATOM 2590 N N . ALA A 1 353 ? -4.663 -14.035 10.758 1.00 93.38 353 ALA A N 1
ATOM 2591 C CA . ALA A 1 353 ? -6.010 -13.500 10.633 1.00 93.38 353 ALA A CA 1
ATOM 2592 C C . ALA A 1 353 ? -6.718 -14.177 9.456 1.00 93.38 353 ALA A C 1
ATOM 2594 O O . ALA A 1 353 ? -6.114 -14.408 8.410 1.00 93.38 353 ALA A O 1
ATOM 2595 N N . LYS A 1 354 ? -7.999 -14.509 9.620 1.00 93.50 354 LYS A N 1
ATOM 2596 C CA . LYS A 1 354 ? -8.833 -15.092 8.558 1.00 93.50 354 LYS A CA 1
ATOM 2597 C C . LYS A 1 354 ? -9.649 -13.992 7.887 1.00 93.50 354 LYS A C 1
ATOM 2599 O O . LYS A 1 354 ? -10.871 -13.957 8.021 1.00 93.50 354 LYS A O 1
ATOM 2604 N N . THR A 1 355 ? -8.959 -13.077 7.214 1.00 94.06 355 THR A N 1
ATOM 2605 C CA . THR A 1 355 ? -9.557 -11.946 6.493 1.00 94.06 355 THR A CA 1
ATOM 2606 C C . THR A 1 355 ? -9.036 -11.921 5.054 1.00 94.06 355 THR A C 1
ATOM 2608 O O . THR A 1 355 ? -7.923 -12.385 4.804 1.00 94.06 355 THR A O 1
ATOM 2611 N N . PRO A 1 356 ? -9.807 -11.402 4.085 1.00 93.00 356 PRO A N 1
ATOM 2612 C CA . PRO A 1 356 ? -9.360 -11.349 2.694 1.00 93.00 356 PRO A CA 1
ATOM 2613 C C . PRO A 1 356 ? -8.219 -10.345 2.458 1.00 93.00 356 PRO A C 1
ATOM 2615 O O . PRO A 1 356 ? -7.497 -10.487 1.475 1.00 93.00 356 PRO A O 1
ATOM 2618 N N . ALA A 1 357 ? -8.039 -9.349 3.333 1.00 94.94 357 ALA A N 1
ATOM 2619 C CA . ALA A 1 357 ? -7.070 -8.271 3.128 1.00 94.94 357 ALA A CA 1
ATOM 2620 C C . ALA A 1 357 ? -5.837 -8.300 4.043 1.00 94.94 357 ALA A C 1
ATOM 2622 O O . ALA A 1 357 ? -4.911 -7.518 3.833 1.00 94.94 357 ALA A O 1
ATOM 2623 N N . TRP A 1 358 ? -5.786 -9.181 5.047 1.00 93.31 358 TRP A N 1
ATOM 2624 C CA . TRP A 1 358 ? -4.582 -9.379 5.858 1.00 93.31 358 TRP A CA 1
ATOM 2625 C C . TRP A 1 358 ? -3.831 -10.628 5.400 1.00 93.31 358 TRP A C 1
ATOM 2627 O O . TRP A 1 358 ? -4.003 -11.722 5.937 1.00 93.31 358 TRP A O 1
ATOM 2637 N N . ALA A 1 359 ? -3.012 -10.452 4.364 1.00 75.56 359 ALA A N 1
ATOM 2638 C CA . ALA A 1 359 ? -2.140 -11.499 3.847 1.00 75.56 359 ALA A CA 1
ATOM 2639 C C . ALA A 1 359 ? -0.898 -11.712 4.738 1.00 75.56 359 ALA A C 1
ATOM 2641 O O . ALA A 1 359 ? -0.726 -11.075 5.778 1.00 75.56 359 ALA A O 1
ATOM 2642 N N . TRP A 1 360 ? -0.032 -12.640 4.321 1.00 67.94 360 TRP A N 1
ATOM 2643 C CA . TRP A 1 360 ? 1.200 -13.003 5.021 1.00 67.94 360 TRP A CA 1
ATOM 2644 C C . TRP A 1 360 ? 2.062 -11.780 5.373 1.00 67.94 360 TRP A C 1
ATOM 2646 O O . TRP A 1 360 ? 2.402 -10.973 4.509 1.00 67.94 360 TRP A O 1
ATOM 2656 N N . THR A 1 361 ? 2.467 -11.695 6.638 1.00 68.94 361 THR A N 1
ATOM 2657 C CA . THR A 1 361 ? 3.497 -10.777 7.130 1.00 68.94 361 THR A CA 1
ATOM 2658 C C . THR A 1 361 ? 4.658 -11.605 7.662 1.00 68.94 361 THR A C 1
ATOM 2660 O O . THR A 1 361 ? 4.440 -12.548 8.426 1.00 68.94 361 THR A O 1
ATOM 2663 N N . SER A 1 362 ? 5.889 -11.266 7.275 1.00 77.62 362 SER A N 1
ATOM 2664 C CA . SER A 1 362 ? 7.089 -11.887 7.845 1.00 77.62 362 SER A CA 1
ATOM 2665 C C . SER A 1 362 ? 7.075 -11.740 9.364 1.00 77.62 362 SER A C 1
ATOM 2667 O O . SER A 1 362 ? 7.000 -10.620 9.853 1.00 77.62 362 SER A O 1
ATOM 2669 N N . SER A 1 363 ? 7.205 -12.841 10.106 1.00 88.56 363 SER A N 1
ATOM 2670 C CA . SER A 1 363 ? 7.348 -12.829 11.569 1.00 88.56 363 SER A CA 1
ATOM 2671 C C . SER A 1 363 ? 8.798 -12.607 12.017 1.00 88.56 363 SER A C 1
ATOM 2673 O O . SER A 1 363 ? 9.178 -12.951 13.136 1.00 88.56 363 SER A O 1
ATOM 2675 N N . THR A 1 364 ? 9.646 -12.095 11.127 1.00 91.38 364 THR A N 1
ATOM 2676 C CA . THR A 1 364 ? 11.053 -11.794 11.396 1.00 91.38 364 THR A CA 1
ATOM 2677 C C . THR A 1 364 ? 11.412 -10.405 10.877 1.00 91.38 364 THR A C 1
ATOM 2679 O O . THR A 1 364 ? 10.788 -9.943 9.911 1.00 91.38 364 THR A O 1
ATOM 2682 N N . PRO A 1 365 ? 12.448 -9.768 11.453 1.00 93.81 365 PRO A N 1
ATOM 2683 C CA . PRO A 1 365 ? 13.008 -8.533 10.919 1.00 93.81 365 PRO A CA 1
ATOM 2684 C C . PRO A 1 365 ? 13.343 -8.640 9.425 1.00 93.81 365 PRO A C 1
ATOM 2686 O O . PRO A 1 365 ? 13.752 -9.715 8.969 1.00 93.81 365 PRO A O 1
ATOM 2689 N N . PRO A 1 366 ? 13.181 -7.553 8.646 1.00 92.12 366 PRO A N 1
ATOM 2690 C CA . PRO A 1 366 ? 13.598 -7.530 7.252 1.00 92.12 366 PRO A CA 1
ATOM 2691 C C . PRO A 1 366 ? 15.097 -7.828 7.141 1.00 92.12 366 PRO A C 1
ATOM 2693 O O . PRO A 1 366 ? 15.906 -7.301 7.908 1.00 92.12 366 PRO A O 1
ATOM 2696 N N . GLY A 1 367 ? 15.471 -8.665 6.171 1.00 82.88 367 GLY A N 1
ATOM 2697 C CA . GLY A 1 367 ? 16.867 -9.024 5.928 1.00 82.88 367 GLY A CA 1
ATOM 2698 C C . GLY A 1 367 ? 17.731 -7.825 5.521 1.00 82.88 367 GLY A C 1
ATOM 2699 O O . GLY A 1 367 ? 17.230 -6.776 5.100 1.00 82.88 367 GLY A O 1
ATOM 2700 N N . ASN A 1 368 ? 19.048 -7.994 5.629 1.00 73.62 368 ASN A N 1
ATOM 2701 C CA . ASN A 1 368 ? 20.000 -7.107 4.968 1.00 73.62 368 ASN A CA 1
ATOM 2702 C C . ASN A 1 368 ? 20.222 -7.635 3.552 1.00 73.62 368 ASN A C 1
ATOM 2704 O O . ASN A 1 368 ? 20.581 -8.802 3.379 1.00 73.62 368 ASN A O 1
ATOM 2708 N N . THR A 1 369 ? 20.034 -6.784 2.549 1.00 60.41 369 THR A N 1
ATOM 2709 C CA . THR A 1 369 ? 20.422 -7.044 1.162 1.00 60.41 369 THR A CA 1
ATOM 2710 C C . THR A 1 369 ? 21.949 -7.092 1.085 1.00 60.41 369 THR A C 1
ATOM 2712 O O . THR A 1 369 ? 22.623 -6.131 0.738 1.00 60.41 369 THR A O 1
ATOM 2715 N N . LYS A 1 370 ? 22.549 -8.225 1.463 1.00 53.94 370 LYS A N 1
ATOM 2716 C CA . LYS A 1 370 ? 23.947 -8.488 1.121 1.00 53.94 370 LYS A CA 1
ATOM 2717 C C . LYS A 1 370 ? 23.983 -8.747 -0.379 1.00 53.94 370 LYS A C 1
ATOM 2719 O O . LYS A 1 370 ? 23.481 -9.776 -0.827 1.00 53.94 370 LYS A O 1
ATOM 2724 N N . HIS A 1 371 ? 24.549 -7.820 -1.147 1.00 50.41 371 HIS A N 1
ATOM 2725 C CA . HIS A 1 371 ? 24.859 -8.086 -2.545 1.00 50.41 371 HIS A CA 1
ATOM 2726 C C . HIS A 1 371 ? 25.769 -9.321 -2.602 1.00 50.41 371 HIS A C 1
ATOM 2728 O O . HIS A 1 371 ? 26.802 -9.326 -1.922 1.00 50.41 371 HIS A O 1
ATOM 2734 N N . PRO A 1 372 ? 25.406 -10.383 -3.344 1.00 45.94 372 PRO A N 1
ATOM 2735 C CA . PRO A 1 372 ? 26.353 -11.451 -3.602 1.00 45.94 372 PRO A CA 1
ATOM 2736 C C . PRO A 1 372 ? 27.579 -10.814 -4.258 1.00 45.94 372 PRO A C 1
ATOM 2738 O O . PRO A 1 372 ? 27.452 -10.067 -5.228 1.00 45.94 372 PRO A O 1
ATOM 2741 N N . SER A 1 373 ? 28.761 -11.061 -3.687 1.00 48.66 373 SER A N 1
ATOM 2742 C CA . SER A 1 373 ? 30.023 -10.703 -4.329 1.00 48.66 373 SER A CA 1
ATOM 2743 C C . SER A 1 373 ? 29.974 -11.232 -5.756 1.00 48.66 373 SER A C 1
ATOM 2745 O O . SER A 1 373 ? 29.662 -12.415 -5.933 1.00 48.66 373 SER A O 1
ATOM 2747 N N . ALA A 1 374 ? 30.225 -10.364 -6.742 1.00 46.44 374 ALA A N 1
ATOM 2748 C CA . ALA A 1 374 ? 30.223 -10.750 -8.147 1.00 46.44 374 ALA A CA 1
ATOM 2749 C C . ALA A 1 374 ? 30.984 -12.078 -8.305 1.00 46.44 374 ALA A C 1
ATOM 2751 O O . ALA A 1 374 ? 32.061 -12.211 -7.705 1.00 46.44 374 ALA A O 1
ATOM 2752 N N . PRO A 1 375 ? 30.440 -13.071 -9.035 1.00 47.44 375 PRO A N 1
ATOM 2753 C CA . PRO A 1 375 ? 31.192 -14.282 -9.316 1.00 47.44 375 PRO A CA 1
ATOM 2754 C C . PRO A 1 375 ? 32.540 -13.852 -9.890 1.00 47.44 375 PRO A C 1
ATOM 2756 O O . PRO A 1 375 ? 32.588 -12.976 -10.759 1.00 47.44 375 PRO A O 1
ATOM 2759 N N . ALA A 1 376 ? 33.627 -14.396 -9.332 1.00 42.62 376 ALA A N 1
ATOM 2760 C CA . ALA A 1 376 ? 34.972 -14.134 -9.822 1.00 42.62 376 ALA A CA 1
ATOM 2761 C C . ALA A 1 376 ? 34.929 -14.281 -11.342 1.00 42.62 376 ALA A C 1
ATOM 2763 O O . ALA A 1 376 ? 34.494 -15.330 -11.820 1.00 42.62 376 ALA A O 1
ATOM 2764 N N . LYS A 1 377 ? 35.271 -13.206 -12.070 1.00 42.16 377 LYS A N 1
ATOM 2765 C CA . LYS A 1 377 ? 35.299 -13.206 -13.534 1.00 42.16 377 LYS A CA 1
ATOM 2766 C C . LYS A 1 377 ? 36.047 -14.467 -13.946 1.00 42.16 377 LYS A C 1
ATOM 2768 O O . LYS A 1 377 ? 37.245 -14.565 -13.693 1.00 42.16 377 LYS A O 1
ATOM 2773 N N . SER A 1 378 ? 35.335 -15.453 -14.489 1.00 38.56 378 SER A N 1
ATOM 2774 C CA . SER A 1 378 ? 35.984 -16.592 -15.116 1.00 38.56 378 SER A CA 1
ATOM 2775 C C . SER A 1 378 ? 36.881 -16.000 -16.187 1.00 38.56 378 SER A C 1
ATOM 2777 O O . SER A 1 378 ? 36.389 -15.220 -17.011 1.00 38.56 378 SER A O 1
ATOM 2779 N N . GLU A 1 379 ? 38.179 -16.302 -16.135 1.00 33.09 379 GLU A N 1
ATOM 2780 C CA . GLU A 1 379 ? 39.076 -15.940 -17.225 1.00 33.09 379 GLU A CA 1
ATOM 2781 C C . GLU A 1 379 ? 38.415 -16.358 -18.545 1.00 33.09 379 GLU A C 1
ATOM 2783 O O . GLU A 1 379 ? 37.821 -17.445 -18.600 1.00 33.09 379 GLU A O 1
ATOM 2788 N N . PRO A 1 380 ? 38.428 -15.493 -19.576 1.00 39.88 380 PRO A N 1
ATOM 2789 C CA . PRO A 1 380 ? 37.849 -15.836 -20.862 1.00 39.88 380 PRO A CA 1
ATOM 2790 C C . PRO A 1 380 ? 38.423 -17.184 -21.292 1.00 39.88 380 PRO A C 1
ATOM 2792 O O . PRO A 1 380 ? 39.643 -17.342 -21.349 1.00 39.88 380 PRO A O 1
ATOM 2795 N N . ALA A 1 381 ? 37.554 -18.165 -21.552 1.00 37.19 381 ALA A N 1
ATOM 2796 C CA . ALA A 1 381 ? 37.972 -19.420 -22.156 1.00 37.19 381 ALA A CA 1
ATOM 2797 C C . ALA A 1 381 ? 38.788 -19.068 -23.405 1.00 37.19 381 ALA A C 1
ATOM 2799 O O . ALA A 1 381 ? 38.274 -18.372 -24.281 1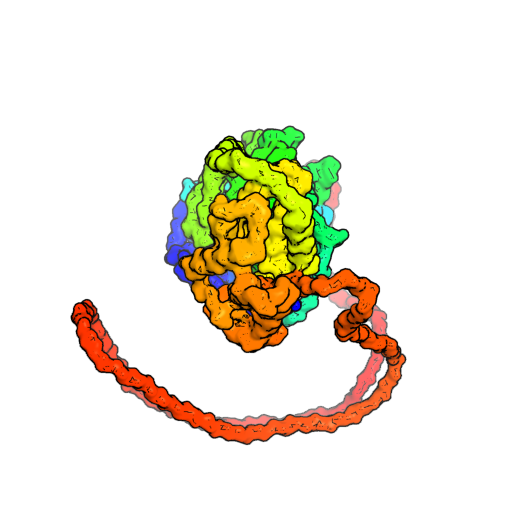.00 37.19 381 ALA A O 1
ATOM 2800 N N . GLY A 1 382 ? 40.066 -19.465 -23.402 1.00 36.81 382 GLY A N 1
ATOM 2801 C CA . GLY A 1 382 ? 41.114 -18.933 -24.267 1.00 36.81 382 GLY A CA 1
ATOM 2802 C C . GLY A 1 382 ? 40.638 -18.585 -25.673 1.00 36.81 382 GLY A C 1
ATOM 2803 O O . GLY A 1 382 ? 40.389 -19.462 -26.499 1.00 36.81 382 GLY A O 1
ATOM 2804 N N . THR A 1 383 ? 40.547 -17.287 -25.955 1.00 40.00 383 THR A N 1
ATOM 2805 C CA . THR A 1 383 ? 40.587 -16.801 -27.329 1.00 40.00 383 THR A CA 1
ATOM 2806 C C . THR A 1 383 ? 41.990 -17.089 -27.834 1.00 40.00 383 THR A C 1
ATOM 2808 O O . THR A 1 383 ? 42.952 -16.554 -27.286 1.00 40.00 383 THR A O 1
ATOM 2811 N N . ASN A 1 384 ? 42.107 -17.970 -28.830 1.00 38.44 384 ASN A N 1
ATOM 2812 C CA . ASN A 1 384 ? 43.362 -18.239 -29.527 1.00 38.44 384 ASN A CA 1
ATOM 2813 C C . ASN A 1 384 ? 44.121 -16.928 -29.777 1.00 38.44 384 ASN A C 1
ATOM 2815 O O . ASN A 1 384 ? 43.552 -15.976 -30.314 1.00 38.44 384 ASN A O 1
ATOM 2819 N N . GLU A 1 385 ? 45.397 -16.902 -29.391 1.00 37.22 385 GLU A N 1
ATOM 2820 C CA . GLU A 1 385 ? 46.353 -15.815 -29.615 1.00 37.22 385 GLU A CA 1
ATOM 2821 C C . GLU A 1 385 ? 46.661 -15.633 -31.116 1.00 37.22 385 GLU A C 1
ATOM 2823 O O . GLU A 1 385 ? 47.764 -15.877 -31.595 1.00 37.22 385 GLU A O 1
ATOM 2828 N N . GLY A 1 386 ? 45.662 -15.207 -31.887 1.00 41.75 386 GLY A N 1
ATOM 2829 C CA . GLY A 1 386 ? 45.788 -14.698 -33.250 1.00 41.75 386 GLY A CA 1
ATOM 2830 C C . GLY A 1 386 ? 45.649 -13.180 -33.238 1.00 41.75 386 GLY A C 1
ATOM 2831 O O . GLY A 1 386 ? 44.676 -12.639 -33.757 1.00 41.75 386 GLY A O 1
ATOM 2832 N N . GLY A 1 387 ? 46.572 -12.494 -32.560 1.00 44.38 387 GLY A N 1
ATOM 2833 C CA . GLY A 1 387 ? 46.572 -11.041 -32.389 1.00 44.38 387 GLY A CA 1
ATOM 2834 C C . GLY A 1 387 ? 46.817 -10.291 -33.699 1.00 44.38 387 GLY A C 1
ATOM 2835 O O . GLY A 1 387 ? 47.950 -9.943 -34.016 1.00 44.38 387 GLY A O 1
ATOM 2836 N N . GLY A 1 388 ? 45.750 -10.026 -34.451 1.00 53.53 388 GLY A N 1
ATOM 2837 C CA . GLY A 1 388 ? 45.718 -8.977 -35.467 1.00 53.53 388 GLY A CA 1
ATOM 2838 C C . GLY A 1 388 ? 45.278 -7.654 -34.842 1.00 53.53 388 GLY A C 1
ATOM 2839 O O . GLY A 1 388 ? 44.282 -7.617 -34.115 1.00 53.53 388 GLY A O 1
ATOM 2840 N N . ASN A 1 389 ? 46.007 -6.573 -35.128 1.00 60.59 389 ASN A N 1
ATOM 2841 C CA . ASN A 1 389 ? 45.596 -5.215 -34.766 1.00 60.59 389 ASN A CA 1
ATOM 2842 C C . ASN A 1 389 ? 44.215 -4.930 -35.381 1.00 60.59 389 ASN A C 1
ATOM 2844 O O . ASN A 1 389 ? 44.006 -5.194 -36.563 1.00 60.59 389 ASN A O 1
ATOM 2848 N N . VAL A 1 390 ? 43.271 -4.389 -34.610 1.00 67.69 390 VAL A N 1
ATOM 2849 C CA . VAL A 1 390 ? 41.965 -4.010 -35.169 1.00 67.69 390 VAL A CA 1
ATOM 2850 C C . VAL A 1 390 ? 42.115 -2.714 -35.968 1.00 67.69 390 VAL A C 1
ATOM 2852 O O . VAL A 1 390 ? 42.669 -1.746 -35.436 1.00 67.69 390 VAL A O 1
ATOM 2855 N N . PRO A 1 391 ? 41.621 -2.653 -37.219 1.00 72.75 391 PRO A N 1
ATOM 2856 C CA . PRO A 1 391 ? 41.701 -1.439 -38.019 1.00 72.75 391 PRO A CA 1
ATOM 2857 C C . PRO A 1 391 ? 41.039 -0.253 -37.306 1.00 72.75 391 PRO A C 1
ATOM 2859 O O . PRO A 1 391 ? 39.913 -0.360 -36.814 1.00 72.75 391 PRO A O 1
ATOM 2862 N N . ALA A 1 392 ? 41.698 0.909 -37.288 1.00 78.50 392 ALA A N 1
ATOM 2863 C CA . ALA A 1 392 ? 41.136 2.130 -36.695 1.00 78.50 392 ALA A CA 1
ATOM 2864 C C . ALA A 1 392 ? 39.776 2.503 -37.320 1.00 78.50 392 ALA A C 1
ATOM 2866 O O . ALA A 1 392 ? 38.884 3.022 -36.647 1.00 78.50 392 ALA A O 1
ATOM 2867 N N . GLU A 1 393 ? 39.596 2.173 -38.600 1.00 82.00 393 GLU A N 1
ATOM 2868 C CA . GLU A 1 393 ? 38.348 2.359 -39.336 1.00 82.00 393 GLU A CA 1
ATOM 2869 C C . GLU A 1 393 ? 37.199 1.502 -38.793 1.00 82.00 393 GLU A C 1
ATOM 2871 O O . GLU A 1 393 ? 36.070 1.989 -38.735 1.00 82.00 393 GLU A O 1
ATOM 2876 N N . PHE A 1 394 ? 37.476 0.277 -38.324 1.00 84.06 394 PHE A N 1
ATOM 2877 C CA . PHE A 1 394 ? 3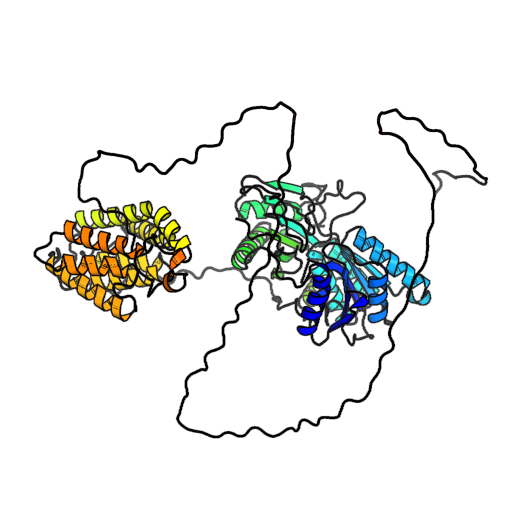6.477 -0.597 -37.703 1.00 84.06 394 PHE A CA 1
ATOM 2878 C C . PHE A 1 394 ? 35.949 0.024 -36.407 1.00 84.06 394 PHE A C 1
ATOM 2880 O O . PHE A 1 394 ? 34.744 0.210 -36.246 1.00 84.06 394 PHE A O 1
ATOM 2887 N N . VAL A 1 395 ? 36.852 0.438 -35.512 1.00 83.81 395 VAL A N 1
ATOM 2888 C CA . VAL A 1 395 ? 36.476 1.098 -34.248 1.00 83.81 395 VAL A CA 1
ATOM 2889 C C . VAL A 1 395 ? 35.721 2.401 -34.517 1.00 83.81 395 VAL A C 1
ATOM 2891 O O . VAL A 1 395 ? 34.707 2.683 -33.876 1.00 83.81 395 VAL A O 1
ATOM 2894 N N . SER A 1 396 ? 36.176 3.182 -35.501 1.00 87.81 396 SER A N 1
ATOM 2895 C CA . SER A 1 396 ? 35.502 4.412 -35.921 1.00 87.81 396 SER A CA 1
ATOM 2896 C C . SER A 1 396 ? 34.092 4.140 -36.460 1.00 87.81 396 SER A C 1
ATOM 2898 O O . SER A 1 396 ? 33.166 4.888 -36.150 1.00 87.81 396 SER A O 1
ATOM 2900 N N . ALA A 1 397 ? 33.893 3.060 -37.222 1.00 88.75 397 ALA A N 1
ATOM 2901 C CA . ALA A 1 397 ? 32.582 2.667 -37.734 1.00 88.75 397 ALA A CA 1
ATOM 2902 C C . ALA A 1 397 ? 31.614 2.262 -36.613 1.00 88.75 397 ALA A C 1
ATOM 2904 O O . ALA A 1 397 ? 30.481 2.744 -36.600 1.00 88.75 397 ALA A O 1
ATOM 2905 N N . ILE A 1 398 ? 32.065 1.458 -35.642 1.00 90.19 398 ILE A N 1
ATOM 2906 C CA . ILE A 1 398 ? 31.251 1.086 -34.474 1.00 90.19 398 ILE A CA 1
ATOM 2907 C C . ILE A 1 398 ? 30.856 2.330 -33.674 1.00 90.19 398 ILE A C 1
ATOM 2909 O O . ILE A 1 398 ? 29.677 2.511 -33.374 1.00 90.19 398 ILE A O 1
ATOM 2913 N N . ARG A 1 399 ? 31.806 3.237 -33.404 1.00 91.94 399 ARG A N 1
ATOM 2914 C CA . ARG A 1 399 ? 31.525 4.495 -32.696 1.00 91.94 399 ARG A CA 1
ATOM 2915 C C . ARG A 1 399 ? 30.451 5.318 -33.412 1.00 91.94 399 ARG A C 1
ATOM 2917 O O . ARG A 1 399 ? 29.474 5.714 -32.781 1.00 91.94 399 ARG A O 1
ATOM 2924 N N . ARG A 1 400 ? 30.576 5.504 -34.733 1.00 93.38 400 ARG A N 1
ATOM 2925 C CA . ARG A 1 400 ? 29.570 6.225 -35.535 1.00 93.38 400 ARG A CA 1
ATOM 2926 C C . ARG A 1 400 ? 28.194 5.563 -35.480 1.00 93.38 400 ARG A C 1
ATOM 2928 O O . ARG A 1 400 ? 27.198 6.277 -35.396 1.00 93.38 400 ARG A O 1
ATOM 2935 N N . ALA A 1 401 ? 28.129 4.231 -35.526 1.00 91.25 401 ALA A N 1
ATOM 2936 C CA . ALA A 1 401 ? 26.871 3.493 -35.444 1.00 91.25 401 ALA A CA 1
ATOM 2937 C C . ALA A 1 401 ? 26.192 3.671 -34.075 1.00 91.25 401 ALA A C 1
ATOM 2939 O O . ALA A 1 401 ? 25.010 4.009 -34.024 1.00 91.25 401 ALA A O 1
ATOM 2940 N N . CYS A 1 402 ? 26.940 3.527 -32.975 1.00 94.44 402 CYS A N 1
ATOM 2941 C CA . CYS A 1 402 ? 26.429 3.736 -31.618 1.00 94.44 402 CYS A CA 1
ATOM 2942 C C . CYS A 1 402 ? 25.937 5.175 -31.409 1.00 94.44 402 CYS A C 1
ATOM 2944 O O . CYS A 1 402 ? 24.820 5.386 -30.946 1.00 94.44 402 CYS A O 1
ATOM 2946 N N . GLU A 1 403 ? 26.724 6.177 -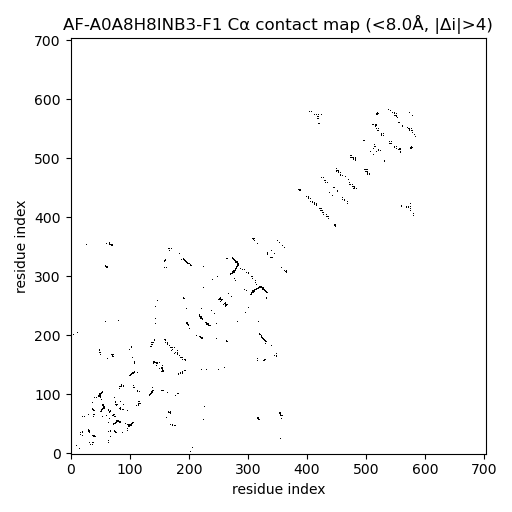31.808 1.00 95.00 403 GLU A N 1
ATOM 2947 C CA . GLU A 1 403 ? 26.323 7.585 -31.706 1.00 95.00 403 GLU A CA 1
ATOM 2948 C C . GLU A 1 403 ? 25.083 7.902 -32.552 1.00 95.00 403 GLU A C 1
ATOM 2950 O O . GLU A 1 403 ? 24.235 8.695 -32.144 1.00 95.00 403 GLU A O 1
ATOM 2955 N N . ALA A 1 404 ? 24.957 7.295 -33.735 1.00 92.31 404 ALA A N 1
ATOM 2956 C CA . ALA A 1 404 ? 23.778 7.460 -34.576 1.00 92.31 404 ALA A CA 1
ATOM 2957 C C . ALA A 1 404 ? 22.527 6.839 -33.935 1.00 92.31 404 ALA A C 1
ATOM 2959 O O . ALA A 1 404 ? 21.458 7.440 -34.005 1.00 92.31 404 ALA A O 1
ATOM 2960 N N . LEU A 1 405 ? 22.668 5.694 -33.262 1.00 91.94 405 LEU A N 1
ATOM 2961 C CA . LEU A 1 405 ? 21.579 5.044 -32.534 1.00 91.94 405 LEU A CA 1
ATOM 2962 C C . LEU A 1 405 ? 21.124 5.867 -31.321 1.00 91.94 405 LEU A C 1
ATOM 2964 O O . LEU A 1 405 ? 19.929 6.069 -31.136 1.00 91.94 405 LEU A O 1
ATOM 2968 N N . ILE A 1 406 ? 22.070 6.423 -30.555 1.00 94.12 406 ILE A N 1
ATOM 2969 C CA . ILE A 1 406 ? 21.778 7.328 -29.429 1.00 94.12 406 ILE A CA 1
ATOM 2970 C C . ILE A 1 406 ? 21.023 8.573 -29.914 1.00 94.12 406 ILE A C 1
ATOM 2972 O O . ILE A 1 406 ? 20.073 9.003 -29.266 1.00 94.12 406 ILE A O 1
ATOM 2976 N N . ARG A 1 407 ? 21.411 9.144 -31.065 1.00 94.62 407 ARG A N 1
ATOM 2977 C CA . ARG A 1 407 ? 20.702 10.291 -31.660 1.00 94.62 407 ARG A CA 1
ATOM 2978 C C . ARG A 1 407 ? 19.286 9.947 -32.128 1.00 94.62 407 ARG A C 1
ATOM 2980 O O . ARG A 1 407 ? 18.423 10.812 -32.051 1.00 94.62 407 ARG A O 1
ATOM 2987 N N . ALA A 1 408 ? 19.064 8.730 -32.623 1.00 91.62 408 ALA A N 1
ATOM 2988 C CA . ALA A 1 408 ? 17.766 8.281 -33.127 1.00 91.62 408 ALA A CA 1
ATOM 2989 C C . ALA A 1 408 ? 16.793 7.834 -32.020 1.00 91.62 408 ALA A C 1
ATOM 2991 O O . ALA A 1 408 ? 15.610 7.652 -32.297 1.00 91.62 408 ALA A O 1
ATOM 2992 N N . GLU A 1 409 ? 17.267 7.657 -30.782 1.00 94.38 409 GLU A N 1
ATOM 2993 C CA . GLU A 1 409 ? 16.470 7.114 -29.677 1.00 94.38 409 GLU A CA 1
ATOM 2994 C C . GLU A 1 409 ? 15.104 7.793 -29.486 1.00 94.38 409 GLU A C 1
ATOM 2996 O O . GLU A 1 409 ? 14.119 7.054 -29.447 1.00 94.38 409 GLU A O 1
ATOM 3001 N N . PRO A 1 410 ? 14.983 9.138 -29.432 1.00 93.88 410 PRO A N 1
ATOM 3002 C CA . PRO A 1 410 ? 13.690 9.773 -29.182 1.00 93.88 410 PRO A CA 1
ATOM 3003 C C . PRO A 1 410 ? 12.644 9.434 -30.250 1.00 93.88 410 PRO A C 1
ATOM 3005 O O . PRO A 1 410 ? 11.484 9.184 -29.921 1.00 93.88 410 PRO A O 1
ATOM 3008 N N . ASP A 1 411 ? 13.064 9.371 -31.517 1.00 93.00 411 ASP A N 1
ATOM 3009 C CA . ASP A 1 411 ? 12.185 9.042 -32.638 1.00 93.00 411 ASP A CA 1
ATOM 3010 C C . ASP A 1 411 ? 11.760 7.571 -32.569 1.00 93.00 411 ASP A C 1
ATOM 3012 O O . ASP A 1 411 ? 10.574 7.263 -32.691 1.00 93.00 411 ASP A O 1
ATOM 3016 N N . ILE A 1 412 ? 12.711 6.659 -32.322 1.00 93.75 412 ILE A N 1
ATOM 3017 C CA . ILE A 1 412 ? 12.449 5.216 -32.182 1.00 93.75 412 ILE A CA 1
ATOM 3018 C C . ILE A 1 412 ? 11.483 4.956 -31.025 1.00 93.75 412 ILE A C 1
ATOM 3020 O O . ILE A 1 412 ? 10.496 4.242 -31.200 1.00 93.75 412 ILE A O 1
ATOM 3024 N N . THR A 1 413 ? 11.721 5.573 -29.867 1.00 93.31 413 THR A N 1
ATOM 3025 C CA . THR A 1 413 ? 10.841 5.493 -28.696 1.00 93.31 413 THR A CA 1
ATOM 3026 C C . THR A 1 413 ? 9.444 6.024 -29.024 1.00 93.31 413 THR A C 1
ATOM 3028 O O . THR A 1 413 ? 8.450 5.389 -28.674 1.00 93.31 413 THR A O 1
ATOM 3031 N N . GLN A 1 414 ? 9.331 7.136 -29.757 1.00 92.62 414 GLN A N 1
ATOM 3032 C CA . GLN A 1 414 ? 8.035 7.668 -30.181 1.00 92.62 414 GLN A CA 1
ATOM 3033 C C . GLN A 1 414 ? 7.284 6.712 -31.121 1.00 92.62 414 GLN A C 1
ATOM 3035 O O . GLN A 1 414 ? 6.080 6.511 -30.958 1.00 92.62 414 GLN A O 1
ATOM 3040 N N . MET A 1 415 ? 7.966 6.111 -32.100 1.00 92.19 415 MET A N 1
ATOM 3041 C CA . MET A 1 415 ? 7.342 5.125 -32.991 1.00 92.19 415 MET A CA 1
ATOM 3042 C C . MET A 1 415 ? 6.916 3.869 -32.231 1.00 92.19 415 MET A C 1
ATOM 3044 O O . MET A 1 415 ? 5.840 3.331 -32.488 1.00 92.19 415 MET A O 1
ATOM 3048 N N . ASP A 1 416 ? 7.713 3.429 -31.260 1.00 93.06 416 ASP A N 1
ATOM 3049 C CA . ASP A 1 416 ? 7.407 2.264 -30.437 1.00 93.06 416 ASP A CA 1
ATOM 3050 C C . ASP A 1 416 ? 6.282 2.518 -29.426 1.00 93.06 416 ASP A C 1
ATOM 3052 O O . ASP A 1 416 ? 5.519 1.614 -29.126 1.00 93.06 416 ASP A O 1
ATOM 3056 N N . GLN A 1 417 ? 6.063 3.755 -28.974 1.00 91.38 417 GLN A N 1
ATOM 3057 C CA . GLN A 1 417 ? 4.859 4.101 -28.201 1.00 91.38 417 GLN A CA 1
ATOM 3058 C C . GLN A 1 417 ? 3.563 3.922 -29.011 1.00 91.38 417 GLN A C 1
ATOM 3060 O O . GLN A 1 417 ? 2.488 3.766 -28.432 1.00 91.38 417 GLN A O 1
ATOM 3065 N N . ILE A 1 418 ? 3.652 3.961 -30.347 1.00 89.06 418 ILE A N 1
ATOM 3066 C CA . ILE A 1 418 ? 2.523 3.718 -31.255 1.00 89.06 418 ILE A CA 1
ATOM 3067 C C . ILE A 1 418 ? 2.434 2.231 -31.623 1.00 89.06 418 ILE A C 1
ATOM 3069 O O . ILE A 1 418 ? 1.339 1.672 -31.672 1.00 89.06 418 ILE A O 1
ATOM 3073 N N . ALA A 1 419 ? 3.574 1.601 -31.921 1.00 85.56 419 ALA A N 1
ATOM 3074 C CA . ALA A 1 419 ? 3.652 0.252 -32.483 1.00 85.56 419 ALA A CA 1
ATOM 3075 C C . ALA A 1 419 ? 3.948 -0.862 -31.460 1.00 85.56 419 ALA A C 1
ATOM 3077 O O . ALA A 1 419 ? 3.900 -2.038 -31.817 1.00 85.56 419 ALA A O 1
ATOM 3078 N N . GLY A 1 420 ? 4.235 -0.529 -30.207 1.00 87.31 420 GLY A N 1
ATOM 3079 C CA . GLY A 1 420 ? 4.714 -1.455 -29.187 1.00 87.31 420 GLY A CA 1
ATOM 3080 C C . GLY A 1 420 ? 4.503 -0.925 -27.769 1.00 87.31 420 GLY A C 1
ATOM 3081 O O . GLY A 1 420 ? 3.439 -0.399 -27.447 1.00 87.31 420 GLY A O 1
ATOM 3082 N N . ASP A 1 421 ? 5.485 -1.142 -26.896 1.00 86.50 421 ASP A N 1
ATOM 3083 C CA . ASP A 1 421 ? 5.468 -0.754 -25.479 1.00 86.50 421 ASP A CA 1
ATOM 3084 C C . ASP A 1 421 ? 6.295 0.501 -25.166 1.00 86.50 421 ASP A C 1
ATOM 3086 O O . ASP A 1 421 ? 6.273 0.976 -24.030 1.00 86.50 421 ASP A O 1
ATOM 3090 N N . GLY A 1 422 ? 6.941 1.090 -26.175 1.00 90.44 422 GLY A N 1
ATOM 3091 C CA . GLY A 1 422 ? 7.616 2.379 -26.059 1.00 90.44 422 GLY A CA 1
ATOM 3092 C C . GLY A 1 422 ? 8.985 2.311 -25.390 1.00 90.44 422 GLY A C 1
ATOM 3093 O O . GLY A 1 422 ? 9.420 3.321 -24.841 1.00 90.44 422 GLY A O 1
ATOM 3094 N N . ASP A 1 423 ? 9.653 1.155 -25.413 1.00 92.19 423 ASP A N 1
ATOM 3095 C CA . ASP A 1 423 ? 10.969 0.942 -24.800 1.00 92.19 423 ASP A CA 1
ATOM 3096 C C . ASP A 1 423 ? 12.093 0.654 -25.815 1.00 92.19 423 ASP A C 1
ATOM 3098 O O . ASP A 1 423 ? 13.275 0.688 -25.449 1.00 92.19 423 ASP A O 1
ATOM 3102 N N . CYS A 1 424 ? 11.763 0.431 -27.094 1.00 92.50 424 CYS A N 1
ATOM 3103 C CA . CYS A 1 424 ? 12.716 0.004 -28.119 1.00 92.50 424 CYS A CA 1
ATOM 3104 C C . CYS A 1 424 ? 13.900 0.971 -28.257 1.00 92.50 424 CYS A C 1
ATOM 3106 O O . CYS A 1 424 ? 15.057 0.544 -28.215 1.00 92.50 424 CYS A O 1
ATOM 3108 N N . GLY A 1 425 ? 13.627 2.277 -28.355 1.00 93.06 425 GLY A N 1
ATOM 3109 C CA . GLY A 1 425 ? 14.667 3.297 -28.477 1.00 93.06 425 GLY A CA 1
ATOM 3110 C C . GLY A 1 425 ? 15.575 3.323 -27.251 1.00 93.06 425 GLY A C 1
ATOM 3111 O O . GLY A 1 425 ? 16.798 3.261 -27.389 1.00 93.06 425 GLY A O 1
ATOM 3112 N N . THR A 1 426 ? 14.994 3.349 -26.047 1.00 94.19 426 THR A N 1
ATOM 3113 C CA . THR A 1 426 ? 15.770 3.343 -24.796 1.00 94.19 426 THR A CA 1
ATOM 3114 C C . THR A 1 426 ? 16.640 2.091 -24.657 1.00 94.19 426 THR A C 1
ATOM 3116 O O . THR A 1 426 ? 17.807 2.204 -24.287 1.00 94.19 426 THR A O 1
ATOM 3119 N N . THR A 1 427 ? 16.133 0.920 -25.058 1.00 93.81 427 THR A N 1
ATOM 3120 C CA . THR A 1 427 ? 16.889 -0.342 -25.063 1.00 93.81 427 THR A CA 1
ATOM 3121 C C . THR A 1 427 ? 18.089 -0.267 -26.009 1.00 93.81 427 THR A C 1
ATOM 3123 O O . THR A 1 427 ? 19.207 -0.623 -25.639 1.00 93.81 427 THR A O 1
ATOM 3126 N N . LEU A 1 428 ? 17.879 0.232 -27.229 1.00 94.06 428 LEU A N 1
ATOM 3127 C CA . LEU A 1 428 ? 18.929 0.396 -28.236 1.00 94.06 428 LEU A CA 1
ATOM 3128 C C . LEU A 1 428 ? 19.997 1.413 -27.801 1.00 94.06 428 LEU A C 1
ATOM 3130 O O . LEU A 1 428 ? 21.193 1.177 -27.987 1.00 94.06 428 LEU A O 1
ATOM 3134 N N . LYS A 1 429 ? 19.580 2.510 -27.161 1.00 95.12 429 LYS A N 1
ATOM 3135 C CA . LYS A 1 429 ? 20.480 3.502 -26.566 1.00 95.12 429 LYS A CA 1
ATOM 3136 C C . LYS A 1 429 ? 21.343 2.901 -25.459 1.00 95.12 429 LYS A C 1
ATOM 3138 O O . LYS A 1 429 ? 22.553 3.108 -25.490 1.00 95.12 429 LYS A O 1
ATOM 3143 N N . SER A 1 430 ? 20.765 2.122 -24.541 1.00 95.06 430 SER A N 1
ATOM 3144 C CA . SER A 1 430 ? 21.530 1.453 -23.478 1.00 95.06 430 SER A CA 1
ATOM 3145 C C . SER A 1 430 ? 22.618 0.538 -24.043 1.00 95.06 430 SER A C 1
ATOM 3147 O O . SER A 1 430 ? 23.757 0.580 -23.579 1.00 95.06 430 SER A O 1
ATOM 3149 N N . GLY A 1 431 ? 22.309 -0.229 -25.095 1.00 94.50 431 GLY A N 1
ATOM 3150 C CA . GLY A 1 431 ? 23.310 -1.032 -25.801 1.00 94.50 431 GLY A CA 1
ATOM 3151 C C . GLY A 1 431 ? 24.421 -0.189 -26.433 1.00 94.50 431 GLY A C 1
ATOM 3152 O O . GLY A 1 431 ? 25.602 -0.498 -26.274 1.00 94.50 431 GLY A O 1
ATOM 3153 N N . ALA A 1 432 ? 24.067 0.902 -27.117 1.00 95.19 432 ALA A N 1
ATOM 3154 C CA . ALA A 1 432 ? 25.038 1.798 -27.745 1.00 95.19 432 ALA A CA 1
ATOM 3155 C C . ALA A 1 432 ? 25.964 2.489 -26.731 1.00 95.19 432 ALA A C 1
ATOM 3157 O O . ALA A 1 432 ? 27.176 2.526 -26.945 1.00 95.19 432 ALA A O 1
ATOM 3158 N N . GLU A 1 433 ? 25.421 3.008 -25.628 1.00 95.94 433 GLU A N 1
ATOM 3159 C CA . GLU A 1 433 ? 26.198 3.643 -24.557 1.00 95.94 433 GLU A CA 1
ATOM 3160 C C . GLU A 1 433 ? 27.142 2.641 -23.882 1.00 95.94 433 GLU A C 1
ATOM 3162 O O . GLU A 1 433 ? 28.307 2.963 -23.642 1.00 95.94 433 GLU A O 1
ATOM 3167 N N . ALA A 1 434 ? 26.689 1.403 -23.652 1.00 93.69 434 ALA A N 1
ATOM 3168 C CA . ALA A 1 434 ? 27.528 0.348 -23.089 1.00 93.69 434 ALA A CA 1
ATOM 3169 C C . ALA A 1 434 ? 28.703 -0.018 -24.010 1.00 93.69 434 ALA A C 1
ATOM 3171 O O . ALA A 1 434 ? 29.836 -0.155 -23.543 1.00 93.69 434 ALA A O 1
ATOM 3172 N N . VAL A 1 435 ? 28.469 -0.122 -25.325 1.00 92.69 435 VAL A N 1
ATOM 3173 C CA . VAL A 1 435 ? 29.535 -0.382 -26.308 1.00 92.69 435 VAL A CA 1
ATOM 3174 C C . VAL A 1 435 ? 30.534 0.778 -26.365 1.00 92.69 435 VAL A C 1
ATOM 3176 O O . VAL A 1 435 ? 31.740 0.533 -26.349 1.00 92.69 435 VAL A O 1
ATOM 3179 N N . LEU A 1 436 ? 30.070 2.034 -26.376 1.00 92.94 436 LEU A N 1
ATOM 3180 C CA . LEU A 1 436 ? 30.953 3.208 -26.341 1.00 92.94 436 LEU A CA 1
ATOM 3181 C C . LEU A 1 436 ? 31.798 3.253 -25.063 1.00 92.94 436 LEU A C 1
ATOM 3183 O O . LEU A 1 436 ? 33.016 3.428 -25.146 1.00 92.94 436 LEU A O 1
ATOM 3187 N N . GLY A 1 437 ? 31.180 3.017 -23.902 1.00 90.38 437 GLY A N 1
ATOM 3188 C CA . GLY A 1 437 ? 31.884 2.957 -22.622 1.00 90.38 437 GLY A CA 1
ATOM 3189 C C . GLY A 1 437 ? 32.934 1.843 -22.589 1.00 90.38 437 GLY A C 1
ATOM 3190 O O . GLY A 1 437 ? 34.062 2.053 -22.137 1.00 90.38 437 GLY A O 1
ATOM 3191 N N . ALA A 1 438 ? 32.615 0.672 -23.146 1.00 86.25 438 ALA A N 1
ATOM 3192 C CA . ALA A 1 438 ? 33.575 -0.417 -23.272 1.00 86.25 438 ALA A CA 1
ATOM 3193 C C . ALA A 1 438 ? 34.764 -0.026 -24.177 1.00 86.25 438 ALA A C 1
ATOM 3195 O O . ALA A 1 438 ? 35.910 -0.294 -23.806 1.00 86.25 438 ALA A O 1
ATOM 3196 N N . LEU A 1 439 ? 34.522 0.661 -25.306 1.00 83.88 439 LEU A N 1
ATOM 3197 C CA . LEU A 1 439 ? 35.563 1.106 -26.248 1.00 83.88 439 LEU A CA 1
ATOM 3198 C C . LEU A 1 439 ? 36.504 2.144 -25.623 1.00 83.88 439 LEU A C 1
ATOM 3200 O O . LEU A 1 439 ? 37.691 2.173 -25.940 1.00 83.88 439 LEU A O 1
ATOM 3204 N N . GLU A 1 440 ? 35.988 2.988 -24.731 1.00 82.06 440 GLU A N 1
ATOM 3205 C CA . GLU A 1 440 ? 36.760 4.015 -24.020 1.00 82.06 440 GLU A CA 1
ATOM 3206 C C . GLU A 1 440 ? 37.597 3.442 -22.875 1.00 82.06 440 GLU A C 1
ATOM 3208 O O . GLU A 1 440 ? 38.705 3.910 -22.622 1.00 82.06 440 GLU A O 1
ATOM 3213 N N . SER A 1 441 ? 37.115 2.382 -22.225 1.00 72.75 441 SER A N 1
ATOM 3214 C CA . SER A 1 441 ? 37.786 1.760 -21.077 1.00 72.75 441 SER A CA 1
ATOM 3215 C C . SER A 1 441 ? 39.062 0.964 -21.407 1.00 72.75 441 SER A C 1
ATOM 3217 O O . SER A 1 441 ? 39.659 0.397 -20.497 1.00 72.75 441 SER A O 1
ATOM 3219 N N . GLN A 1 442 ? 39.458 0.852 -22.685 1.00 59.06 442 GLN A N 1
ATOM 3220 C CA . GLN A 1 442 ? 40.522 -0.049 -23.179 1.00 59.06 442 GLN A CA 1
ATOM 3221 C C . GLN A 1 442 ? 40.353 -1.534 -22.771 1.00 59.06 442 GLN A C 1
ATOM 3223 O O . GLN A 1 442 ? 41.263 -2.335 -22.967 1.00 59.06 442 GLN A O 1
ATOM 3228 N N . SER A 1 443 ? 39.180 -1.935 -22.260 1.00 53.78 443 SER A N 1
ATOM 3229 C CA . SER A 1 443 ? 38.876 -3.323 -21.867 1.00 53.78 443 SER A CA 1
ATOM 3230 C C . SER A 1 443 ? 38.680 -4.264 -23.062 1.00 53.78 443 SER A C 1
ATOM 3232 O O . SER A 1 443 ? 38.563 -5.475 -22.878 1.00 53.78 443 SER A O 1
ATOM 3234 N N . PHE A 1 444 ? 38.659 -3.729 -24.287 1.00 57.16 444 PHE A N 1
ATOM 3235 C CA . PHE A 1 444 ? 38.707 -4.526 -25.505 1.00 57.16 444 PHE A CA 1
ATOM 3236 C C . PHE A 1 444 ? 40.123 -5.059 -25.715 1.00 57.16 444 PHE A C 1
ATOM 3238 O O . PHE A 1 444 ? 41.014 -4.348 -26.182 1.00 57.16 444 PHE A O 1
ATOM 3245 N N . THR A 1 445 ? 40.329 -6.344 -25.440 1.00 55.84 445 THR A N 1
ATOM 3246 C CA . THR A 1 445 ? 41.460 -7.075 -26.024 1.00 55.84 445 THR A CA 1
ATOM 3247 C C . THR A 1 445 ? 41.107 -7.323 -27.488 1.00 55.84 445 THR A C 1
ATOM 3249 O O . THR A 1 445 ? 40.525 -8.348 -27.845 1.00 55.84 445 THR A O 1
ATOM 3252 N N . LEU A 1 446 ? 41.363 -6.304 -28.312 1.00 56.41 446 LEU A N 1
ATOM 3253 C CA . LEU A 1 446 ? 41.124 -6.270 -29.752 1.00 56.41 446 LEU A CA 1
ATOM 3254 C C . LEU A 1 446 ? 41.913 -7.408 -30.423 1.00 56.41 446 LEU A C 1
ATOM 3256 O O . LEU A 1 446 ? 43.083 -7.266 -30.762 1.00 56.41 446 LEU A O 1
ATOM 3260 N N . SER A 1 447 ? 41.266 -8.562 -30.561 1.00 63.31 447 SER A N 1
ATOM 3261 C CA . SER A 1 447 ? 41.797 -9.791 -31.157 1.00 63.31 447 SER A CA 1
ATOM 3262 C C . SER A 1 447 ? 41.178 -9.965 -32.544 1.00 63.31 447 SER A C 1
ATOM 3264 O O . SER A 1 447 ? 40.287 -10.788 -32.764 1.00 63.31 447 SER A O 1
ATOM 3266 N N . GLY A 1 448 ? 41.587 -9.102 -33.478 1.00 74.81 448 GLY A N 1
ATOM 3267 C CA . GLY A 1 448 ? 40.991 -9.025 -34.812 1.00 74.81 448 GLY A CA 1
ATOM 3268 C C . GLY A 1 448 ? 39.499 -8.646 -34.817 1.00 74.81 448 GLY A C 1
ATOM 3269 O O . GLY A 1 448 ? 38.873 -8.371 -33.787 1.00 74.81 448 GLY A O 1
ATOM 3270 N N . VAL A 1 449 ? 38.910 -8.607 -36.014 1.00 80.19 449 VAL A N 1
ATOM 3271 C CA . VAL A 1 449 ? 37.505 -8.210 -36.225 1.00 80.19 449 VAL A CA 1
ATOM 3272 C C . VAL A 1 449 ? 36.531 -9.179 -35.544 1.00 80.19 449 VAL A C 1
ATOM 3274 O O . VAL A 1 449 ? 35.626 -8.741 -34.835 1.00 80.19 449 VAL A O 1
ATOM 3277 N N . ALA A 1 450 ? 36.725 -10.492 -35.703 1.00 83.50 450 ALA A N 1
ATOM 3278 C CA . ALA A 1 450 ? 35.825 -11.507 -35.149 1.00 83.50 450 ALA A CA 1
ATOM 3279 C C . ALA A 1 450 ? 35.785 -11.490 -33.611 1.00 83.50 450 ALA A C 1
ATOM 3281 O O . ALA A 1 450 ? 34.702 -11.508 -33.021 1.00 83.50 450 ALA A O 1
ATOM 3282 N N . GLY A 1 451 ? 36.950 -11.389 -32.957 1.00 82.88 451 GLY A N 1
ATOM 3283 C CA . GLY A 1 451 ? 37.039 -11.266 -31.500 1.00 82.88 451 GLY A CA 1
ATOM 3284 C C . GLY A 1 451 ? 36.361 -9.994 -30.990 1.00 82.88 451 GLY A C 1
ATOM 3285 O O . GLY A 1 451 ? 35.612 -10.036 -30.014 1.00 82.88 451 GLY A O 1
ATOM 3286 N N . SER A 1 452 ? 36.529 -8.884 -31.714 1.00 85.44 452 SER A N 1
ATOM 3287 C CA . SER A 1 452 ? 35.894 -7.603 -31.380 1.00 85.44 452 SER A CA 1
ATOM 3288 C C . SER A 1 452 ? 34.369 -7.662 -31.488 1.00 85.44 452 SER A C 1
ATOM 3290 O O . SER A 1 452 ? 33.679 -7.226 -30.571 1.00 85.44 452 SER A O 1
ATOM 3292 N N . ILE A 1 453 ? 33.822 -8.252 -32.558 1.00 89.31 453 ILE A N 1
ATOM 3293 C CA . ILE A 1 453 ? 32.368 -8.434 -32.713 1.00 89.31 453 ILE A CA 1
ATOM 3294 C C . ILE A 1 453 ? 31.816 -9.349 -31.611 1.00 89.31 453 ILE A C 1
ATOM 3296 O O . ILE A 1 453 ? 30.754 -9.067 -31.057 1.00 89.31 453 ILE A O 1
ATOM 3300 N N . SER A 1 454 ? 32.546 -10.405 -31.233 1.00 89.19 454 SER A N 1
ATOM 3301 C CA . SER A 1 454 ? 32.143 -11.286 -30.130 1.00 89.19 454 SER A CA 1
ATOM 3302 C C . SER A 1 454 ? 32.086 -10.550 -28.787 1.00 89.19 454 SER A C 1
ATOM 3304 O O . SER A 1 454 ? 31.163 -10.777 -28.008 1.00 89.19 454 SER A O 1
ATOM 3306 N N . GLN A 1 455 ? 33.042 -9.658 -28.512 1.00 87.44 455 GLN A N 1
ATOM 3307 C CA . GLN A 1 455 ? 33.035 -8.833 -27.299 1.00 87.44 455 GLN A CA 1
ATOM 3308 C C . GLN A 1 455 ? 31.894 -7.807 -27.322 1.00 87.44 455 GLN A C 1
ATOM 3310 O O . GLN A 1 455 ? 31.200 -7.653 -26.320 1.00 87.44 455 GLN A O 1
ATOM 3315 N N . ILE A 1 456 ? 31.634 -7.167 -28.470 1.00 90.62 456 ILE A N 1
ATOM 3316 C CA . ILE A 1 456 ? 30.476 -6.274 -28.641 1.00 90.62 456 ILE A CA 1
ATOM 3317 C C . ILE A 1 456 ? 29.172 -7.037 -28.379 1.00 90.62 456 ILE A C 1
ATOM 3319 O O . ILE A 1 456 ? 28.310 -6.519 -27.679 1.00 90.62 456 ILE A O 1
ATOM 3323 N N . SER A 1 457 ? 29.036 -8.270 -28.878 1.00 92.75 457 SER A N 1
ATOM 3324 C CA . SER A 1 457 ? 27.853 -9.110 -28.637 1.00 92.75 457 SER A CA 1
ATOM 3325 C C . SER A 1 457 ? 27.596 -9.362 -27.147 1.00 92.75 457 SER A C 1
ATOM 3327 O O . SER A 1 457 ? 26.447 -9.294 -26.706 1.00 92.75 457 SER A O 1
ATOM 3329 N N . ALA A 1 458 ? 28.656 -9.613 -26.370 1.00 90.06 458 ALA A N 1
ATOM 3330 C CA . ALA A 1 458 ? 28.560 -9.801 -24.924 1.00 90.06 458 ALA A CA 1
ATOM 3331 C C . ALA A 1 458 ? 28.124 -8.510 -24.214 1.00 90.06 458 ALA A C 1
ATOM 3333 O O . ALA A 1 458 ? 27.173 -8.532 -23.442 1.00 90.06 458 ALA A O 1
ATOM 3334 N N . VAL A 1 459 ? 28.745 -7.372 -24.549 1.00 91.06 459 VAL A N 1
ATOM 3335 C CA . VAL A 1 459 ? 28.370 -6.058 -23.992 1.00 91.06 459 VAL A CA 1
ATOM 3336 C C . VAL A 1 459 ? 26.915 -5.715 -24.314 1.00 91.06 459 VAL A C 1
ATOM 3338 O O . VAL A 1 459 ? 26.168 -5.283 -23.441 1.00 91.06 459 VAL A O 1
ATOM 3341 N N . VAL A 1 460 ? 26.500 -5.940 -25.561 1.00 91.75 460 VAL A N 1
ATOM 3342 C CA . VAL A 1 460 ? 25.115 -5.758 -26.003 1.00 91.75 460 VAL A CA 1
ATOM 3343 C C . VAL A 1 460 ? 24.169 -6.682 -25.237 1.00 91.75 460 VAL A C 1
ATOM 3345 O O . VAL A 1 460 ? 23.130 -6.219 -24.780 1.00 91.75 460 VAL A O 1
ATOM 3348 N N . GLY A 1 461 ? 24.531 -7.952 -25.054 1.00 90.31 461 GLY A N 1
ATOM 3349 C CA . GLY A 1 461 ? 23.703 -8.932 -24.346 1.00 90.31 461 GLY A CA 1
ATOM 3350 C C . GLY A 1 461 ? 23.523 -8.627 -22.861 1.00 90.31 461 GLY A C 1
ATOM 3351 O O . GLY A 1 461 ? 22.461 -8.907 -22.311 1.00 90.31 461 GLY A O 1
ATOM 3352 N N . ASP A 1 462 ? 24.528 -8.014 -22.232 1.00 90.06 462 ASP A N 1
ATOM 3353 C CA . ASP A 1 462 ? 24.469 -7.592 -20.831 1.00 90.06 462 ASP A CA 1
ATOM 3354 C C . ASP A 1 462 ? 23.693 -6.276 -20.649 1.00 90.06 462 ASP A C 1
ATOM 3356 O O . ASP A 1 462 ? 23.016 -6.085 -19.638 1.00 90.06 462 ASP A O 1
ATOM 3360 N N . ALA A 1 463 ? 23.790 -5.356 -21.615 1.00 91.88 463 ALA A N 1
ATOM 3361 C CA . ALA A 1 463 ? 23.207 -4.017 -21.519 1.00 91.88 463 ALA A CA 1
ATOM 3362 C C . ALA A 1 463 ? 21.783 -3.904 -22.087 1.00 91.88 463 ALA A C 1
ATOM 3364 O O . ALA A 1 463 ? 21.025 -3.027 -21.669 1.00 91.88 463 ALA A O 1
ATOM 3365 N N . MET A 1 464 ? 21.412 -4.751 -23.050 1.00 91.88 464 MET A N 1
ATOM 3366 C CA . MET A 1 464 ? 20.102 -4.723 -23.702 1.00 91.88 464 MET A CA 1
ATOM 3367 C C . MET A 1 464 ? 19.203 -5.843 -23.178 1.00 91.88 464 MET A C 1
ATOM 3369 O O . MET A 1 464 ? 19.498 -7.027 -23.325 1.00 91.88 464 MET A O 1
ATOM 3373 N N . GLY A 1 465 ? 18.051 -5.467 -22.625 1.00 85.38 465 GLY A N 1
ATOM 3374 C CA . GLY A 1 465 ? 17.017 -6.412 -22.214 1.00 85.38 465 GLY A CA 1
ATOM 3375 C C . GLY A 1 465 ? 16.105 -6.876 -23.358 1.00 85.38 465 GLY A C 1
ATOM 3376 O O . GLY A 1 465 ? 16.169 -6.407 -24.498 1.00 85.38 465 GLY A O 1
ATOM 3377 N N . GLY A 1 466 ? 15.196 -7.795 -23.024 1.00 87.75 466 GLY A N 1
ATOM 3378 C CA . GLY A 1 466 ? 14.058 -8.156 -23.869 1.00 87.75 466 GLY A CA 1
ATOM 3379 C C . GLY A 1 466 ? 14.415 -8.821 -25.204 1.00 87.75 466 GLY A C 1
ATOM 3380 O O . GLY A 1 466 ? 15.456 -9.458 -25.368 1.00 87.75 466 GLY A O 1
ATOM 3381 N N . THR A 1 467 ? 13.500 -8.700 -26.170 1.00 89.25 467 THR A N 1
ATOM 3382 C CA . THR A 1 467 ? 13.646 -9.344 -27.489 1.00 89.25 467 THR A CA 1
ATOM 3383 C C . THR A 1 467 ? 14.789 -8.720 -28.292 1.00 89.25 467 THR A C 1
ATOM 3385 O O . THR A 1 467 ? 15.524 -9.444 -28.959 1.00 89.25 467 THR A O 1
ATOM 3388 N N . SER A 1 468 ? 14.979 -7.399 -28.204 1.00 90.06 468 SER A N 1
ATOM 3389 C CA . SER A 1 468 ? 16.043 -6.691 -28.922 1.00 90.06 468 SER A CA 1
ATOM 3390 C C . SER A 1 468 ? 17.429 -7.167 -28.491 1.00 90.06 468 SER A C 1
ATOM 3392 O O . SER A 1 468 ? 18.206 -7.564 -29.354 1.00 90.06 468 SER A O 1
ATOM 3394 N N . GLY A 1 469 ? 17.727 -7.231 -27.186 1.00 91.62 469 GLY A N 1
ATOM 3395 C CA . GLY A 1 469 ? 19.026 -7.728 -26.711 1.00 91.62 469 GLY A CA 1
ATOM 3396 C C . GLY A 1 469 ? 19.355 -9.121 -27.249 1.00 91.62 469 GLY A C 1
ATOM 3397 O O . GLY A 1 469 ? 20.413 -9.331 -27.838 1.00 91.62 469 GLY A O 1
ATOM 3398 N N . ALA A 1 470 ? 18.392 -10.045 -27.183 1.00 92.69 470 ALA A N 1
ATOM 3399 C CA . ALA A 1 470 ? 18.562 -11.390 -27.723 1.00 92.69 470 ALA A CA 1
ATOM 3400 C C . ALA A 1 470 ? 18.813 -11.404 -29.244 1.00 92.69 470 ALA A C 1
ATOM 3402 O O . ALA A 1 470 ? 19.718 -12.099 -29.701 1.00 92.69 470 ALA A O 1
ATOM 3403 N N . LEU A 1 471 ? 18.044 -10.647 -30.039 1.00 93.44 471 LEU A N 1
ATOM 3404 C CA . LEU A 1 471 ? 18.200 -10.621 -31.501 1.00 93.44 471 LEU A CA 1
ATOM 3405 C C . LEU A 1 471 ? 19.571 -10.073 -31.920 1.00 93.44 471 LEU A C 1
ATOM 3407 O O . LEU A 1 471 ? 20.233 -10.680 -32.764 1.00 93.44 471 LEU A O 1
ATOM 3411 N N . TYR A 1 472 ? 20.009 -8.965 -31.314 1.00 93.88 472 TYR A N 1
ATOM 3412 C CA . TYR A 1 472 ? 21.307 -8.365 -31.623 1.00 93.88 472 TYR A CA 1
ATOM 3413 C C . TYR A 1 472 ? 22.463 -9.264 -31.172 1.00 93.88 472 TYR A C 1
ATOM 3415 O O . TYR A 1 472 ? 23.371 -9.499 -31.967 1.00 93.88 472 TYR A O 1
ATOM 3423 N N . SER A 1 473 ? 22.421 -9.836 -29.963 1.00 94.50 473 SER A N 1
ATOM 3424 C CA . SER A 1 473 ? 23.476 -10.748 -29.500 1.00 94.50 473 SER A CA 1
ATOM 3425 C C . SER A 1 473 ? 23.551 -12.031 -30.329 1.00 94.50 473 SER A C 1
ATOM 3427 O O . SER A 1 473 ? 24.642 -12.467 -30.684 1.00 94.50 473 SER A O 1
ATOM 3429 N N . ILE A 1 474 ? 22.415 -12.623 -30.718 1.00 95.25 474 ILE A N 1
ATOM 3430 C CA . ILE A 1 474 ? 22.409 -13.798 -31.606 1.00 95.25 474 ILE A CA 1
ATOM 3431 C C . ILE A 1 474 ? 23.063 -13.457 -32.947 1.00 95.25 474 ILE A C 1
ATOM 3433 O O . ILE A 1 474 ? 23.941 -14.193 -33.402 1.00 95.25 474 ILE A O 1
ATOM 3437 N N . TYR A 1 475 ? 22.656 -12.347 -33.572 1.00 96.56 475 TYR A N 1
ATOM 3438 C CA . TYR A 1 475 ? 23.193 -11.942 -34.868 1.00 96.56 475 TYR A CA 1
ATOM 3439 C C . TYR A 1 475 ? 24.690 -11.618 -34.786 1.00 96.56 475 TYR A C 1
ATOM 3441 O O . TYR A 1 475 ? 25.469 -12.142 -35.578 1.00 96.56 475 TYR A O 1
ATOM 3449 N N . LEU A 1 476 ? 25.120 -10.817 -33.807 1.00 95.44 476 LEU A N 1
ATOM 3450 C CA . LEU A 1 476 ? 26.524 -10.432 -33.640 1.00 95.44 476 LEU A CA 1
ATOM 3451 C C . LEU A 1 476 ? 27.411 -11.632 -33.288 1.00 95.44 476 LEU A C 1
ATOM 3453 O O . LEU A 1 476 ? 28.484 -11.781 -33.867 1.00 95.44 476 LEU A O 1
ATOM 3457 N N . SER A 1 477 ? 26.967 -12.531 -32.405 1.00 94.62 477 SER A N 1
ATOM 3458 C CA . SER A 1 477 ? 27.716 -13.756 -32.095 1.00 94.62 477 SER A CA 1
ATOM 3459 C C . SER A 1 477 ? 27.844 -14.678 -33.308 1.00 94.62 477 SER A C 1
ATOM 3461 O O . SER A 1 477 ? 28.917 -15.236 -33.541 1.00 94.62 477 SER A O 1
ATOM 3463 N N . ALA A 1 478 ? 26.787 -14.820 -34.112 1.00 95.50 478 ALA A N 1
ATOM 3464 C CA . ALA A 1 478 ? 26.841 -15.612 -35.337 1.00 95.50 478 ALA A CA 1
ATOM 3465 C C . ALA A 1 478 ? 27.705 -14.946 -36.425 1.00 95.50 478 ALA A C 1
ATOM 3467 O O . ALA A 1 478 ? 28.436 -15.638 -37.131 1.00 95.50 478 ALA A O 1
ATOM 3468 N N . LEU A 1 479 ? 27.687 -13.613 -36.521 1.00 94.81 479 LEU A N 1
ATOM 3469 C CA . LEU A 1 479 ? 28.559 -12.851 -37.416 1.00 94.81 479 LEU A CA 1
ATOM 3470 C C . LEU A 1 479 ? 30.031 -13.020 -37.023 1.00 94.81 479 LEU A C 1
ATOM 3472 O O . LEU A 1 479 ? 30.866 -13.297 -37.880 1.00 94.81 479 LEU A O 1
ATOM 3476 N N . ALA A 1 480 ? 30.341 -12.927 -35.726 1.00 92.06 480 ALA A N 1
ATOM 3477 C CA . ALA A 1 480 ? 31.673 -13.210 -35.205 1.00 92.06 480 ALA A CA 1
ATOM 3478 C C . ALA A 1 480 ? 32.110 -14.635 -35.560 1.00 92.06 480 ALA A C 1
ATOM 3480 O O . ALA A 1 480 ? 33.216 -14.818 -36.056 1.00 92.06 480 ALA A O 1
ATOM 3481 N N . GLN A 1 481 ? 31.234 -15.630 -35.378 1.00 92.12 481 GLN A N 1
ATOM 3482 C CA . GLN A 1 481 ? 31.502 -17.021 -35.752 1.00 92.12 481 GLN A CA 1
ATOM 3483 C C . GLN A 1 481 ? 31.798 -17.178 -37.250 1.00 92.12 481 GLN A C 1
ATOM 3485 O O . GLN A 1 481 ? 32.762 -17.851 -37.606 1.00 92.12 481 GLN A O 1
ATOM 3490 N N . GLY A 1 482 ? 31.014 -16.539 -38.124 1.00 91.00 482 GLY A N 1
ATOM 3491 C CA . GLY A 1 482 ? 31.249 -16.554 -39.571 1.00 91.00 482 GLY A CA 1
ATOM 3492 C C . GLY A 1 482 ? 32.587 -15.926 -39.979 1.00 91.00 482 GLY A C 1
ATOM 3493 O O . GLY A 1 482 ? 33.143 -16.288 -41.011 1.00 91.00 482 GLY A O 1
ATOM 3494 N N . LEU A 1 483 ? 33.128 -15.031 -39.145 1.00 88.88 483 LEU A N 1
ATOM 3495 C CA . LEU A 1 483 ? 34.408 -14.354 -39.354 1.00 88.88 483 LEU A CA 1
ATOM 3496 C C . LEU A 1 483 ? 35.587 -14.998 -38.591 1.00 88.88 483 LEU A C 1
ATOM 3498 O O . LEU A 1 483 ? 36.715 -14.528 -38.700 1.00 88.88 483 LEU A O 1
ATOM 3502 N N . GLN A 1 484 ? 35.382 -16.068 -37.815 1.00 82.94 484 GLN A N 1
ATOM 3503 C CA . GLN A 1 484 ? 36.476 -16.705 -37.058 1.00 82.94 484 GLN A CA 1
ATOM 3504 C C . GLN A 1 484 ? 37.513 -17.391 -37.958 1.00 82.94 484 GLN A C 1
ATOM 3506 O O . GLN A 1 484 ? 38.661 -17.552 -37.553 1.00 82.94 484 GLN A O 1
ATOM 3511 N N . SER A 1 485 ? 37.112 -17.813 -39.160 1.00 70.38 485 SER A N 1
ATOM 3512 C CA . SER A 1 485 ? 37.954 -18.559 -40.103 1.00 70.38 485 SER A CA 1
ATOM 3513 C C . SER A 1 485 ? 38.493 -17.723 -41.268 1.00 70.38 485 SER A C 1
ATOM 3515 O O . SER A 1 485 ? 39.063 -18.298 -42.194 1.00 70.38 485 SER A O 1
ATOM 3517 N N . VAL A 1 486 ? 38.289 -16.401 -41.262 1.00 73.56 486 VAL A N 1
ATOM 3518 C CA . VAL A 1 486 ? 38.738 -15.498 -42.340 1.00 73.56 486 VAL A CA 1
ATOM 3519 C C . VAL A 1 486 ? 40.013 -14.747 -41.951 1.00 73.56 486 VAL A C 1
ATOM 3521 O O . VAL A 1 486 ? 40.439 -14.770 -40.796 1.00 73.56 486 VAL A O 1
ATOM 3524 N N . SER A 1 487 ? 40.656 -14.112 -42.933 1.00 67.69 487 SER A N 1
ATOM 3525 C CA . SER A 1 487 ? 41.898 -13.360 -42.715 1.00 67.69 487 SER A CA 1
ATOM 3526 C C . SER A 1 487 ? 41.713 -12.163 -41.760 1.00 67.69 487 SER A C 1
ATOM 3528 O O . SER A 1 487 ? 40.593 -11.738 -41.477 1.00 67.69 487 SER A O 1
ATOM 3530 N N . ALA A 1 488 ? 42.820 -11.600 -41.253 1.00 65.75 488 ALA A N 1
ATOM 3531 C CA . ALA A 1 488 ? 42.794 -10.480 -40.301 1.00 65.75 488 ALA A CA 1
ATOM 3532 C C . ALA A 1 488 ? 42.095 -9.215 -40.845 1.00 65.75 488 ALA A C 1
ATOM 3534 O O . ALA A 1 488 ? 41.582 -8.418 -40.057 1.00 65.75 488 ALA A O 1
ATOM 3535 N N . GLU A 1 489 ? 42.038 -9.061 -42.171 1.00 74.62 489 GLU A N 1
ATOM 3536 C CA . GLU A 1 489 ? 41.320 -8.000 -42.879 1.00 74.62 489 GLU A CA 1
ATOM 3537 C C . GLU A 1 489 ? 40.286 -8.635 -43.823 1.00 74.62 489 GLU A C 1
ATOM 3539 O O . GLU A 1 489 ? 40.594 -8.898 -44.988 1.00 74.62 489 GLU A O 1
ATOM 3544 N N . PRO A 1 490 ? 39.062 -8.926 -43.340 1.00 82.31 490 PRO A N 1
ATOM 3545 C CA . PRO A 1 490 ? 38.060 -9.593 -44.156 1.00 82.31 490 PRO A CA 1
ATOM 3546 C C . PRO A 1 490 ? 37.663 -8.744 -45.367 1.00 82.31 490 PRO A C 1
ATOM 3548 O O . PRO A 1 490 ? 37.381 -7.548 -45.263 1.00 82.31 490 PRO A O 1
ATOM 3551 N N . THR A 1 491 ? 37.597 -9.385 -46.525 1.00 87.38 491 THR A N 1
ATOM 3552 C CA . THR A 1 491 ? 37.083 -8.812 -47.766 1.00 87.38 491 THR A CA 1
ATOM 3553 C C . THR A 1 491 ? 35.572 -8.594 -47.687 1.00 87.38 491 THR A C 1
ATOM 3555 O O . THR A 1 491 ? 34.864 -9.184 -46.867 1.00 87.38 491 THR A O 1
ATOM 3558 N N . ARG A 1 492 ? 35.028 -7.781 -48.600 1.00 86.50 492 ARG A N 1
ATOM 3559 C CA . ARG A 1 492 ? 33.574 -7.588 -48.718 1.00 86.50 492 ARG A CA 1
ATOM 3560 C C . ARG A 1 492 ? 32.815 -8.914 -48.864 1.00 86.50 492 ARG A C 1
ATOM 3562 O O . ARG A 1 492 ? 31.776 -9.079 -48.232 1.00 86.50 492 ARG A O 1
ATOM 3569 N N . ALA A 1 493 ? 33.327 -9.840 -49.676 1.00 87.88 493 ALA A N 1
ATOM 3570 C CA . ALA A 1 493 ? 32.700 -11.142 -49.901 1.00 87.88 493 ALA A CA 1
ATOM 3571 C C . ALA A 1 493 ? 32.667 -11.993 -48.619 1.00 87.88 493 ALA A C 1
ATOM 3573 O O . ALA A 1 493 ? 31.666 -12.644 -48.328 1.00 87.88 493 ALA A O 1
ATOM 3574 N N . GLU A 1 494 ? 33.726 -11.932 -47.808 1.00 90.44 494 GLU A N 1
ATOM 3575 C CA . GLU A 1 494 ? 33.782 -12.611 -46.509 1.00 90.44 494 GLU A CA 1
ATOM 3576 C C . GLU A 1 494 ? 32.784 -12.008 -45.508 1.00 90.44 494 GLU A C 1
ATOM 3578 O O . GLU A 1 494 ? 32.060 -12.756 -44.850 1.00 90.44 494 GLU A O 1
ATOM 3583 N N . TYR A 1 495 ? 32.656 -10.675 -45.446 1.00 90.12 495 TYR A N 1
ATOM 3584 C CA . TYR A 1 495 ? 31.608 -10.026 -44.646 1.00 90.12 495 TYR A CA 1
ATOM 3585 C C . TYR A 1 495 ? 30.198 -10.388 -45.120 1.00 90.12 495 TYR A C 1
ATOM 3587 O O . TYR A 1 495 ? 29.334 -10.656 -44.288 1.00 90.12 495 TYR A O 1
ATOM 3595 N N . ALA A 1 496 ? 29.959 -10.425 -46.434 1.00 92.12 496 ALA A N 1
ATOM 3596 C CA . ALA A 1 496 ? 28.666 -10.801 -46.999 1.00 92.12 496 ALA A CA 1
ATOM 3597 C C . ALA A 1 496 ? 28.292 -12.244 -46.628 1.00 92.12 496 ALA A C 1
ATOM 3599 O O . ALA A 1 496 ? 27.207 -12.486 -46.098 1.00 92.12 496 ALA A O 1
ATOM 3600 N N . SER A 1 497 ? 29.220 -13.189 -46.808 1.00 93.00 497 SER A N 1
ATOM 3601 C CA . SER A 1 497 ? 29.018 -14.594 -46.444 1.00 93.00 497 SER A CA 1
ATOM 3602 C C . SER A 1 497 ? 28.779 -14.771 -44.941 1.00 93.00 497 SER A C 1
ATOM 3604 O O . SER A 1 497 ? 27.897 -15.533 -44.540 1.00 93.00 497 SER A O 1
ATOM 3606 N N . ALA A 1 498 ? 29.536 -14.066 -44.095 1.00 94.25 498 ALA A N 1
ATOM 3607 C CA . ALA A 1 498 ? 29.349 -14.118 -42.648 1.00 94.25 498 ALA A CA 1
ATOM 3608 C C . ALA A 1 498 ? 28.009 -13.500 -42.213 1.00 94.25 498 ALA A C 1
ATOM 3610 O O . ALA A 1 498 ? 27.362 -14.018 -41.304 1.00 94.25 498 ALA A O 1
ATOM 3611 N N . ALA A 1 499 ? 27.557 -12.435 -42.881 1.00 95.06 499 ALA A N 1
ATOM 3612 C CA . ALA A 1 499 ? 26.265 -11.811 -42.618 1.00 95.06 499 ALA A CA 1
ATOM 3613 C C . ALA A 1 499 ? 25.087 -12.712 -43.034 1.00 95.06 499 ALA A C 1
ATOM 3615 O O . ALA A 1 499 ? 24.125 -12.836 -42.278 1.00 95.06 499 ALA A O 1
ATOM 3616 N N . VAL A 1 500 ? 25.184 -13.414 -44.171 1.00 96.19 500 VAL A N 1
ATOM 3617 C CA . VAL A 1 500 ? 24.205 -14.446 -44.572 1.00 96.19 500 VAL A CA 1
ATOM 3618 C C . VAL A 1 500 ? 24.143 -15.561 -43.528 1.00 96.19 500 VAL A C 1
ATOM 3620 O O . VAL A 1 500 ? 23.061 -15.893 -43.045 1.00 96.19 500 VAL A O 1
ATOM 3623 N N . PHE A 1 501 ? 25.300 -16.077 -43.102 1.00 96.12 501 PHE A N 1
ATOM 3624 C CA . PHE A 1 501 ? 25.368 -17.079 -42.037 1.00 96.12 501 PHE A CA 1
ATOM 3625 C C . PHE A 1 501 ? 24.719 -16.580 -40.735 1.00 96.12 501 PHE A C 1
ATOM 3627 O O . PHE A 1 501 ? 23.957 -17.310 -40.097 1.00 96.12 501 PHE A O 1
ATOM 3634 N N . ALA A 1 502 ? 24.983 -15.331 -40.344 1.00 96.69 502 ALA A N 1
ATOM 3635 C CA . ALA A 1 502 ? 24.401 -14.726 -39.153 1.00 96.69 502 ALA A CA 1
ATOM 3636 C C . ALA A 1 502 ? 22.876 -14.578 -39.248 1.00 96.69 502 ALA A C 1
ATOM 3638 O O . ALA A 1 502 ? 22.170 -14.865 -38.277 1.00 96.69 502 ALA A O 1
ATOM 3639 N N . LEU A 1 503 ? 22.357 -14.195 -40.418 1.00 96.88 503 LEU A N 1
ATOM 3640 C CA . LEU A 1 503 ? 20.920 -14.109 -40.673 1.00 96.88 503 LEU A CA 1
ATOM 3641 C C . LEU A 1 503 ? 20.244 -15.485 -40.587 1.00 96.88 503 LEU A C 1
ATOM 3643 O O . LEU A 1 503 ? 19.219 -15.616 -39.919 1.00 96.88 503 LEU A O 1
ATOM 3647 N N . ASP A 1 504 ? 20.839 -16.526 -41.171 1.00 96.88 504 ASP A N 1
ATOM 3648 C CA . ASP A 1 504 ? 20.316 -17.899 -41.100 1.00 96.88 504 ASP A CA 1
ATOM 3649 C C . ASP A 1 504 ? 20.277 -18.429 -39.656 1.00 96.88 504 ASP A C 1
ATOM 3651 O O . ASP A 1 504 ? 19.333 -19.114 -39.236 1.00 96.88 504 ASP A O 1
ATOM 3655 N N . ARG A 1 505 ? 21.283 -18.074 -38.847 1.00 96.50 505 ARG A N 1
ATOM 3656 C CA . ARG A 1 505 ? 21.291 -18.392 -37.413 1.00 96.50 505 ARG A CA 1
ATOM 3657 C C . ARG A 1 505 ? 20.208 -17.634 -36.671 1.00 96.50 505 ARG A C 1
ATOM 3659 O O . ARG A 1 505 ? 19.455 -18.259 -35.926 1.00 96.50 505 ARG A O 1
ATOM 3666 N N . LEU A 1 506 ? 20.059 -16.337 -36.924 1.00 95.75 506 LEU A N 1
ATOM 3667 C CA . LEU A 1 506 ? 18.973 -15.541 -36.358 1.00 95.75 506 LEU A CA 1
ATOM 3668 C C . LEU A 1 506 ? 17.607 -16.170 -36.685 1.00 95.75 506 LEU A C 1
ATOM 3670 O O . LEU A 1 506 ? 16.771 -16.345 -35.799 1.00 95.75 506 LEU A O 1
ATOM 3674 N N . TYR A 1 507 ? 17.422 -16.627 -37.924 1.00 96.94 507 TYR A N 1
ATOM 3675 C CA . TYR A 1 507 ? 16.235 -17.326 -38.428 1.00 96.94 507 TYR A CA 1
ATOM 3676 C C . TYR A 1 507 ? 15.907 -18.651 -37.755 1.00 96.94 507 TYR A C 1
ATOM 3678 O O . TYR A 1 507 ? 14.757 -19.093 -37.839 1.00 96.94 507 TYR A O 1
ATOM 3686 N N . THR A 1 508 ? 16.855 -19.245 -37.038 1.00 96.50 508 THR A N 1
ATOM 3687 C CA . THR A 1 508 ? 16.603 -20.420 -36.196 1.00 96.50 508 THR A CA 1
ATOM 3688 C C . THR A 1 508 ? 15.839 -20.047 -34.919 1.00 96.50 508 THR A C 1
ATOM 3690 O O . THR A 1 508 ? 15.076 -20.859 -34.398 1.00 96.50 508 THR A O 1
ATOM 3693 N N . TYR A 1 509 ? 16.006 -18.815 -34.430 1.00 93.56 509 TYR A N 1
ATOM 3694 C CA . TYR A 1 509 ? 15.477 -18.367 -33.138 1.00 93.56 509 TYR A CA 1
ATOM 3695 C C . TYR A 1 509 ? 14.339 -17.347 -33.260 1.00 93.56 509 TYR A C 1
ATOM 3697 O O . TYR A 1 509 ? 13.527 -17.230 -32.345 1.00 93.56 509 TYR A O 1
ATOM 3705 N N . THR A 1 510 ? 14.226 -16.650 -34.396 1.00 92.25 510 THR A N 1
ATOM 3706 C CA . THR A 1 510 ? 13.093 -15.766 -34.701 1.00 92.25 510 THR A CA 1
ATOM 3707 C C . THR A 1 510 ? 12.208 -16.314 -35.815 1.00 92.25 510 THR A C 1
ATOM 3709 O O . THR A 1 510 ? 12.681 -16.877 -36.804 1.00 92.25 510 THR A O 1
ATOM 3712 N N . ARG A 1 511 ? 10.896 -16.092 -35.686 1.00 92.88 511 ARG A N 1
ATOM 3713 C CA . ARG A 1 511 ? 9.905 -16.372 -36.741 1.00 92.88 511 ARG A CA 1
ATOM 3714 C C . ARG A 1 511 ? 9.723 -15.210 -37.724 1.00 92.88 511 ARG A C 1
ATOM 3716 O O . ARG A 1 511 ? 9.034 -15.389 -38.723 1.00 92.88 511 ARG A O 1
ATOM 3723 N N . ALA A 1 512 ? 10.302 -14.039 -37.450 1.00 93.81 512 ALA A N 1
ATOM 3724 C CA . ALA A 1 512 ? 10.200 -12.874 -38.327 1.00 93.81 512 ALA A CA 1
ATOM 3725 C C . ALA A 1 512 ? 10.881 -13.142 -39.681 1.00 93.81 512 ALA A C 1
ATOM 3727 O O . ALA A 1 512 ? 11.986 -13.686 -39.719 1.00 93.81 512 ALA A O 1
ATOM 3728 N N . ARG A 1 513 ? 10.201 -12.802 -40.780 1.00 94.75 513 ARG A N 1
ATOM 3729 C CA . ARG A 1 513 ? 10.664 -12.953 -42.168 1.00 94.75 513 ARG A CA 1
ATOM 3730 C C . ARG A 1 513 ? 10.110 -11.808 -43.010 1.00 94.75 513 ARG A C 1
ATOM 3732 O O . ARG A 1 513 ? 8.912 -11.546 -42.885 1.00 94.75 513 ARG A O 1
ATOM 3739 N N . PRO A 1 514 ? 10.891 -11.183 -43.902 1.00 94.12 514 PRO A N 1
ATOM 3740 C CA . PRO A 1 514 ? 10.364 -10.126 -44.746 1.00 94.12 514 PRO A CA 1
ATOM 3741 C C . PRO A 1 514 ? 9.254 -10.649 -45.682 1.00 94.12 514 PRO A C 1
ATOM 3743 O O . PRO A 1 514 ? 9.386 -11.739 -46.245 1.00 94.12 514 PRO A O 1
ATOM 3746 N N . PRO A 1 515 ? 8.167 -9.887 -45.897 1.00 93.81 515 PRO A N 1
ATOM 3747 C CA . PRO A 1 515 ? 7.770 -8.731 -45.107 1.00 93.81 515 PRO A CA 1
ATOM 3748 C C . PRO A 1 515 ? 7.139 -9.162 -43.766 1.00 93.81 515 PRO A C 1
ATOM 3750 O O . PRO A 1 515 ? 6.111 -9.851 -43.756 1.00 93.81 515 PRO A O 1
ATOM 3753 N N . SER A 1 516 ? 7.718 -8.727 -42.643 1.00 92.50 516 SER A N 1
ATOM 3754 C CA . SER A 1 516 ? 7.196 -8.984 -41.285 1.00 92.50 516 SER A CA 1
ATOM 3755 C C . SER A 1 516 ? 6.922 -7.736 -40.465 1.00 92.50 516 SER A C 1
ATOM 3757 O O . SER A 1 516 ? 6.215 -7.858 -39.460 1.00 92.50 516 SER A O 1
ATOM 3759 N N . ARG A 1 517 ? 7.431 -6.578 -40.911 1.00 93.81 517 ARG A N 1
ATOM 3760 C CA . ARG A 1 517 ? 7.426 -5.318 -40.160 1.00 93.81 517 ARG A CA 1
ATOM 3761 C C . ARG A 1 517 ? 8.224 -5.448 -38.853 1.00 93.81 517 ARG A C 1
ATOM 3763 O O . ARG A 1 517 ? 7.669 -5.354 -37.768 1.00 93.81 517 ARG A O 1
ATOM 3770 N N . THR A 1 518 ? 9.511 -5.749 -38.979 1.00 93.69 518 THR A N 1
ATOM 3771 C CA . THR A 1 518 ? 10.480 -5.872 -37.881 1.00 93.69 518 THR A CA 1
ATOM 3772 C C . THR A 1 518 ? 11.867 -5.414 -38.354 1.00 93.69 518 THR A C 1
ATOM 3774 O O . THR A 1 518 ? 12.073 -5.209 -39.550 1.00 93.69 518 THR A O 1
ATOM 3777 N N . LEU A 1 519 ? 12.864 -5.397 -37.461 1.00 93.31 519 LEU A N 1
ATOM 3778 C CA . LEU A 1 519 ? 14.280 -5.192 -37.819 1.00 93.31 519 LEU A CA 1
ATOM 3779 C C . LEU A 1 519 ? 14.816 -6.170 -38.880 1.00 93.31 519 LEU A C 1
ATOM 3781 O O . LEU A 1 519 ? 15.802 -5.880 -39.553 1.00 93.31 519 LEU A O 1
ATOM 3785 N N . VAL A 1 520 ? 14.175 -7.332 -39.045 1.00 95.31 520 VAL A N 1
ATOM 3786 C CA . VAL A 1 520 ? 14.570 -8.332 -40.045 1.00 95.31 520 VAL A CA 1
ATOM 3787 C C . VAL A 1 520 ? 14.361 -7.815 -41.470 1.00 95.31 520 VAL A C 1
ATOM 3789 O O . VAL A 1 520 ? 15.133 -8.164 -42.359 1.00 95.31 520 VAL A O 1
ATOM 3792 N N . ASP A 1 521 ? 13.348 -6.975 -41.692 1.00 96.00 521 ASP A N 1
ATOM 3793 C CA . ASP A 1 521 ? 13.009 -6.426 -43.004 1.00 96.00 521 ASP A CA 1
ATOM 3794 C C . ASP A 1 521 ? 14.181 -5.635 -43.629 1.00 96.00 521 ASP A C 1
ATOM 3796 O O . ASP A 1 521 ? 14.633 -6.017 -44.714 1.00 96.00 521 ASP A O 1
ATOM 3800 N N . PRO A 1 522 ? 14.749 -4.606 -42.966 1.00 95.94 522 PRO A N 1
ATOM 3801 C CA . PRO A 1 522 ? 15.935 -3.917 -43.470 1.00 95.94 522 PRO A CA 1
ATOM 3802 C C . PRO A 1 522 ? 17.216 -4.745 -43.365 1.00 95.94 522 PRO A C 1
ATOM 3804 O O . PRO A 1 522 ? 18.085 -4.609 -44.224 1.00 95.94 522 PRO A O 1
ATOM 3807 N N . LEU A 1 523 ? 17.342 -5.620 -42.360 1.00 95.56 523 LEU A N 1
ATOM 3808 C CA . LEU A 1 523 ? 18.533 -6.454 -42.193 1.00 95.56 523 LEU A CA 1
ATOM 3809 C C . LEU A 1 523 ? 18.711 -7.431 -43.363 1.00 95.56 523 LEU A C 1
ATOM 3811 O O . LEU A 1 523 ? 19.791 -7.502 -43.943 1.00 95.56 523 LEU A O 1
ATOM 3815 N N . GLU A 1 524 ? 17.661 -8.157 -43.755 1.00 96.38 524 GLU A N 1
ATOM 3816 C CA . GLU A 1 524 ? 17.733 -9.066 -44.904 1.00 96.38 524 GLU A CA 1
ATOM 3817 C C . GLU A 1 524 ? 17.976 -8.298 -46.211 1.00 96.38 524 GLU A C 1
ATOM 3819 O O . GLU A 1 524 ? 18.768 -8.749 -47.040 1.00 96.38 524 GLU A O 1
ATOM 3824 N N . ALA A 1 525 ? 17.340 -7.133 -46.394 1.00 96.00 525 ALA A N 1
ATOM 3825 C CA . ALA A 1 525 ? 17.548 -6.294 -47.575 1.00 96.00 525 ALA A CA 1
ATOM 3826 C C . ALA A 1 525 ? 19.007 -5.819 -47.696 1.00 96.00 525 ALA A C 1
ATOM 3828 O O . ALA A 1 525 ? 19.592 -5.903 -48.781 1.00 96.00 525 ALA A O 1
ATOM 3829 N N . PHE A 1 526 ? 19.614 -5.398 -46.579 1.00 95.44 526 PHE A N 1
ATOM 3830 C CA . PHE A 1 526 ? 21.031 -5.044 -46.513 1.00 95.44 526 PHE A CA 1
ATOM 3831 C C . PHE A 1 526 ? 21.920 -6.232 -46.889 1.00 95.44 526 PHE A C 1
ATOM 3833 O O . PHE A 1 526 ? 22.773 -6.112 -47.761 1.00 95.44 526 PHE A O 1
ATOM 3840 N N . ILE A 1 527 ? 21.701 -7.395 -46.267 1.00 95.44 527 ILE A N 1
ATOM 3841 C CA . ILE A 1 527 ? 22.551 -8.582 -46.441 1.00 95.44 527 ILE A CA 1
ATOM 3842 C C . ILE A 1 527 ? 22.466 -9.128 -47.868 1.00 95.44 527 ILE A C 1
ATOM 3844 O O . ILE A 1 527 ? 23.495 -9.452 -48.462 1.00 95.44 527 ILE A O 1
ATOM 3848 N N . LYS A 1 528 ? 21.261 -9.181 -48.451 1.00 94.50 528 LYS A N 1
ATOM 3849 C CA . LYS A 1 528 ? 21.073 -9.575 -49.855 1.00 94.50 528 LYS A CA 1
ATOM 3850 C C . LYS A 1 528 ? 21.816 -8.644 -50.810 1.00 94.50 528 LYS A C 1
ATOM 3852 O O . LYS A 1 528 ? 22.465 -9.133 -51.726 1.00 94.50 528 LYS A O 1
ATOM 3857 N N . SER A 1 529 ? 21.752 -7.334 -50.570 1.00 94.44 529 SER A N 1
ATOM 3858 C CA . SER A 1 529 ? 22.420 -6.330 -51.409 1.00 94.44 529 SER A CA 1
ATOM 3859 C C . SER A 1 529 ? 23.938 -6.325 -51.210 1.00 94.44 529 SER A C 1
ATOM 3861 O O . SER A 1 529 ? 24.692 -6.168 -52.164 1.00 94.44 529 SER A O 1
ATOM 3863 N N . LEU A 1 530 ? 24.409 -6.562 -49.982 1.00 90.88 530 LEU A N 1
ATOM 3864 C CA . LEU A 1 530 ? 25.832 -6.685 -49.669 1.00 90.88 530 LEU A CA 1
ATOM 3865 C C . LEU A 1 530 ? 26.473 -7.862 -50.419 1.00 90.88 530 LEU A C 1
ATOM 3867 O O . LEU A 1 530 ? 27.619 -7.739 -50.859 1.00 90.88 530 LEU A O 1
ATOM 3871 N N . ASN A 1 531 ? 25.719 -8.956 -50.579 1.00 90.81 531 ASN A N 1
ATOM 3872 C CA . ASN A 1 531 ? 26.111 -10.173 -51.290 1.00 90.81 531 ASN A CA 1
ATOM 3873 C C . ASN A 1 531 ? 25.974 -10.081 -52.825 1.00 90.81 531 ASN A C 1
ATOM 3875 O O . ASN A 1 531 ? 26.371 -11.014 -53.518 1.00 90.81 531 ASN A O 1
ATOM 3879 N N . ASP A 1 532 ? 25.423 -8.988 -53.364 1.00 90.50 532 ASP A N 1
ATOM 3880 C CA . ASP A 1 532 ? 25.407 -8.721 -54.806 1.00 90.50 532 ASP A CA 1
ATOM 3881 C C . ASP A 1 532 ? 26.667 -7.941 -55.204 1.00 90.50 532 ASP A C 1
ATOM 3883 O O . ASP A 1 532 ? 26.866 -6.789 -54.809 1.00 90.50 532 ASP A O 1
ATOM 3887 N N . GLU A 1 533 ? 27.532 -8.572 -55.997 1.00 86.12 533 GLU A N 1
ATOM 3888 C CA . GLU A 1 533 ? 28.793 -7.981 -56.459 1.00 86.12 533 GLU A CA 1
ATOM 3889 C C . GLU A 1 533 ? 28.590 -6.758 -57.372 1.00 86.12 533 GLU A C 1
ATOM 3891 O O . GLU A 1 533 ? 29.513 -5.959 -57.528 1.00 86.12 533 GLU A O 1
ATOM 3896 N N . ASN A 1 534 ? 27.391 -6.577 -57.942 1.00 88.56 534 ASN A N 1
ATOM 3897 C CA . ASN A 1 534 ? 27.070 -5.456 -58.831 1.00 88.56 534 ASN A CA 1
ATOM 3898 C C . ASN A 1 534 ? 26.611 -4.196 -58.091 1.00 88.56 534 ASN A C 1
ATOM 3900 O O . ASN A 1 534 ? 26.513 -3.135 -58.708 1.00 88.56 534 ASN A O 1
ATOM 3904 N N . LEU A 1 535 ? 26.288 -4.309 -56.802 1.00 87.25 535 LEU A N 1
ATOM 3905 C CA . LEU A 1 535 ? 25.850 -3.185 -55.980 1.00 87.25 535 LEU A CA 1
ATOM 3906 C C . LEU A 1 535 ? 27.019 -2.663 -55.157 1.00 87.25 535 LEU A C 1
ATOM 3908 O O . LEU A 1 535 ? 27.880 -3.441 -54.760 1.00 87.25 535 LEU A O 1
ATOM 3912 N N . ASP A 1 536 ? 27.075 -1.370 -54.865 1.00 88.44 536 ASP A N 1
ATOM 3913 C CA . ASP A 1 536 ? 28.010 -0.826 -53.878 1.00 88.44 536 ASP A CA 1
ATOM 3914 C C . ASP A 1 536 ? 27.413 -0.821 -52.454 1.00 88.44 536 ASP A C 1
ATOM 3916 O O . ASP A 1 536 ? 26.263 -1.199 -52.217 1.00 88.44 536 ASP A O 1
ATOM 3920 N N . LEU A 1 537 ? 28.225 -0.430 -51.468 1.00 85.81 537 LEU A N 1
ATOM 3921 C CA . LEU A 1 537 ? 27.796 -0.386 -50.069 1.00 85.81 537 LEU A CA 1
ATOM 3922 C C . LEU A 1 537 ? 26.704 0.672 -49.821 1.00 85.81 537 LEU A C 1
ATOM 3924 O O . LEU A 1 537 ? 25.843 0.457 -48.972 1.00 85.81 537 LEU A O 1
ATOM 3928 N N . GLY A 1 538 ? 26.724 1.790 -50.555 1.00 89.25 538 GLY A N 1
ATOM 3929 C CA . GLY A 1 538 ? 25.694 2.826 -50.475 1.00 89.25 538 GLY A CA 1
ATOM 3930 C C . GLY A 1 538 ? 24.341 2.291 -50.935 1.00 89.25 538 GLY A C 1
ATOM 3931 O O . GLY A 1 538 ? 23.359 2.408 -50.211 1.00 89.25 538 GLY A O 1
ATOM 3932 N N . GLN A 1 539 ? 24.317 1.567 -52.053 1.00 92.44 539 GLN A N 1
ATOM 3933 C CA . GLN A 1 539 ? 23.111 0.913 -52.563 1.00 92.44 539 GLN A CA 1
ATOM 3934 C C . GLN A 1 539 ? 22.570 -0.159 -51.605 1.00 92.44 539 GLN A C 1
ATOM 3936 O O . GLN A 1 539 ? 21.355 -0.327 -51.488 1.00 92.44 539 GLN A O 1
ATOM 3941 N N . ALA A 1 540 ? 23.442 -0.869 -50.878 1.00 91.06 540 ALA A N 1
ATOM 3942 C CA . ALA A 1 540 ? 23.004 -1.794 -49.833 1.00 91.06 540 ALA A CA 1
ATOM 3943 C C . ALA A 1 540 ? 22.336 -1.067 -48.650 1.00 91.06 540 ALA A C 1
ATOM 3945 O O . ALA A 1 540 ? 21.327 -1.549 -48.126 1.00 91.06 540 ALA A O 1
ATOM 3946 N N . PHE A 1 541 ? 22.855 0.100 -48.251 1.00 89.12 541 PHE A N 1
ATOM 3947 C CA . PHE A 1 541 ? 22.211 0.953 -47.248 1.00 89.12 541 PHE A CA 1
ATOM 3948 C C . PHE A 1 541 ? 20.881 1.526 -47.742 1.00 89.12 541 PHE A C 1
ATOM 3950 O O . PHE A 1 541 ? 19.912 1.498 -46.986 1.00 89.12 541 PHE A O 1
ATOM 3957 N N . ASP A 1 542 ? 20.800 1.967 -48.998 1.00 91.81 542 ASP A N 1
ATOM 3958 C CA . ASP A 1 542 ? 19.555 2.452 -49.601 1.00 91.81 542 ASP A CA 1
ATOM 3959 C C . ASP A 1 542 ? 18.484 1.353 -49.612 1.00 91.81 542 ASP A C 1
ATOM 3961 O O . ASP A 1 542 ? 17.337 1.593 -49.236 1.00 91.81 542 ASP A O 1
ATOM 3965 N N . ALA A 1 543 ? 18.854 0.114 -49.957 1.00 93.75 543 ALA A N 1
ATOM 3966 C CA . ALA A 1 543 ? 17.943 -1.029 -49.916 1.00 93.75 543 ALA A CA 1
ATOM 3967 C C . ALA A 1 543 ? 17.413 -1.302 -48.498 1.00 93.75 543 ALA A C 1
ATOM 3969 O O . ALA A 1 543 ? 16.216 -1.540 -48.314 1.00 93.75 543 ALA A O 1
ATOM 3970 N N . ALA A 1 544 ? 18.285 -1.231 -47.488 1.00 94.00 544 ALA A N 1
ATOM 3971 C CA . ALA A 1 544 ? 17.897 -1.363 -46.087 1.00 94.00 544 ALA A CA 1
ATOM 3972 C C . ALA A 1 544 ? 16.967 -0.222 -45.652 1.00 94.00 544 ALA A C 1
ATOM 3974 O O . ALA A 1 544 ? 15.930 -0.467 -45.039 1.00 94.00 544 ALA A O 1
ATOM 3975 N N . HIS A 1 545 ? 17.298 1.019 -46.013 1.00 93.25 545 HIS A N 1
ATOM 3976 C CA . HIS A 1 545 ? 16.498 2.193 -45.685 1.00 93.25 545 HIS A CA 1
ATOM 3977 C C . HIS A 1 545 ? 15.109 2.131 -46.330 1.00 93.25 545 HIS A C 1
ATOM 3979 O O . HIS A 1 545 ? 14.107 2.321 -45.645 1.00 93.25 545 HIS A O 1
ATOM 3985 N N . HIS A 1 546 ? 15.020 1.759 -47.608 1.00 94.44 546 HIS A N 1
ATOM 3986 C CA . HIS A 1 546 ? 13.744 1.553 -48.288 1.00 94.44 546 HIS A CA 1
ATOM 3987 C C . HIS A 1 546 ? 12.919 0.426 -47.661 1.00 94.44 546 HIS A C 1
ATOM 3989 O O . HIS A 1 546 ? 11.707 0.568 -47.503 1.00 94.44 546 HIS A O 1
ATOM 3995 N N . ALA A 1 547 ? 13.548 -0.685 -47.268 1.00 95.00 547 ALA A N 1
ATOM 3996 C CA . ALA A 1 547 ? 12.857 -1.762 -46.566 1.00 95.00 547 ALA A CA 1
ATOM 3997 C C . ALA A 1 547 ? 12.341 -1.308 -45.189 1.00 95.00 547 ALA A C 1
ATOM 3999 O O . ALA A 1 547 ? 11.207 -1.637 -44.832 1.00 95.00 547 ALA A O 1
ATOM 4000 N N . ALA A 1 548 ? 13.119 -0.501 -44.458 1.00 94.25 548 ALA A N 1
ATOM 4001 C CA . ALA A 1 548 ? 12.696 0.125 -43.210 1.00 94.25 548 ALA A CA 1
ATOM 4002 C C . ALA A 1 548 ? 11.526 1.094 -43.422 1.00 94.25 548 ALA A C 1
ATOM 4004 O O . ALA A 1 548 ? 10.530 1.009 -42.712 1.00 94.25 548 ALA A O 1
ATOM 4005 N N . GLU A 1 549 ? 11.580 1.971 -44.424 1.00 94.31 549 GLU A N 1
ATOM 4006 C CA . GLU A 1 549 ? 10.478 2.879 -44.764 1.00 94.31 549 GLU A CA 1
ATOM 4007 C C . GLU A 1 549 ? 9.206 2.133 -45.162 1.00 94.31 549 GLU A C 1
ATOM 4009 O O . GLU A 1 549 ? 8.105 2.496 -44.737 1.00 94.31 549 GLU A O 1
ATOM 4014 N N . ASN A 1 550 ? 9.348 1.059 -45.940 1.00 94.50 550 ASN A N 1
ATOM 4015 C CA . ASN A 1 550 ? 8.225 0.261 -46.415 1.00 94.50 550 ASN A CA 1
ATOM 4016 C C . ASN A 1 550 ? 7.433 -0.375 -45.262 1.00 94.50 550 ASN A C 1
ATOM 4018 O O . ASN A 1 550 ? 6.238 -0.629 -45.412 1.00 94.50 550 ASN A O 1
ATOM 4022 N N . THR A 1 551 ? 8.039 -0.556 -44.082 1.00 93.62 551 THR A N 1
ATOM 4023 C CA . THR A 1 551 ? 7.336 -1.055 -42.887 1.00 93.62 551 THR A CA 1
ATOM 4024 C C . THR A 1 551 ? 6.113 -0.215 -42.497 1.00 93.62 551 THR A C 1
ATOM 4026 O O . THR A 1 551 ? 5.151 -0.779 -41.973 1.00 93.62 551 THR A O 1
ATOM 4029 N N . LYS A 1 552 ? 6.073 1.080 -42.859 1.00 92.69 552 LYS A N 1
ATOM 4030 C CA . LYS A 1 552 ? 4.899 1.970 -42.712 1.00 92.69 552 LYS A CA 1
ATOM 4031 C C . LYS A 1 552 ? 3.634 1.436 -43.375 1.00 92.69 552 LYS A C 1
ATOM 4033 O O . LYS A 1 552 ? 2.529 1.753 -42.933 1.00 92.69 552 LYS A O 1
ATOM 4038 N N . GLN A 1 553 ? 3.808 0.676 -44.455 1.00 90.62 553 GLN A N 1
ATOM 4039 C CA . GLN A 1 553 ? 2.738 0.146 -45.299 1.00 90.62 553 GLN A CA 1
ATOM 4040 C C . GLN A 1 553 ? 2.454 -1.335 -45.028 1.00 90.62 553 GLN A C 1
ATOM 4042 O O . GLN A 1 553 ? 1.536 -1.908 -45.614 1.00 90.62 553 GLN A O 1
ATOM 4047 N N . LEU A 1 554 ? 3.236 -1.975 -44.155 1.00 89.88 554 LEU A N 1
ATOM 4048 C CA . LEU A 1 554 ? 3.104 -3.395 -43.868 1.00 89.88 554 LEU A CA 1
ATOM 4049 C C . LEU A 1 554 ? 2.155 -3.641 -42.696 1.00 89.88 554 LEU A C 1
ATOM 4051 O O . LEU A 1 554 ? 2.184 -2.960 -41.667 1.00 89.88 554 LEU A O 1
ATOM 4055 N N . THR A 1 555 ? 1.357 -4.697 -42.827 1.00 89.06 555 THR A N 1
ATOM 4056 C CA . THR A 1 555 ? 0.696 -5.325 -41.684 1.00 89.06 555 THR A CA 1
ATOM 4057 C C . THR A 1 555 ? 1.737 -6.089 -40.874 1.00 89.06 555 THR A C 1
ATOM 4059 O O . THR A 1 555 ? 2.466 -6.916 -41.427 1.00 89.06 555 THR A O 1
ATOM 4062 N N . ALA A 1 556 ? 1.792 -5.831 -39.570 1.00 89.56 556 ALA A N 1
ATOM 4063 C CA . ALA A 1 556 ? 2.688 -6.538 -38.669 1.00 89.56 556 ALA A CA 1
ATOM 4064 C C . ALA A 1 556 ? 2.367 -8.038 -38.622 1.00 89.56 556 ALA A C 1
ATOM 4066 O O . ALA A 1 556 ? 1.215 -8.428 -38.436 1.00 89.56 556 ALA A O 1
ATOM 4067 N N . ARG A 1 557 ? 3.388 -8.886 -38.788 1.00 91.00 557 ARG A N 1
ATOM 4068 C CA . ARG A 1 557 ? 3.255 -10.357 -38.698 1.00 91.00 557 ARG A CA 1
ATOM 4069 C C . ARG A 1 557 ? 4.091 -10.969 -37.578 1.00 91.00 557 ARG A C 1
ATOM 4071 O O . ARG A 1 557 ? 3.924 -12.145 -37.261 1.00 91.00 557 ARG A O 1
ATOM 4078 N N . ALA A 1 558 ? 4.999 -10.190 -37.003 1.00 88.94 558 ALA A N 1
ATOM 4079 C CA . ALA A 1 558 ? 5.852 -10.565 -35.889 1.00 88.94 558 ALA A CA 1
ATOM 4080 C C . ALA A 1 558 ? 6.158 -9.326 -35.030 1.00 88.94 558 ALA A C 1
ATOM 4082 O O . ALA A 1 558 ? 5.812 -8.206 -35.403 1.00 88.94 558 ALA A O 1
ATOM 4083 N N . GLY A 1 559 ? 6.801 -9.535 -33.879 1.00 86.19 559 GLY A N 1
ATOM 4084 C CA . GLY A 1 559 ? 7.097 -8.461 -32.928 1.00 86.19 559 GLY A CA 1
ATOM 4085 C C . GLY A 1 559 ? 5.859 -7.969 -32.171 1.00 86.19 559 GLY A C 1
ATOM 4086 O O . GLY A 1 559 ? 4.773 -8.537 -32.290 1.00 86.19 559 GLY A O 1
ATOM 4087 N N . ARG A 1 560 ? 6.026 -6.915 -31.364 1.00 85.00 560 ARG A N 1
ATOM 4088 C CA . ARG A 1 560 ? 4.930 -6.339 -30.564 1.00 85.00 560 ARG A CA 1
ATOM 4089 C C . ARG A 1 560 ? 3.857 -5.672 -31.422 1.00 85.00 560 ARG A C 1
ATOM 4091 O O . ARG A 1 560 ? 2.679 -5.778 -31.088 1.00 85.00 560 ARG A O 1
ATOM 4098 N N . ALA A 1 561 ? 4.246 -5.120 -32.571 1.00 86.19 561 ALA A N 1
ATOM 4099 C CA . ALA A 1 561 ? 3.331 -4.520 -33.538 1.00 86.19 561 ALA A CA 1
ATOM 4100 C C . ALA A 1 561 ? 2.261 -5.495 -34.055 1.00 86.19 561 ALA A C 1
ATOM 4102 O O . ALA A 1 561 ? 1.192 -5.055 -34.466 1.00 86.19 561 ALA A O 1
ATOM 4103 N N . ALA A 1 562 ? 2.498 -6.813 -33.998 1.00 88.62 562 ALA A N 1
ATOM 4104 C CA . ALA A 1 562 ? 1.510 -7.822 -34.390 1.00 88.62 562 ALA A CA 1
ATOM 4105 C C . ALA A 1 562 ? 0.291 -7.903 -33.448 1.00 88.62 562 ALA A C 1
ATOM 4107 O O . ALA A 1 562 ? -0.712 -8.509 -33.820 1.00 88.62 562 ALA A O 1
ATOM 4108 N N . TYR A 1 563 ? 0.363 -7.309 -32.250 1.00 83.69 563 TYR A N 1
ATOM 4109 C CA . TYR A 1 563 ? -0.746 -7.240 -31.290 1.00 83.69 563 TYR A CA 1
ATOM 4110 C C . TYR A 1 563 ? -1.493 -5.899 -31.313 1.00 83.69 563 TYR A C 1
ATOM 4112 O O . TYR A 1 563 ? -2.475 -5.744 -30.589 1.00 83.69 563 TYR A O 1
ATOM 4120 N N . VAL A 1 564 ? -1.024 -4.931 -32.104 1.00 81.56 564 VAL A N 1
ATOM 4121 C CA . VAL A 1 564 ? -1.630 -3.602 -32.213 1.00 81.56 564 VAL A CA 1
ATOM 4122 C C . VAL A 1 564 ? -2.567 -3.570 -33.421 1.00 81.56 564 VAL A C 1
ATOM 4124 O O . VAL A 1 564 ? -2.279 -4.159 -34.464 1.00 81.56 564 VAL A O 1
ATOM 4127 N N . GLU A 1 565 ? -3.698 -2.877 -33.288 1.00 82.88 565 GLU A N 1
ATOM 4128 C CA . GLU A 1 565 ? -4.656 -2.694 -34.380 1.00 82.88 565 GLU A CA 1
ATOM 4129 C C . GLU A 1 565 ? -3.978 -2.083 -35.615 1.00 82.88 565 GLU A C 1
ATOM 4131 O O . GLU A 1 565 ? -3.263 -1.081 -35.529 1.00 82.88 565 GLU A O 1
ATOM 4136 N N . ALA A 1 566 ? -4.228 -2.670 -36.789 1.00 81.06 566 ALA A N 1
ATOM 4137 C CA . ALA A 1 566 ? -3.512 -2.329 -38.020 1.00 81.06 566 ALA A CA 1
ATOM 4138 C C . ALA A 1 566 ? -3.634 -0.843 -38.411 1.00 81.06 566 ALA A C 1
ATOM 4140 O O . ALA A 1 566 ? -2.702 -0.280 -38.982 1.00 81.06 566 ALA A O 1
ATOM 4141 N N . GLU A 1 567 ? -4.760 -0.198 -38.089 1.00 81.69 567 GLU A N 1
ATOM 4142 C CA . GLU A 1 567 ? -4.976 1.222 -38.389 1.00 81.69 567 GLU A CA 1
ATOM 4143 C C . GLU A 1 567 ? -4.165 2.144 -37.462 1.00 81.69 567 GLU A C 1
ATOM 4145 O O . GLU A 1 567 ? -3.742 3.212 -37.894 1.00 81.69 567 GLU A O 1
ATOM 4150 N N . THR A 1 568 ? -3.877 1.724 -36.223 1.00 80.38 568 THR A N 1
ATOM 4151 C CA . THR A 1 568 ? -3.066 2.495 -35.260 1.00 80.38 568 THR A CA 1
ATOM 4152 C C . THR A 1 568 ? -1.612 2.605 -35.704 1.00 80.38 568 THR A C 1
ATOM 4154 O O . THR A 1 568 ? -0.973 3.632 -35.504 1.00 80.38 568 THR A O 1
ATOM 4157 N N . VAL A 1 569 ? -1.091 1.554 -36.334 1.00 81.94 569 VAL A N 1
ATOM 4158 C CA . VAL A 1 569 ? 0.321 1.451 -36.728 1.00 81.94 569 VAL A CA 1
ATOM 4159 C C . VAL A 1 569 ? 0.579 1.878 -38.178 1.00 81.94 569 VAL A C 1
ATOM 4161 O O . VAL A 1 569 ? 1.712 1.847 -38.665 1.00 81.94 569 VAL A O 1
ATOM 4164 N N . LYS A 1 570 ? -0.465 2.256 -38.911 1.00 83.19 570 LYS A N 1
ATOM 4165 C CA . LYS A 1 570 ? -0.388 2.647 -40.320 1.00 83.19 570 LYS A CA 1
ATOM 4166 C C . LYS A 1 570 ? 0.351 3.974 -40.487 1.00 83.19 570 LYS A C 1
ATOM 4168 O O . LYS A 1 570 ? 0.090 4.936 -39.775 1.00 83.19 570 LYS A O 1
ATOM 4173 N N . GLY A 1 571 ? 1.267 4.038 -41.453 1.00 86.00 571 GLY A N 1
ATOM 4174 C CA . GLY A 1 571 ? 2.038 5.256 -41.737 1.00 86.00 571 GLY A CA 1
ATOM 4175 C C . GLY A 1 571 ? 3.215 5.513 -40.786 1.00 86.00 571 GLY A C 1
ATOM 4176 O O . GLY A 1 571 ? 3.984 6.443 -41.023 1.00 86.00 571 GLY A O 1
ATOM 4177 N N . VAL A 1 572 ? 3.406 4.665 -39.771 1.00 90.38 572 VAL A N 1
ATOM 4178 C CA . VAL A 1 572 ? 4.532 4.714 -38.824 1.00 90.38 572 VAL A CA 1
ATOM 4179 C C . VAL A 1 572 ? 5.497 3.572 -39.137 1.00 90.38 572 VAL A C 1
ATOM 4181 O O . VAL A 1 572 ? 5.044 2.452 -39.366 1.00 90.38 572 VAL A O 1
ATOM 4184 N N . CYS A 1 573 ? 6.806 3.833 -39.192 1.00 92.19 573 CYS A N 1
ATOM 4185 C CA . CYS A 1 573 ? 7.787 2.764 -39.400 1.00 92.19 573 CYS A CA 1
ATOM 4186 C C . CYS A 1 573 ? 7.793 1.800 -38.211 1.00 92.19 573 CYS A C 1
ATOM 4188 O O . CYS A 1 573 ? 7.412 2.157 -37.098 1.00 92.19 573 CYS A O 1
ATOM 4190 N N . ASP A 1 574 ? 8.245 0.573 -38.439 1.00 92.94 574 ASP A N 1
ATOM 4191 C CA . ASP A 1 574 ? 8.628 -0.300 -37.340 1.00 92.94 574 ASP A CA 1
ATOM 4192 C C . ASP A 1 574 ? 9.832 0.300 -36.592 1.00 92.94 574 ASP A C 1
ATOM 4194 O O . ASP A 1 574 ? 10.831 0.614 -37.244 1.00 92.94 574 ASP A O 1
ATOM 4198 N N . PRO A 1 575 ? 9.776 0.448 -35.258 1.00 91.81 575 PRO A N 1
ATOM 4199 C CA . PRO A 1 575 ? 10.873 1.022 -34.480 1.00 91.81 575 PRO A CA 1
ATOM 4200 C C . PRO A 1 575 ? 12.153 0.179 -34.550 1.00 91.81 575 PRO A C 1
ATOM 4202 O O . PRO A 1 575 ? 13.245 0.736 -34.572 1.00 91.81 575 PRO A O 1
ATOM 4205 N N . GLY A 1 576 ? 12.039 -1.150 -34.654 1.00 89.25 576 GLY A N 1
ATOM 4206 C CA . GLY A 1 576 ? 13.195 -2.028 -34.842 1.00 89.25 576 GLY A CA 1
ATOM 4207 C C . GLY A 1 576 ? 13.809 -1.919 -36.241 1.00 89.25 576 GLY A C 1
ATOM 4208 O O . GLY A 1 576 ? 15.012 -2.107 -36.403 1.00 89.25 576 GLY A O 1
ATOM 4209 N N . ALA A 1 577 ? 13.001 -1.613 -37.256 1.00 91.00 577 ALA A N 1
ATOM 4210 C CA . ALA A 1 577 ? 13.469 -1.385 -38.618 1.00 91.00 577 ALA A CA 1
ATOM 4211 C C . ALA A 1 577 ? 14.040 0.024 -38.826 1.00 91.00 577 ALA A C 1
ATOM 4213 O O . ALA A 1 577 ? 14.940 0.214 -39.646 1.00 91.00 577 ALA A O 1
ATOM 4214 N N . TRP A 1 578 ? 13.511 1.018 -38.112 1.00 84.69 578 TRP A N 1
ATOM 4215 C CA . TRP A 1 578 ? 13.888 2.420 -38.245 1.00 84.69 578 TRP A CA 1
ATOM 4216 C C . TRP A 1 578 ? 15.204 2.720 -37.522 1.00 84.69 578 TRP A C 1
ATOM 4218 O O . TRP A 1 578 ? 15.238 3.244 -36.413 1.00 84.69 578 TRP A O 1
ATOM 4228 N N . GLY A 1 579 ? 16.314 2.375 -38.175 1.00 65.81 579 GLY A N 1
ATOM 4229 C CA . GLY A 1 579 ? 17.640 2.872 -37.811 1.00 65.81 579 GLY A CA 1
ATOM 4230 C C . GLY A 1 579 ? 17.864 4.327 -38.260 1.00 65.81 579 GLY A C 1
ATOM 4231 O O . GLY A 1 579 ? 17.083 4.862 -39.051 1.00 65.81 579 GLY A O 1
ATOM 4232 N N . PRO A 1 580 ? 18.942 4.988 -37.797 1.00 45.94 580 PRO A N 1
ATOM 4233 C CA . PRO A 1 580 ? 19.279 6.340 -38.238 1.00 45.94 580 PRO A CA 1
ATOM 4234 C C . PRO A 1 580 ? 19.510 6.387 -39.762 1.00 45.94 580 PRO A C 1
ATOM 4236 O O . PRO A 1 580 ? 20.133 5.470 -40.305 1.00 45.94 580 PRO A O 1
ATOM 4239 N N . PRO A 1 581 ? 19.083 7.455 -40.466 1.00 41.69 581 PRO A N 1
ATOM 4240 C CA . PRO A 1 581 ? 19.412 7.642 -41.876 1.00 41.69 581 PRO A CA 1
ATOM 4241 C C . PRO A 1 581 ? 20.931 7.805 -42.021 1.00 41.69 581 PRO A C 1
ATOM 4243 O O . PRO A 1 581 ? 21.514 8.780 -41.542 1.00 41.69 581 PRO A O 1
ATOM 4246 N N . MET A 1 582 ? 21.601 6.838 -42.649 1.00 40.88 582 MET A N 1
ATOM 4247 C CA . MET A 1 582 ? 23.032 6.941 -42.933 1.00 40.88 582 MET A CA 1
ATOM 4248 C C . MET A 1 582 ? 23.225 7.715 -44.238 1.00 40.88 582 MET A C 1
ATOM 4250 O O . MET A 1 582 ? 23.173 7.140 -45.318 1.00 40.88 582 MET A O 1
ATOM 4254 N N . SER A 1 583 ? 23.447 9.032 -44.160 1.00 36.69 583 SER A N 1
ATOM 4255 C CA . SER A 1 583 ? 23.834 9.806 -45.345 1.00 36.69 583 SER A CA 1
ATOM 4256 C C . SER A 1 583 ? 25.258 9.429 -45.766 1.00 36.69 583 SER A C 1
ATOM 4258 O O . SER A 1 583 ? 26.234 9.816 -45.113 1.00 36.69 583 SER A O 1
ATOM 4260 N N . SER A 1 584 ? 25.402 8.721 -46.881 1.00 34.00 584 SER A N 1
ATOM 4261 C CA . SER A 1 584 ? 26.675 8.530 -47.578 1.00 34.00 584 SER A CA 1
ATOM 4262 C C . SER A 1 584 ? 27.064 9.802 -48.344 1.00 34.00 584 SER A C 1
ATOM 4264 O O . SER A 1 584 ? 27.146 9.797 -49.565 1.00 34.00 584 SER A O 1
ATOM 4266 N N . SER A 1 585 ? 27.279 10.924 -47.655 1.00 28.50 585 SER A N 1
ATOM 4267 C CA . SER A 1 585 ? 27.965 12.077 -48.254 1.00 28.50 585 SER A CA 1
ATOM 4268 C C . SER A 1 585 ? 28.381 13.103 -47.205 1.00 28.50 585 SER A C 1
ATOM 4270 O O . SER A 1 585 ? 27.552 13.729 -46.547 1.00 28.50 585 SER A O 1
ATOM 4272 N N . SER A 1 586 ? 29.683 13.339 -47.108 1.00 32.28 586 SER A N 1
ATOM 4273 C CA . SER A 1 586 ? 30.257 14.545 -46.527 1.00 32.28 586 SER A CA 1
ATOM 4274 C C . SER A 1 586 ? 29.873 15.777 -47.363 1.00 32.28 586 SER A C 1
ATOM 4276 O O . SER A 1 586 ? 30.523 16.047 -48.370 1.00 32.28 586 SER A O 1
ATOM 4278 N N . ASN A 1 587 ? 28.842 16.528 -46.958 1.00 25.98 587 ASN A N 1
ATOM 4279 C CA . ASN A 1 587 ? 28.798 17.991 -47.101 1.00 25.98 587 ASN A CA 1
ATOM 4280 C C . ASN A 1 587 ? 27.633 18.598 -46.287 1.00 25.98 587 ASN A C 1
ATOM 4282 O O . ASN A 1 587 ? 26.497 18.154 -46.446 1.00 25.98 587 ASN A O 1
ATOM 4286 N N . PRO A 1 588 ? 27.857 19.624 -45.443 1.00 35.34 588 PRO A N 1
ATOM 4287 C CA . PRO A 1 588 ? 26.788 20.284 -44.711 1.00 35.34 588 PRO A CA 1
ATOM 4288 C C . PRO A 1 588 ? 26.187 21.383 -45.590 1.00 35.34 588 PRO A C 1
ATOM 4290 O O . PRO A 1 588 ? 26.747 22.471 -45.708 1.00 35.34 588 PRO A O 1
ATOM 4293 N N . SER A 1 589 ? 25.059 21.125 -46.248 1.00 29.92 589 SER A N 1
ATOM 4294 C CA . SER A 1 589 ? 24.191 22.208 -46.734 1.00 29.92 589 SER A CA 1
ATOM 4295 C C . SER A 1 589 ? 22.810 21.718 -47.174 1.00 29.92 589 SER A C 1
ATOM 4297 O O . SER A 1 589 ? 22.697 20.899 -48.077 1.00 29.92 589 SER A O 1
ATOM 4299 N N . THR A 1 590 ? 21.787 22.373 -46.601 1.00 29.09 590 THR A N 1
ATOM 4300 C CA . THR A 1 590 ? 20.346 22.447 -46.963 1.00 29.09 590 THR A CA 1
ATOM 4301 C C . THR A 1 590 ? 19.379 21.423 -46.333 1.00 29.09 590 THR A C 1
ATOM 4303 O O . THR A 1 590 ? 19.803 20.374 -45.869 1.00 29.09 590 THR A O 1
ATOM 4306 N N . PRO A 1 591 ? 18.075 21.760 -46.217 1.00 32.75 591 PRO A N 1
ATOM 4307 C CA . PRO A 1 591 ? 17.518 22.708 -45.250 1.00 32.75 591 PRO A CA 1
ATOM 4308 C C . PRO A 1 591 ? 16.489 22.037 -44.312 1.00 32.75 591 PRO A C 1
ATOM 4310 O O . PRO A 1 591 ? 15.961 20.967 -44.594 1.00 32.75 591 PRO A O 1
ATOM 4313 N N . GLY A 1 592 ? 16.214 22.688 -43.179 1.00 26.44 592 GLY A N 1
ATOM 4314 C CA . GLY A 1 592 ? 15.416 22.150 -42.076 1.00 26.44 592 GLY A CA 1
ATOM 4315 C C . GLY A 1 592 ? 14.028 21.621 -42.455 1.00 26.44 592 GLY A C 1
ATOM 4316 O O . GLY A 1 592 ? 13.269 22.252 -43.191 1.00 26.44 592 GLY A O 1
ATOM 4317 N N . TYR A 1 593 ? 13.694 20.474 -41.865 1.00 27.20 593 TYR A N 1
ATOM 4318 C CA . TYR A 1 593 ? 12.342 19.937 -41.797 1.00 27.20 593 TYR A CA 1
ATOM 4319 C C . TYR A 1 593 ? 11.494 20.877 -40.924 1.00 27.20 593 TYR A C 1
ATOM 4321 O O . TYR A 1 593 ? 11.664 20.947 -39.706 1.00 27.20 593 TYR A O 1
ATOM 4329 N N . ASN A 1 594 ? 10.610 21.652 -41.551 1.00 26.34 594 ASN A N 1
ATOM 4330 C CA . ASN A 1 594 ? 9.601 22.433 -40.843 1.00 26.34 594 ASN A CA 1
ATOM 4331 C C . ASN A 1 594 ? 8.514 21.482 -40.328 1.00 26.34 594 ASN A C 1
ATOM 4333 O O . ASN A 1 594 ? 7.625 21.085 -41.080 1.00 26.34 594 ASN A O 1
ATOM 4337 N N . SER A 1 595 ? 8.547 21.163 -39.036 1.00 29.92 595 SER A N 1
ATOM 4338 C CA . SER A 1 595 ? 7.335 20.736 -38.334 1.00 29.92 595 SER A CA 1
ATOM 4339 C C . SER A 1 595 ? 6.299 21.866 -38.391 1.00 29.92 595 SER A C 1
ATOM 4341 O O . SER A 1 595 ? 6.671 23.030 -38.201 1.00 29.92 595 SER A O 1
ATOM 4343 N N . PRO A 1 596 ? 5.004 21.582 -38.620 1.00 28.23 596 PRO A N 1
ATOM 4344 C CA . PRO A 1 596 ? 3.974 22.602 -38.521 1.00 28.23 596 PRO A CA 1
ATOM 4345 C C . PRO A 1 596 ? 3.927 23.117 -37.080 1.00 28.23 596 PRO A C 1
ATOM 4347 O O . PRO A 1 596 ? 3.539 22.422 -36.141 1.00 28.23 596 PRO A O 1
ATOM 4350 N N . ARG A 1 597 ? 4.374 24.361 -36.919 1.00 25.39 597 ARG A N 1
ATOM 4351 C CA . ARG A 1 597 ? 4.266 25.147 -35.697 1.00 25.39 597 ARG A CA 1
ATOM 4352 C C . ARG A 1 597 ? 2.776 25.373 -35.437 1.00 25.39 597 ARG A C 1
ATOM 4354 O O . ARG A 1 597 ? 2.116 26.060 -36.211 1.00 25.39 597 ARG A O 1
ATOM 4361 N N . VAL A 1 598 ? 2.240 24.793 -34.368 1.00 32.47 598 VAL A N 1
ATOM 4362 C CA . VAL A 1 598 ? 0.940 25.212 -33.833 1.00 32.47 598 VAL A CA 1
ATOM 4363 C C . VAL A 1 598 ? 1.154 26.602 -33.237 1.00 32.47 598 VAL A C 1
ATOM 4365 O O . VAL A 1 598 ? 1.790 26.740 -32.192 1.00 32.47 598 VAL A O 1
ATOM 4368 N N . GLU A 1 599 ? 0.709 27.643 -33.939 1.00 28.02 599 GLU A N 1
ATOM 4369 C CA . GLU A 1 599 ? 0.708 28.998 -33.390 1.00 28.02 599 GLU A CA 1
ATOM 4370 C C . GLU A 1 5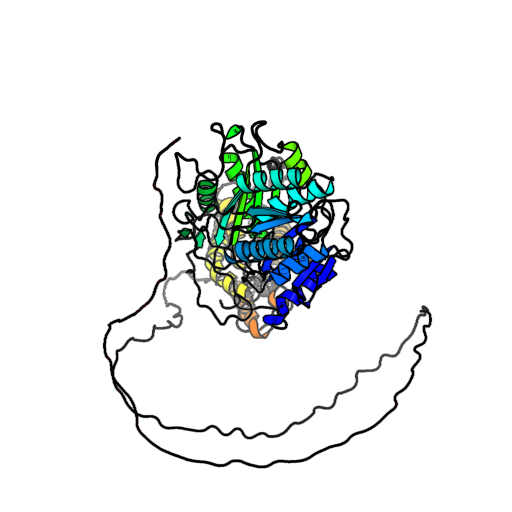99 ? -0.351 29.130 -32.281 1.00 28.02 599 GLU A C 1
ATOM 4372 O O . GLU A 1 599 ? -1.454 28.588 -32.409 1.00 28.02 599 GLU A O 1
ATOM 4377 N N . PRO A 1 600 ? -0.049 29.849 -31.186 1.00 30.14 600 PRO A N 1
ATOM 4378 C CA . PRO A 1 600 ? -1.029 30.154 -30.157 1.00 30.14 600 PRO A CA 1
ATOM 4379 C C . PRO A 1 600 ? -2.039 31.180 -30.687 1.00 30.14 600 PRO A C 1
ATOM 4381 O O . PRO A 1 600 ? -1.669 32.175 -31.310 1.00 30.14 600 PRO A O 1
ATOM 4384 N N . ALA A 1 601 ? -3.323 30.944 -30.417 1.00 30.95 601 ALA A N 1
ATOM 4385 C CA . ALA A 1 601 ? -4.405 31.846 -30.799 1.00 30.95 601 ALA A CA 1
ATOM 4386 C C . ALA A 1 601 ? -4.180 33.272 -30.244 1.00 30.95 601 ALA A C 1
ATOM 4388 O O . ALA A 1 601 ? -3.796 33.417 -29.077 1.00 30.95 601 ALA A O 1
ATOM 4389 N N . PRO A 1 602 ? -4.441 34.333 -31.031 1.00 29.14 602 PRO A N 1
ATOM 4390 C CA . PRO A 1 602 ? -4.259 35.700 -30.570 1.00 29.14 602 PRO A CA 1
ATOM 4391 C C . PRO A 1 602 ? -5.358 36.099 -29.581 1.00 29.14 602 PRO A C 1
ATOM 4393 O O . PRO A 1 602 ? -6.550 35.884 -29.801 1.00 29.14 602 PRO A O 1
ATOM 4396 N N . SER A 1 603 ? -4.938 36.735 -28.493 1.00 33.72 603 SER A N 1
ATOM 4397 C CA . SER A 1 603 ? -5.797 37.450 -27.559 1.00 33.72 603 SER A CA 1
ATOM 4398 C C . SER A 1 603 ? -6.290 38.763 -28.180 1.00 33.72 603 SER A C 1
ATOM 4400 O O . SER A 1 603 ? -5.529 39.509 -28.792 1.00 33.72 603 SER A O 1
ATOM 4402 N N . THR A 1 604 ? -7.574 39.082 -28.025 1.00 29.84 604 THR A N 1
ATOM 4403 C CA . THR A 1 604 ? -8.112 40.449 -28.200 1.00 29.84 604 THR A CA 1
ATOM 4404 C C . THR A 1 604 ? -9.446 40.591 -27.441 1.00 29.84 604 THR A C 1
ATOM 4406 O O . THR A 1 604 ? -10.008 39.583 -27.011 1.00 29.84 604 THR A O 1
ATOM 4409 N N . PRO A 1 605 ? -9.914 41.819 -27.129 1.00 30.12 605 PRO A N 1
ATOM 4410 C CA . PRO A 1 605 ? -10.430 42.168 -25.811 1.00 30.12 605 PRO A CA 1
ATOM 4411 C C . PRO A 1 605 ? -11.957 42.348 -25.791 1.00 30.12 605 PRO A C 1
ATOM 4413 O O . PRO A 1 605 ? -12.641 42.365 -26.810 1.00 30.12 605 PRO A O 1
ATOM 4416 N N . ALA A 1 606 ? -12.488 42.520 -24.583 1.00 27.95 606 ALA A N 1
ATOM 4417 C CA . ALA A 1 606 ? -13.905 42.691 -24.284 1.00 27.95 606 ALA A CA 1
ATOM 4418 C C . ALA A 1 606 ? -14.569 43.932 -24.923 1.00 27.95 606 ALA A C 1
ATOM 4420 O O . ALA A 1 606 ? -14.064 45.044 -24.767 1.00 27.95 606 ALA A O 1
ATOM 4421 N N . ARG A 1 607 ? -15.777 43.745 -25.489 1.00 27.80 607 ARG A N 1
ATOM 4422 C CA . ARG A 1 607 ? -17.068 44.433 -25.188 1.00 27.80 607 ARG A CA 1
ATOM 4423 C C . ARG A 1 607 ? -18.025 44.383 -26.392 1.00 27.80 607 ARG A C 1
ATOM 4425 O O . ARG A 1 607 ? -17.628 44.724 -27.496 1.00 27.80 607 ARG A O 1
ATOM 4432 N N . GLY A 1 608 ? -19.315 44.126 -26.139 1.00 23.09 608 GLY A N 1
ATOM 4433 C CA . GLY A 1 608 ? -20.401 44.553 -27.036 1.00 23.09 608 GLY A CA 1
ATOM 4434 C C . GLY A 1 608 ? -21.618 43.629 -27.083 1.00 23.09 608 GLY A C 1
ATOM 4435 O O . GLY A 1 608 ? -21.534 42.515 -27.576 1.00 23.09 608 GLY A O 1
ATOM 4436 N N . CYS A 1 609 ? -22.751 44.112 -26.572 1.00 22.31 609 CYS A N 1
ATOM 4437 C CA . CYS A 1 609 ? -24.053 43.447 -26.539 1.00 22.31 609 CYS A CA 1
ATOM 4438 C C . CYS A 1 609 ? -24.685 43.161 -27.920 1.00 22.31 609 CYS A C 1
ATOM 4440 O O . CYS A 1 609 ? -24.437 43.885 -28.878 1.00 22.31 609 CYS A O 1
ATOM 4442 N N . LEU A 1 610 ? -25.678 42.252 -27.869 1.00 23.34 610 LEU A N 1
ATOM 4443 C CA . LEU A 1 610 ? -26.945 42.158 -28.627 1.00 23.34 610 LEU A CA 1
ATOM 4444 C C . LEU A 1 610 ? -27.112 41.052 -29.693 1.00 23.34 610 LEU A C 1
ATOM 4446 O O . LEU A 1 610 ? -26.473 41.051 -30.736 1.00 23.34 610 LEU A O 1
ATOM 4450 N N . LYS A 1 611 ? -28.195 40.292 -29.437 1.00 24.41 611 LYS A N 1
ATOM 4451 C CA . LYS A 1 611 ? -29.155 39.605 -30.328 1.00 24.41 611 LYS A CA 1
ATOM 4452 C C . LYS A 1 611 ? -28.909 38.136 -30.702 1.00 24.41 611 LYS A C 1
ATOM 4454 O O . LYS A 1 611 ? -28.040 37.793 -31.489 1.00 24.41 611 LYS A O 1
ATOM 4459 N N . ALA A 1 612 ? -29.823 37.303 -30.190 1.00 26.86 612 ALA A N 1
ATOM 4460 C CA . ALA A 1 612 ? -30.237 36.024 -30.765 1.00 26.86 612 ALA A CA 1
ATOM 4461 C C . ALA A 1 612 ? -30.765 36.208 -32.207 1.00 26.86 612 ALA A C 1
ATOM 4463 O O . ALA A 1 612 ? -31.220 37.304 -32.557 1.00 26.86 612 ALA A O 1
ATOM 4464 N N . PRO A 1 613 ? -30.766 35.138 -33.022 1.00 29.62 613 PRO A N 1
ATOM 4465 C CA . PRO A 1 613 ? -31.989 34.339 -33.088 1.00 29.62 613 PRO A CA 1
ATOM 4466 C C . PRO A 1 613 ? -31.784 32.814 -33.158 1.00 29.62 613 PRO A C 1
ATOM 4468 O O . PRO A 1 613 ? -30.754 32.283 -33.559 1.00 29.62 613 PRO A O 1
ATOM 4471 N N . THR A 1 614 ? -32.867 32.158 -32.759 1.00 28.59 614 THR A N 1
ATOM 4472 C CA . THR A 1 614 ? -33.284 30.759 -32.891 1.00 28.59 614 THR A CA 1
ATOM 4473 C C . THR A 1 614 ? -32.961 30.088 -34.226 1.00 28.59 614 THR A C 1
ATOM 4475 O O . THR A 1 614 ? -33.232 30.671 -35.275 1.00 28.59 614 THR A O 1
ATOM 4478 N N . LYS A 1 615 ? -32.566 28.807 -34.178 1.00 27.19 615 LYS A N 1
ATOM 4479 C CA . LYS A 1 615 ? -32.956 27.798 -35.175 1.00 27.19 615 LYS A CA 1
ATOM 4480 C C . LYS A 1 615 ? -33.090 26.418 -34.527 1.00 27.19 615 LYS A C 1
ATOM 4482 O O . LYS A 1 615 ? -32.156 25.901 -33.924 1.00 27.19 615 LYS A O 1
ATOM 4487 N N . GLU A 1 616 ? -34.302 25.895 -34.648 1.00 25.03 616 GLU A N 1
ATOM 4488 C CA . GLU A 1 616 ? -34.749 24.548 -34.320 1.00 25.03 616 GLU A CA 1
ATOM 4489 C C . GLU A 1 616 ? -34.007 23.505 -35.168 1.00 25.03 616 GLU A C 1
ATOM 4491 O O . GLU A 1 616 ? -33.758 23.729 -36.353 1.00 25.03 616 GLU A O 1
ATOM 4496 N N . PHE A 1 617 ? -33.714 22.344 -34.580 1.00 26.61 617 PHE A N 1
ATOM 4497 C CA . PHE A 1 617 ? -33.455 21.118 -35.331 1.00 26.61 617 PHE A CA 1
ATOM 4498 C C . PHE A 1 617 ? -34.487 20.066 -34.924 1.00 26.61 617 PHE A C 1
ATOM 4500 O O . PHE A 1 617 ? -34.433 19.474 -33.849 1.00 26.61 617 PHE A O 1
ATOM 4507 N N . THR A 1 618 ? -35.452 19.883 -35.817 1.00 24.56 618 THR A N 1
ATOM 4508 C CA . THR A 1 618 ? -36.374 18.752 -35.908 1.00 24.56 618 THR A CA 1
ATOM 4509 C C . THR A 1 618 ? -35.608 17.449 -36.133 1.00 24.56 618 THR A C 1
ATOM 4511 O O . THR A 1 618 ? -34.800 17.352 -37.056 1.00 24.56 618 THR A O 1
ATOM 4514 N N . VAL A 1 619 ? -35.908 16.437 -35.319 1.00 26.73 619 VAL A N 1
ATOM 4515 C CA . VAL A 1 619 ? -35.495 15.043 -35.519 1.00 26.73 619 VAL A CA 1
ATOM 4516 C C . VAL A 1 619 ? -36.619 14.319 -36.259 1.00 26.73 619 VAL A C 1
ATOM 4518 O O . VAL A 1 619 ? -37.737 14.234 -35.756 1.00 26.73 619 VAL A O 1
ATOM 4521 N N . THR A 1 620 ? -36.329 13.792 -37.446 1.00 27.00 620 THR A N 1
ATOM 4522 C CA . THR A 1 620 ? -37.171 12.802 -38.135 1.00 27.00 620 THR A CA 1
ATOM 4523 C C . THR A 1 620 ? -36.683 11.391 -37.793 1.00 27.00 620 THR A C 1
ATOM 4525 O O . THR A 1 620 ? -35.481 11.143 -37.915 1.00 27.00 620 THR A O 1
ATOM 4528 N N . PRO A 1 621 ? -37.563 10.455 -37.397 1.00 32.19 621 PRO A N 1
ATOM 4529 C CA . PRO A 1 621 ? -37.213 9.051 -37.249 1.00 32.19 621 PRO A CA 1
ATOM 4530 C C . PRO A 1 621 ? -37.485 8.320 -38.565 1.00 32.19 621 PRO A C 1
ATOM 4532 O O . PRO A 1 621 ? -38.591 8.428 -39.082 1.00 32.19 621 PRO A O 1
ATOM 4535 N N . ASP A 1 622 ? -36.532 7.544 -39.084 1.00 29.11 622 ASP A N 1
ATOM 4536 C CA . ASP A 1 622 ? -36.903 6.497 -40.033 1.00 29.11 622 ASP A CA 1
ATOM 4537 C C . ASP A 1 622 ? -35.965 5.284 -40.064 1.00 29.11 622 ASP A C 1
ATOM 4539 O O . ASP A 1 622 ? -34.741 5.388 -40.109 1.00 29.11 622 ASP A O 1
ATOM 4543 N N . ALA A 1 623 ? -36.653 4.141 -40.105 1.00 30.17 623 ALA A N 1
ATOM 4544 C CA . ALA A 1 623 ? -36.296 2.847 -40.677 1.00 30.17 623 ALA A CA 1
ATOM 4545 C C . ALA A 1 623 ? -35.175 2.001 -40.040 1.00 30.17 623 ALA A C 1
ATOM 4547 O O . ALA A 1 623 ? -34.043 1.915 -40.510 1.00 30.17 623 ALA A O 1
ATOM 4548 N N . TYR A 1 624 ? -35.616 1.196 -39.069 1.00 28.16 624 TYR A N 1
ATOM 4549 C CA . TYR A 1 624 ? -35.172 -0.183 -38.843 1.00 28.16 624 TYR A CA 1
ATOM 4550 C C . TYR A 1 624 ? -35.039 -0.971 -40.166 1.00 28.16 624 TYR A C 1
ATOM 4552 O O . TYR A 1 624 ? -36.010 -1.110 -40.914 1.00 28.16 624 TYR A O 1
ATOM 4560 N N . ARG A 1 625 ? -33.872 -1.584 -40.401 1.00 30.38 625 ARG A N 1
ATOM 4561 C CA . ARG A 1 625 ? -33.738 -2.791 -41.230 1.00 30.38 625 ARG 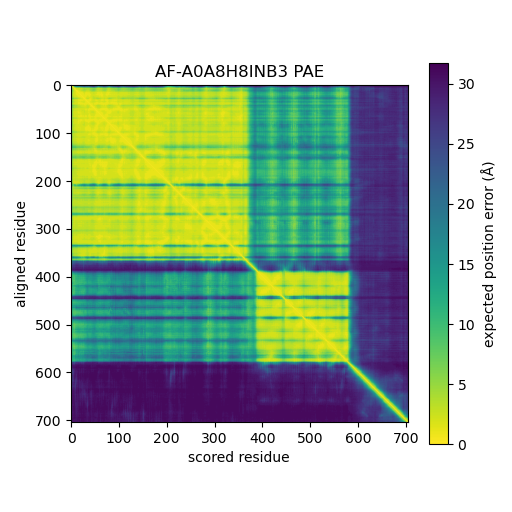A CA 1
ATOM 4562 C C . ARG A 1 625 ? -32.874 -3.816 -40.504 1.00 30.38 625 ARG A C 1
ATOM 4564 O O . ARG A 1 625 ? -31.718 -3.570 -40.184 1.00 30.38 625 ARG A O 1
ATOM 4571 N N . ASP A 1 626 ? -33.511 -4.946 -40.256 1.00 31.36 626 ASP A N 1
ATOM 4572 C CA . ASP A 1 626 ? -33.023 -6.155 -39.609 1.00 31.36 626 ASP A CA 1
ATOM 4573 C C . ASP A 1 626 ? -32.082 -6.940 -40.549 1.00 31.36 626 ASP A C 1
ATOM 4575 O O . ASP A 1 626 ? -32.453 -7.157 -41.709 1.00 31.36 626 ASP A O 1
ATOM 4579 N N . PRO A 1 627 ? -30.888 -7.385 -40.116 1.00 34.56 627 PRO A N 1
ATOM 4580 C CA . PRO A 1 627 ? -30.131 -8.392 -40.838 1.00 34.56 627 PRO A CA 1
ATOM 4581 C C . PRO A 1 627 ? -30.339 -9.781 -40.214 1.00 34.56 627 PRO A C 1
ATOM 4583 O O . PRO A 1 627 ? -29.887 -10.089 -39.114 1.00 34.56 627 PRO A O 1
ATOM 4586 N N . THR A 1 628 ? -30.989 -10.645 -40.991 1.00 33.44 628 THR A N 1
ATOM 4587 C CA . THR A 1 628 ? -31.103 -12.098 -40.797 1.00 33.44 628 THR A CA 1
ATOM 4588 C C . THR A 1 628 ? -29.764 -12.779 -40.464 1.00 33.44 628 THR A C 1
ATOM 4590 O O . THR A 1 628 ? -28.765 -12.481 -41.125 1.00 33.44 628 THR A O 1
ATOM 4593 N N . PRO A 1 629 ? -29.726 -13.771 -39.553 1.00 35.72 629 PRO A N 1
ATOM 4594 C CA . PRO A 1 629 ? -28.513 -14.528 -39.258 1.00 35.72 629 PRO A CA 1
ATOM 4595 C C . PRO A 1 629 ? -28.291 -15.692 -40.241 1.00 35.72 629 PRO A C 1
ATOM 4597 O O . PRO A 1 629 ? -29.160 -16.536 -40.458 1.00 35.72 629 PRO A O 1
ATOM 4600 N N . THR A 1 630 ? -27.085 -15.763 -40.803 1.00 36.28 630 THR A N 1
ATOM 4601 C CA . THR A 1 630 ? -26.553 -16.906 -41.565 1.00 36.28 630 THR A CA 1
ATOM 4602 C C . THR A 1 630 ? -26.152 -18.073 -40.644 1.00 36.28 630 THR A C 1
ATOM 4604 O O . THR A 1 630 ? -25.594 -17.824 -39.573 1.00 36.28 630 THR A O 1
ATOM 4607 N N . PRO A 1 631 ? -26.372 -19.345 -41.035 1.00 38.22 631 PRO A N 1
ATOM 4608 C CA . PRO A 1 631 ? -26.058 -20.512 -40.205 1.00 38.22 631 PRO A CA 1
ATOM 4609 C C . PRO A 1 631 ? -24.566 -20.912 -40.276 1.00 38.22 631 PRO A C 1
ATOM 4611 O O . PRO A 1 631 ? -23.903 -20.628 -41.276 1.00 38.22 631 PRO A O 1
ATOM 4614 N N . PRO A 1 632 ? -24.019 -21.607 -39.255 1.00 38.72 632 PRO A N 1
ATOM 4615 C CA . PRO A 1 632 ? -22.632 -22.069 -39.259 1.00 38.72 632 PRO A CA 1
ATOM 4616 C C . PRO A 1 632 ? -22.456 -23.375 -40.065 1.00 38.72 632 PRO A C 1
ATOM 4618 O O . PRO A 1 632 ? -23.412 -24.139 -40.228 1.00 38.72 632 PRO A O 1
ATOM 4621 N N . PRO A 1 633 ? -21.234 -23.677 -40.548 1.00 35.78 633 PRO A N 1
ATOM 4622 C CA . PRO A 1 633 ? -20.978 -24.852 -41.372 1.00 35.78 633 PRO A CA 1
ATOM 4623 C C . PRO A 1 633 ? -20.908 -26.151 -40.555 1.00 35.78 633 PRO A C 1
ATOM 4625 O O . PRO A 1 633 ? -20.389 -26.207 -39.439 1.00 35.78 633 PRO A O 1
ATOM 4628 N N . SER A 1 634 ? -21.406 -27.223 -41.172 1.00 29.77 634 SER A N 1
ATOM 4629 C CA . SER A 1 634 ? -21.414 -28.603 -40.688 1.00 29.77 634 SER A CA 1
ATOM 4630 C C . SER A 1 634 ? -20.008 -29.183 -40.490 1.00 29.77 634 SER A C 1
ATOM 4632 O O . SER A 1 634 ? -19.185 -29.130 -41.406 1.00 29.77 634 SER A O 1
ATOM 4634 N N . LYS A 1 635 ? -19.767 -29.849 -39.353 1.00 31.94 635 LYS A N 1
ATOM 4635 C CA . LYS A 1 635 ? -18.656 -30.799 -39.175 1.00 31.94 635 LYS A CA 1
ATOM 4636 C C . LYS A 1 635 ? -19.204 -32.222 -39.056 1.00 31.94 635 LYS A C 1
ATOM 4638 O O . LYS A 1 635 ? -19.939 -32.526 -38.122 1.00 31.94 635 LYS A O 1
ATOM 4643 N N . ASN A 1 636 ? -18.804 -33.081 -39.990 1.00 30.28 636 ASN A N 1
ATOM 4644 C CA . ASN A 1 636 ? -18.886 -34.534 -39.867 1.00 30.28 636 ASN A CA 1
ATOM 4645 C C . ASN A 1 636 ? -17.613 -35.069 -39.198 1.00 30.28 636 ASN A C 1
ATOM 4647 O O . ASN A 1 636 ? -16.517 -34.627 -39.535 1.00 30.28 636 ASN A O 1
ATOM 4651 N N . GLY A 1 637 ? -17.776 -36.085 -38.344 1.00 28.95 637 GLY A N 1
ATOM 4652 C CA . GLY A 1 637 ? -16.741 -37.089 -38.074 1.00 28.95 637 GLY A CA 1
ATOM 4653 C C . GLY A 1 637 ? -16.345 -37.278 -36.608 1.00 28.95 637 GLY A C 1
ATOM 4654 O O . GLY A 1 637 ? -15.446 -36.593 -36.147 1.00 28.95 637 GLY A O 1
ATOM 4655 N N . ALA A 1 638 ? -17.027 -38.230 -35.945 1.00 29.59 638 ALA A N 1
ATOM 4656 C CA . ALA A 1 638 ? -16.529 -39.303 -35.054 1.00 29.59 638 ALA A CA 1
ATOM 4657 C C . ALA A 1 638 ? -15.362 -39.017 -34.076 1.00 29.59 638 ALA A C 1
ATOM 4659 O O . ALA A 1 638 ? -14.364 -38.414 -34.422 1.00 29.59 638 ALA A O 1
ATOM 4660 N N . SER A 1 639 ? -15.272 -39.545 -32.858 1.00 28.09 639 SER A N 1
ATOM 4661 C CA . SER A 1 639 ? -16.080 -40.384 -31.967 1.00 28.09 639 SER A CA 1
ATOM 4662 C C . SER A 1 639 ? -15.273 -40.442 -30.661 1.00 28.09 639 SER A C 1
ATOM 4664 O O . SER A 1 639 ? -14.051 -40.534 -30.752 1.00 28.09 639 SER A O 1
ATOM 4666 N N . ALA A 1 640 ? -15.904 -40.440 -29.486 1.00 30.69 640 ALA A N 1
ATOM 4667 C CA . ALA A 1 640 ? -15.513 -41.267 -28.333 1.00 30.69 640 ALA A CA 1
ATOM 4668 C C . ALA A 1 640 ? -16.294 -40.849 -27.081 1.00 30.69 640 ALA A C 1
ATOM 4670 O O . ALA A 1 640 ? -16.356 -39.691 -26.681 1.00 30.69 640 ALA A O 1
ATOM 4671 N N . SER A 1 641 ? -16.889 -41.859 -26.468 1.00 28.80 641 SER A N 1
ATOM 4672 C CA . SER A 1 641 ? -17.696 -41.859 -25.258 1.00 28.80 641 SER A CA 1
ATOM 4673 C C . SER A 1 641 ? -16.987 -41.340 -24.002 1.00 28.80 641 SER A C 1
ATOM 4675 O O . SER A 1 641 ? -15.891 -41.805 -23.691 1.00 28.80 641 SER A O 1
ATOM 4677 N N . ARG A 1 642 ? -17.701 -40.580 -23.160 1.00 31.39 642 ARG A N 1
ATOM 4678 C CA . ARG A 1 642 ? -17.714 -40.804 -21.699 1.00 31.39 642 ARG A CA 1
ATOM 4679 C C . ARG A 1 642 ? -18.954 -40.181 -21.046 1.00 31.39 642 ARG A C 1
ATOM 4681 O O . ARG A 1 642 ? -19.327 -39.047 -21.316 1.00 31.39 642 ARG A O 1
ATOM 4688 N N . ARG A 1 643 ? -19.607 -41.002 -20.221 1.00 29.86 643 ARG A N 1
ATOM 4689 C CA . ARG A 1 643 ? -20.893 -40.796 -19.540 1.00 29.86 643 ARG A CA 1
ATOM 4690 C C . ARG A 1 643 ? -20.847 -39.636 -18.529 1.00 29.86 643 ARG A C 1
ATOM 4692 O O . ARG A 1 643 ? -19.891 -39.540 -17.766 1.00 29.86 643 ARG A O 1
ATOM 4699 N N . ARG A 1 644 ? -21.928 -38.851 -18.445 1.00 30.16 644 ARG A N 1
ATOM 4700 C CA . ARG A 1 644 ? -22.328 -38.072 -17.254 1.00 30.16 644 ARG A CA 1
ATOM 4701 C C . ARG A 1 644 ? -23.716 -38.546 -16.785 1.00 30.16 644 ARG A C 1
ATOM 4703 O O . ARG A 1 644 ? -24.507 -38.951 -17.636 1.00 30.16 644 ARG A O 1
ATOM 4710 N N . PRO A 1 645 ? -24.006 -38.552 -15.471 1.00 35.31 645 PRO A N 1
ATOM 4711 C CA . PRO A 1 645 ? -25.262 -39.067 -14.934 1.00 35.31 645 PRO A CA 1
ATOM 4712 C C . PRO A 1 645 ? -26.417 -38.056 -15.029 1.00 35.31 645 PRO A C 1
ATOM 4714 O O . PRO A 1 645 ? -26.220 -36.846 -14.956 1.00 35.31 645 PRO A O 1
ATOM 4717 N N . ASN A 1 646 ? -27.623 -38.609 -15.176 1.00 27.17 646 ASN A N 1
ATOM 4718 C CA . ASN A 1 646 ? -28.920 -37.937 -15.229 1.00 27.17 646 ASN A CA 1
ATOM 4719 C C . ASN A 1 646 ? -29.278 -37.224 -13.914 1.00 27.17 646 ASN A C 1
ATOM 4721 O O . ASN A 1 646 ? -29.246 -37.849 -12.856 1.00 27.17 646 ASN A O 1
ATOM 4725 N N . MET A 1 647 ? -29.798 -35.997 -14.008 1.00 26.22 647 MET A N 1
ATOM 4726 C CA . MET A 1 647 ? -30.770 -35.469 -13.045 1.00 26.22 647 MET A CA 1
ATOM 4727 C C . MET A 1 647 ? -31.902 -34.757 -13.791 1.00 26.22 647 MET A C 1
ATOM 4729 O O . MET A 1 647 ? -31.675 -33.975 -14.711 1.00 26.22 647 MET A O 1
ATOM 4733 N N . LYS A 1 648 ? -33.128 -35.134 -13.421 1.00 26.44 648 LYS A N 1
ATOM 4734 C CA . LYS A 1 648 ? -34.405 -34.743 -14.020 1.00 26.44 648 LYS A CA 1
ATOM 4735 C C . LYS A 1 648 ? -34.762 -33.299 -13.645 1.00 26.44 648 LYS A C 1
ATOM 4737 O O . LYS A 1 648 ? -34.665 -32.942 -12.477 1.00 26.44 648 LYS A O 1
ATOM 4742 N N . LEU A 1 649 ? -35.246 -32.520 -14.615 1.00 25.55 649 LEU A N 1
ATOM 4743 C CA . LEU A 1 649 ? -36.046 -31.319 -14.365 1.00 25.55 649 LEU A CA 1
ATOM 4744 C C . LEU A 1 649 ? -37.529 -31.709 -14.339 1.00 25.55 649 LEU A C 1
ATOM 4746 O O . LEU A 1 649 ? -38.057 -32.181 -15.346 1.00 25.55 649 LEU A O 1
ATOM 4750 N N . GLU A 1 650 ? -38.197 -31.474 -13.213 1.00 26.95 650 GLU A N 1
ATOM 4751 C CA . GLU A 1 650 ? -39.658 -31.461 -13.122 1.00 26.95 650 GLU A CA 1
ATOM 4752 C C . GLU A 1 650 ? -40.178 -30.027 -13.290 1.00 26.95 650 GLU A C 1
ATOM 4754 O O . GLU A 1 650 ? -39.700 -29.088 -12.657 1.00 26.95 650 GLU A O 1
ATOM 4759 N N . ARG A 1 651 ? -41.163 -29.872 -14.183 1.00 28.31 651 ARG A N 1
ATOM 4760 C CA . ARG A 1 651 ? -42.015 -28.686 -14.319 1.00 28.31 651 ARG A CA 1
ATOM 4761 C C . ARG A 1 651 ? -43.233 -28.847 -13.414 1.00 28.31 651 ARG A C 1
ATOM 4763 O O . ARG A 1 651 ? -43.854 -29.905 -13.446 1.00 28.31 651 ARG A O 1
ATOM 4770 N N . LEU A 1 652 ? -43.657 -27.766 -12.762 1.00 26.34 652 LEU A N 1
ATOM 4771 C CA . LEU A 1 652 ? -45.035 -27.581 -12.289 1.00 26.34 652 LEU A CA 1
ATOM 4772 C C . LEU A 1 652 ? -45.532 -26.152 -12.621 1.00 26.34 652 LEU A C 1
ATOM 4774 O O . LEU A 1 652 ? -44.706 -25.277 -12.885 1.00 26.34 652 LEU A O 1
ATOM 4778 N N . PRO A 1 653 ? -46.861 -25.944 -12.738 1.00 30.56 653 PRO A N 1
ATOM 4779 C CA . PRO A 1 653 ? -47.459 -25.149 -13.814 1.00 30.56 653 PRO A CA 1
ATOM 4780 C C . PRO A 1 653 ? -48.092 -23.813 -13.383 1.00 30.56 653 PRO A C 1
ATOM 4782 O O . PRO A 1 653 ? -48.271 -23.516 -12.207 1.00 30.56 653 PRO A O 1
ATOM 4785 N N . SER A 1 654 ? -48.468 -23.032 -14.399 1.00 27.95 654 SER A N 1
ATOM 4786 C CA . SER A 1 654 ? -49.185 -21.753 -14.344 1.00 27.95 654 SER A CA 1
ATOM 4787 C C . SER A 1 654 ? -50.707 -21.907 -14.165 1.00 27.95 654 SER A C 1
ATOM 4789 O O . SER A 1 654 ? -51.324 -22.689 -14.883 1.00 27.95 654 SER A O 1
ATOM 4791 N N . SER A 1 655 ? -51.313 -21.077 -13.307 1.00 25.95 655 SER A N 1
ATOM 4792 C CA . SER A 1 655 ? -52.739 -20.653 -13.294 1.00 25.95 655 SER A CA 1
ATOM 4793 C C . SER A 1 655 ? -52.901 -19.605 -12.172 1.00 25.95 655 SER A C 1
ATOM 4795 O O . SER A 1 655 ? -52.362 -19.855 -11.101 1.00 25.95 655 SER A O 1
ATOM 4797 N N . ALA A 1 656 ? -53.554 -18.436 -12.250 1.00 24.42 656 ALA A N 1
ATOM 4798 C CA . ALA A 1 656 ? -54.620 -17.854 -13.085 1.00 24.42 656 ALA A CA 1
ATOM 4799 C C . ALA A 1 656 ? -54.540 -16.288 -12.957 1.00 24.42 656 ALA A C 1
ATOM 4801 O O . ALA A 1 656 ? -54.038 -15.814 -11.944 1.00 24.42 656 ALA A O 1
ATOM 4802 N N . ILE A 1 657 ? -54.754 -15.439 -13.989 1.00 23.50 657 ILE A N 1
ATOM 4803 C CA . ILE A 1 657 ? -56.025 -14.789 -14.455 1.00 23.50 657 ILE A CA 1
ATOM 4804 C C . ILE A 1 657 ? -56.763 -14.045 -13.297 1.00 23.50 657 ILE A C 1
ATOM 4806 O O . ILE A 1 657 ? -57.036 -14.696 -12.303 1.00 23.50 657 ILE A O 1
ATOM 4810 N N . ALA A 1 658 ? -57.173 -12.755 -13.279 1.00 26.38 658 ALA A N 1
ATOM 4811 C CA . ALA A 1 658 ? -57.404 -11.683 -14.268 1.00 26.38 658 ALA A CA 1
ATOM 4812 C C . ALA A 1 658 ? -57.565 -10.265 -13.630 1.00 26.38 658 ALA A C 1
ATOM 4814 O O . ALA A 1 658 ? -58.105 -10.123 -12.540 1.00 26.38 658 ALA A O 1
ATOM 4815 N N . ARG A 1 659 ? -57.155 -9.242 -14.407 1.00 24.98 659 ARG A N 1
ATOM 4816 C CA . ARG A 1 659 ? -57.766 -7.917 -14.729 1.00 24.98 659 ARG A CA 1
ATOM 4817 C C . ARG A 1 659 ? -58.969 -7.361 -13.929 1.00 24.98 659 ARG A C 1
ATOM 4819 O O . ARG A 1 659 ? -59.992 -8.029 -13.920 1.00 24.98 659 ARG A O 1
ATOM 4826 N N . ILE A 1 660 ? -58.926 -6.051 -13.591 1.00 23.44 660 ILE A N 1
ATOM 4827 C CA . ILE A 1 660 ? -59.941 -5.000 -13.916 1.00 23.44 660 ILE A CA 1
ATOM 4828 C C . ILE A 1 660 ? -59.234 -3.631 -14.114 1.00 23.44 660 ILE A C 1
ATOM 4830 O O . ILE A 1 660 ? -58.239 -3.340 -13.457 1.00 23.44 660 ILE A O 1
ATOM 4834 N N . GLN A 1 661 ? -59.742 -2.831 -15.059 1.00 23.12 661 GLN A N 1
ATOM 4835 C CA . GLN A 1 661 ? -59.281 -1.530 -15.573 1.00 23.12 661 GLN A CA 1
ATOM 4836 C C . GLN A 1 661 ? -60.255 -0.388 -15.178 1.00 23.12 661 GLN A C 1
ATOM 4838 O O . GLN A 1 661 ? -61.450 -0.649 -15.105 1.00 23.12 661 GLN A O 1
ATOM 4843 N N . LEU A 1 662 ? -59.720 0.848 -15.104 1.00 24.48 662 LEU A N 1
ATOM 4844 C CA . LEU A 1 662 ? -60.307 2.176 -15.448 1.00 24.48 662 LEU A CA 1
ATOM 4845 C C . LEU A 1 662 ? -61.468 2.778 -14.616 1.00 24.48 662 LEU A C 1
ATOM 4847 O O . LEU A 1 662 ? -62.530 2.179 -14.518 1.00 24.48 662 LEU A O 1
ATOM 4851 N N . ALA A 1 663 ? -61.320 4.035 -14.152 1.00 24.12 663 ALA A N 1
ATOM 4852 C CA . ALA A 1 663 ? -61.772 5.266 -14.849 1.00 24.12 663 ALA A CA 1
ATOM 4853 C C . ALA A 1 663 ? -61.779 6.527 -13.932 1.00 24.12 663 ALA A C 1
ATOM 4855 O O . ALA A 1 663 ? -62.209 6.427 -12.790 1.00 24.12 663 ALA A O 1
ATOM 4856 N N . GLU A 1 664 ? -61.300 7.659 -14.495 1.00 26.34 664 GLU A N 1
ATOM 4857 C CA . GLU A 1 664 ? -61.797 9.070 -14.434 1.00 26.34 664 GLU A CA 1
ATOM 4858 C C . GLU A 1 664 ? -62.034 9.748 -13.057 1.00 26.34 664 GLU A C 1
ATOM 4860 O O . GLU A 1 664 ? -62.550 9.139 -12.137 1.00 26.34 664 GLU A O 1
ATOM 4865 N N . GLY A 1 665 ? -61.715 11.019 -12.768 1.00 24.39 665 GLY A N 1
ATOM 4866 C CA . GLY A 1 665 ? -61.561 12.268 -13.534 1.00 24.39 665 GLY A CA 1
ATOM 4867 C C . GLY A 1 665 ? -62.300 13.400 -12.766 1.00 24.39 665 GLY A C 1
ATOM 4868 O O . GLY A 1 665 ? -63.162 13.068 -11.959 1.00 24.39 665 GLY A O 1
ATOM 4869 N N . VAL A 1 666 ? -62.020 14.691 -13.066 1.00 27.61 666 VAL A N 1
ATOM 4870 C CA . VAL A 1 666 ? -62.809 15.923 -12.708 1.00 27.61 666 VAL A CA 1
ATOM 4871 C C . VAL A 1 666 ? -62.490 16.554 -11.319 1.00 27.61 666 VAL A C 1
ATOM 4873 O O . VAL A 1 666 ? -62.453 15.835 -10.332 1.00 27.61 666 VAL A O 1
ATOM 4876 N N . GLU A 1 667 ? -62.249 17.858 -11.068 1.00 26.92 667 GLU A N 1
ATOM 4877 C CA . GLU A 1 667 ? -62.136 19.133 -11.819 1.00 26.92 667 GLU A CA 1
ATOM 4878 C C . GLU A 1 667 ? -61.494 20.234 -10.919 1.00 26.92 667 GLU A C 1
ATOM 4880 O O . GLU A 1 667 ? -61.515 20.154 -9.692 1.00 26.92 667 GLU A O 1
ATOM 4885 N N . HIS A 1 668 ? -60.972 21.291 -11.555 1.00 31.73 668 HIS A N 1
ATOM 4886 C CA . HIS A 1 668 ? -60.586 22.622 -11.025 1.00 31.73 668 HIS A CA 1
ATOM 4887 C C . HIS A 1 668 ? -61.794 23.605 -11.093 1.00 31.73 668 HIS A C 1
ATOM 4889 O O . HIS A 1 668 ? -62.717 23.280 -11.840 1.00 31.73 668 HIS A O 1
ATOM 4895 N N . PRO A 1 669 ? -61.837 24.804 -10.433 1.00 45.59 669 PRO A N 1
ATOM 4896 C CA . PRO A 1 669 ? -61.199 26.023 -11.004 1.00 45.59 669 PRO A CA 1
ATOM 4897 C C . PRO A 1 669 ? -60.814 27.214 -10.070 1.00 45.59 669 PRO A C 1
ATOM 4899 O O . PRO A 1 669 ? -61.405 27.422 -9.020 1.00 45.59 669 PRO A O 1
ATOM 4902 N N . ALA A 1 670 ? -59.844 28.006 -10.584 1.00 32.12 670 ALA A N 1
ATOM 4903 C CA . ALA A 1 670 ? -59.665 29.486 -10.649 1.00 32.12 670 ALA A CA 1
ATOM 4904 C C . ALA A 1 670 ? -59.837 30.383 -9.386 1.00 32.12 670 ALA A C 1
ATOM 4906 O O . ALA A 1 670 ? -60.667 30.119 -8.536 1.00 32.12 670 ALA A O 1
ATOM 4907 N N . THR A 1 671 ? -59.111 31.498 -9.173 1.00 31.23 671 THR A N 1
ATOM 4908 C CA . THR A 1 671 ? -58.836 32.673 -10.048 1.00 31.23 671 THR A CA 1
ATOM 4909 C C . THR A 1 671 ? -57.626 33.507 -9.548 1.00 31.23 671 THR A C 1
ATOM 4911 O O . THR A 1 671 ? -57.528 33.725 -8.346 1.00 31.23 671 THR A O 1
ATOM 4914 N N . GLY A 1 672 ? -56.698 33.957 -10.417 1.00 27.34 672 GLY A N 1
ATOM 4915 C CA . GLY A 1 672 ? -56.470 35.379 -10.815 1.00 27.34 672 GLY A CA 1
ATOM 4916 C C . GLY A 1 672 ? -55.459 36.143 -9.920 1.00 27.34 672 GLY A C 1
ATOM 4917 O O . GLY A 1 672 ? -55.434 35.914 -8.726 1.00 27.34 672 GLY A O 1
ATOM 4918 N N . SER A 1 673 ? -54.586 37.072 -10.332 1.00 28.72 673 SER A N 1
ATOM 4919 C CA . SER A 1 673 ? -54.134 37.645 -11.611 1.00 28.72 673 SER A CA 1
ATOM 4920 C C . SER A 1 673 ? -52.954 38.611 -11.326 1.00 28.72 673 SER A C 1
ATOM 4922 O O . SER A 1 673 ? -53.019 39.341 -10.346 1.00 28.72 673 SER A O 1
ATOM 4924 N N . ALA A 1 674 ? -51.979 38.673 -12.246 1.00 30.77 674 ALA A N 1
ATOM 4925 C CA . ALA A 1 674 ? -51.131 39.819 -12.644 1.00 30.77 674 ALA A CA 1
ATOM 4926 C C . ALA A 1 674 ? -50.146 40.523 -11.665 1.00 30.77 674 ALA A C 1
ATOM 4928 O O . ALA A 1 674 ? -50.532 41.046 -10.629 1.00 30.77 674 ALA A O 1
ATOM 4929 N N . GLY A 1 675 ? -48.902 40.733 -12.144 1.00 27.12 675 GLY A N 1
ATOM 4930 C CA . GLY A 1 675 ? -48.211 42.026 -11.971 1.00 27.12 675 GLY A CA 1
ATOM 4931 C C . GLY A 1 675 ? -46.717 42.045 -11.598 1.00 27.12 675 GLY A C 1
ATOM 4932 O O . GLY A 1 675 ? -46.369 41.984 -10.430 1.00 27.12 675 GLY A O 1
ATOM 4933 N N . SER A 1 676 ? -45.875 42.314 -12.606 1.00 29.52 676 SER A N 1
ATOM 4934 C CA . SER A 1 676 ? -44.628 43.119 -12.590 1.00 29.52 676 SER A CA 1
ATOM 4935 C C . SER A 1 676 ? -43.340 42.675 -11.850 1.00 29.52 676 SER A C 1
ATOM 4937 O O . SER A 1 676 ? -43.250 42.612 -10.633 1.00 29.52 676 SER A O 1
ATOM 4939 N N . THR A 1 677 ? -42.323 42.517 -12.704 1.00 31.89 677 THR A N 1
ATOM 4940 C CA . THR A 1 677 ? -40.850 42.684 -12.663 1.00 31.89 677 THR A CA 1
ATOM 4941 C C . THR A 1 677 ? -40.121 43.449 -11.528 1.00 31.89 677 THR A C 1
ATOM 4943 O O . THR A 1 677 ? -40.728 44.206 -10.779 1.00 31.89 677 THR A O 1
ATOM 4946 N N . PRO A 1 678 ? -38.772 43.291 -11.447 1.00 53.09 678 PRO A N 1
ATOM 4947 C CA . PRO A 1 678 ? -37.985 43.310 -10.212 1.00 53.09 678 PRO A CA 1
ATOM 4948 C C . PRO A 1 678 ? -37.091 44.553 -10.046 1.00 53.09 678 PRO A C 1
ATOM 4950 O O . PRO A 1 678 ? -36.858 45.290 -11.001 1.00 53.09 678 PRO A O 1
ATOM 4953 N N . SER A 1 679 ? -36.501 44.723 -8.855 1.00 29.78 679 SER A N 1
ATOM 4954 C CA . SER A 1 679 ? -35.083 45.086 -8.610 1.00 29.78 679 SER A CA 1
ATOM 4955 C C . SER A 1 679 ? -34.881 45.819 -7.275 1.00 29.78 679 SER A C 1
ATOM 4957 O O . SER A 1 679 ? -35.704 46.622 -6.859 1.00 29.78 679 SER A O 1
ATOM 4959 N N . GLY A 1 680 ? -33.710 45.604 -6.661 1.00 27.72 680 GLY A N 1
ATOM 4960 C CA . GLY A 1 680 ? -32.993 46.690 -5.983 1.00 27.72 680 GLY A CA 1
ATOM 4961 C C . GLY A 1 680 ? -32.974 46.716 -4.450 1.00 27.72 680 GLY A C 1
ATOM 4962 O O . GLY A 1 680 ? -33.828 47.320 -3.824 1.00 27.72 680 GLY A O 1
ATOM 4963 N N . LYS A 1 681 ? -31.883 46.170 -3.890 1.00 29.62 681 LYS A N 1
ATOM 4964 C CA . LYS A 1 681 ? -31.032 46.720 -2.806 1.00 29.62 681 LYS A CA 1
ATOM 4965 C C . LYS A 1 681 ? -31.706 47.485 -1.643 1.00 29.62 681 LYS A C 1
ATOM 4967 O O . LYS A 1 681 ? -32.094 48.627 -1.843 1.00 29.62 681 LYS A O 1
ATOM 4972 N N . CYS A 1 682 ? -31.544 47.006 -0.397 1.00 26.36 682 CYS A N 1
ATOM 4973 C CA . CYS A 1 682 ? -30.877 47.781 0.677 1.00 26.36 682 CYS A CA 1
ATOM 4974 C C . CYS A 1 682 ? -30.688 47.017 2.010 1.00 26.36 682 CYS A C 1
ATOM 4976 O O . CYS A 1 682 ? -31.631 46.469 2.561 1.00 26.36 682 CYS A O 1
ATOM 4978 N N . LYS A 1 683 ? -29.449 47.082 2.520 1.00 29.09 683 LYS A N 1
ATOM 4979 C CA . LYS A 1 683 ? -28.996 47.365 3.903 1.00 29.09 683 LYS A CA 1
ATOM 4980 C C . LYS A 1 683 ? -29.731 46.782 5.132 1.00 29.09 683 LYS A C 1
ATOM 4982 O O . LYS A 1 683 ? -30.819 47.199 5.495 1.00 29.09 683 LYS A O 1
ATOM 4987 N N . THR A 1 684 ? -28.967 45.969 5.872 1.00 32.22 684 THR A N 1
ATOM 4988 C CA . THR A 1 684 ? -28.709 46.016 7.334 1.00 32.22 684 THR A CA 1
ATOM 4989 C C . THR A 1 684 ? -29.648 46.846 8.230 1.00 32.22 684 THR A C 1
ATOM 4991 O O . THR A 1 684 ? -29.544 48.072 8.236 1.00 32.22 684 THR A O 1
ATOM 4994 N N . ARG A 1 685 ? -30.375 46.193 9.149 1.00 26.91 685 ARG A N 1
ATOM 4995 C CA . ARG A 1 685 ? -30.111 46.145 10.611 1.00 26.91 685 ARG A CA 1
ATOM 4996 C C . ARG A 1 685 ? -31.260 45.434 11.350 1.00 26.91 685 ARG A C 1
ATOM 4998 O O . ARG A 1 685 ? -32.408 45.487 10.937 1.00 26.91 685 ARG A O 1
ATOM 5005 N N . VAL A 1 686 ? -30.867 44.785 12.446 1.00 33.03 686 VAL A N 1
ATOM 5006 C CA . VAL A 1 686 ? -31.637 44.092 13.501 1.00 33.03 686 VAL A CA 1
ATOM 5007 C C . VAL A 1 686 ? -32.815 44.946 14.017 1.00 33.03 686 VAL A C 1
ATOM 5009 O O . VAL A 1 686 ? -32.710 46.174 13.989 1.00 33.03 686 VAL A O 1
ATOM 5012 N N . PRO A 1 687 ? -33.907 44.333 14.517 1.00 35.22 687 PRO A N 1
ATOM 5013 C CA . PRO A 1 687 ? -34.028 44.168 15.974 1.00 35.22 687 PRO A CA 1
ATOM 5014 C C . PRO A 1 687 ? -34.684 42.842 16.430 1.00 35.22 687 PRO A C 1
ATOM 5016 O O . PRO A 1 687 ? -35.667 42.372 15.863 1.00 35.22 687 PRO A O 1
ATOM 5019 N N . THR A 1 688 ? -34.153 42.282 17.518 1.00 32.50 688 THR A N 1
ATOM 5020 C CA . THR A 1 688 ? -34.840 41.375 18.461 1.00 32.50 688 THR A CA 1
ATOM 5021 C C . THR A 1 688 ? -36.071 42.077 19.068 1.00 32.50 688 THR A C 1
ATOM 5023 O O . THR A 1 688 ? -36.111 43.311 19.032 1.00 32.50 688 THR A O 1
ATOM 5026 N N . PRO A 1 689 ? -37.035 41.366 19.701 1.00 43.62 689 PRO A N 1
ATOM 5027 C CA . PRO A 1 689 ? -36.894 41.238 21.164 1.00 43.62 689 PRO A CA 1
ATOM 5028 C C . PRO A 1 689 ? -37.604 40.060 21.903 1.00 43.62 689 PRO A C 1
ATOM 5030 O O . PRO A 1 689 ? -38.610 39.538 21.440 1.00 43.62 689 PRO A O 1
ATOM 5033 N N . TYR A 1 690 ? -37.100 39.798 23.132 1.00 28.06 690 TYR A N 1
ATOM 5034 C CA . TYR A 1 690 ? -37.765 39.296 24.370 1.00 28.06 690 TYR A CA 1
ATOM 5035 C C . TYR A 1 690 ? -38.277 37.827 24.438 1.00 28.06 690 TYR A C 1
ATOM 5037 O O . TYR A 1 690 ? -38.742 37.292 23.447 1.00 28.06 690 TYR A O 1
ATOM 5045 N N . VAL A 1 691 ? -38.238 37.070 25.555 1.00 26.06 691 VAL A N 1
ATOM 5046 C CA . VAL A 1 691 ? -38.014 37.323 27.002 1.00 26.06 691 VAL A CA 1
ATOM 5047 C C . VAL A 1 691 ? -37.453 36.051 27.690 1.00 26.06 691 VAL A C 1
ATOM 5049 O O . VAL A 1 691 ? -37.655 34.931 27.230 1.00 26.06 691 VAL A O 1
ATOM 5052 N N . LYS A 1 692 ? -36.761 36.273 28.812 1.00 27.88 692 LYS A N 1
ATOM 5053 C CA . LYS A 1 692 ? -36.082 35.344 29.734 1.00 27.88 692 LYS A CA 1
ATOM 5054 C C . LYS A 1 692 ? -36.981 35.050 30.955 1.00 27.88 692 LYS A C 1
ATOM 5056 O O . LYS A 1 692 ? -37.754 35.923 31.335 1.00 27.88 692 LYS A O 1
ATOM 5061 N N . SER A 1 693 ? -36.820 33.910 31.632 1.00 27.33 693 SER A N 1
ATOM 5062 C CA . SER A 1 693 ? -37.243 33.761 33.038 1.00 27.33 693 SER A CA 1
ATOM 5063 C C . SER A 1 693 ? -36.170 33.069 33.877 1.00 27.33 693 SER A C 1
ATOM 5065 O O . SER A 1 693 ? -35.412 32.241 33.377 1.00 27.33 693 SER A O 1
ATOM 5067 N N . ASP A 1 694 ? -36.124 33.475 35.141 1.00 30.72 694 ASP A N 1
ATOM 5068 C CA . ASP A 1 694 ? -34.966 33.520 36.029 1.00 30.72 694 ASP A CA 1
ATOM 5069 C C . ASP A 1 694 ? -34.680 32.275 36.882 1.00 30.72 694 ASP A C 1
ATOM 5071 O O . ASP A 1 694 ? -35.578 31.485 37.174 1.00 30.72 694 ASP A O 1
ATOM 5075 N N . LYS A 1 695 ? -33.434 32.285 37.402 1.00 34.06 695 LYS A N 1
ATOM 5076 C CA . LYS A 1 695 ? -32.833 31.636 38.597 1.00 34.06 695 LYS A CA 1
ATOM 5077 C C . LYS A 1 695 ? -31.753 30.610 38.218 1.00 34.06 695 LYS A C 1
ATOM 5079 O O . LYS A 1 695 ? -32.056 29.629 37.566 1.00 34.06 695 LYS A O 1
ATOM 5084 N N . GLY A 1 696 ? -30.481 30.737 38.594 1.00 32.16 696 GLY A N 1
ATOM 5085 C CA . GLY A 1 696 ? -29.773 31.733 39.391 1.00 32.16 696 GLY A CA 1
ATOM 5086 C C . GLY A 1 696 ? -28.311 31.294 39.588 1.00 32.16 696 GLY A C 1
ATOM 5087 O O . GLY A 1 696 ? -28.049 30.106 39.711 1.00 32.16 696 GLY A O 1
ATOM 5088 N N . ALA A 1 697 ? -27.429 32.297 39.594 1.00 31.50 697 ALA A N 1
ATOM 5089 C CA . ALA A 1 697 ? -26.053 32.384 40.100 1.00 31.50 697 ALA A CA 1
ATOM 5090 C C . ALA A 1 697 ? -24.970 31.366 39.680 1.00 31.50 697 ALA A C 1
ATOM 5092 O O . ALA A 1 697 ? -25.029 30.169 39.937 1.00 31.50 697 ALA A O 1
ATOM 5093 N N . TRP A 1 698 ? -23.908 31.961 39.137 1.00 27.62 698 TRP A N 1
ATOM 5094 C CA . TRP A 1 698 ? -22.557 31.436 39.008 1.00 27.62 698 TRP A CA 1
ATOM 5095 C C . TRP A 1 698 ? -21.825 31.518 40.354 1.00 27.62 698 TRP A C 1
ATOM 5097 O O . TRP A 1 698 ? -22.050 32.468 41.106 1.00 27.62 698 TRP A O 1
ATOM 5107 N N . LEU A 1 699 ? -20.885 30.601 40.591 1.00 29.89 699 LEU A N 1
ATOM 5108 C CA . LEU A 1 699 ? -19.720 30.853 41.438 1.00 29.89 699 LEU A CA 1
ATOM 5109 C C . LEU A 1 699 ? -18.442 30.608 40.631 1.00 29.89 699 LEU A C 1
ATOM 5111 O O . LEU A 1 699 ? -18.380 29.718 39.784 1.00 29.89 699 LEU A O 1
ATOM 5115 N N . SER A 1 700 ? -17.499 31.508 40.874 1.00 30.62 700 SER A N 1
ATOM 5116 C CA . SER A 1 700 ? -16.190 31.688 40.264 1.00 30.62 700 SER A CA 1
ATOM 5117 C C . SER A 1 700 ? -15.118 30.784 40.869 1.00 30.62 700 SER A C 1
ATOM 5119 O O . SER A 1 700 ? -15.315 30.179 41.918 1.00 30.62 700 SER A O 1
ATOM 5121 N N . GLU A 1 701 ? -13.978 30.786 40.183 1.00 37.00 701 GLU A N 1
ATOM 5122 C CA . GLU A 1 701 ? -12.658 30.294 40.576 1.00 37.00 701 GLU A CA 1
ATOM 5123 C C . GLU A 1 701 ? -12.248 30.613 42.028 1.00 37.00 701 GLU A C 1
ATOM 5125 O O . GLU A 1 701 ? -12.598 31.668 42.565 1.00 37.00 701 GLU A O 1
ATOM 5130 N N . ASN A 1 702 ? -11.399 29.717 42.549 1.00 44.91 702 ASN A N 1
ATOM 5131 C CA . ASN A 1 702 ? -10.705 29.670 43.845 1.00 44.91 702 ASN A CA 1
ATOM 5132 C C . ASN A 1 702 ? -11.516 29.129 45.033 1.00 44.91 702 ASN A C 1
ATOM 5134 O O . ASN A 1 702 ? -12.255 29.872 45.668 1.00 44.91 702 ASN A O 1
ATOM 5138 N N . ASP A 1 703 ? -11.338 27.835 45.329 1.00 36.19 703 ASP A N 1
ATOM 5139 C CA . ASP A 1 703 ? -10.785 27.343 46.606 1.00 36.19 703 ASP A CA 1
ATOM 5140 C C . ASP A 1 703 ? -10.622 25.800 46.574 1.00 36.19 703 ASP A C 1
ATOM 5142 O O . ASP A 1 703 ? -11.557 25.091 46.208 1.00 36.19 703 ASP A O 1
ATOM 5146 N N . GLU A 1 704 ? -9.397 25.365 46.921 1.00 40.97 704 GLU A N 1
ATOM 5147 C CA . GLU A 1 704 ? -8.807 24.021 47.191 1.00 40.97 704 GLU A CA 1
ATOM 5148 C C . GLU A 1 704 ? -9.114 22.793 46.308 1.00 40.97 704 GLU A C 1
ATOM 5150 O O . GLU A 1 704 ? -10.212 22.195 46.392 1.00 40.97 704 GLU A O 1
#

Mean predicted aligned error: 15.24 Å

Solvent-accessible surface area (backbone atoms only — not comparable to full-atom values): 40290 Å² total; per-residue (Å²): 142,76,72,77,77,72,78,95,66,97,40,62,89,50,40,61,59,55,50,50,51,51,46,29,70,70,29,86,61,38,38,71,42,78,93,47,39,29,38,27,35,67,78,65,72,50,88,25,34,29,29,36,38,51,28,31,31,52,16,63,36,36,48,60,26,40,32,22,59,31,26,23,40,24,16,30,43,19,53,75,73,31,45,33,53,30,66,32,43,38,48,50,52,64,77,58,60,44,90,43,15,36,42,38,48,36,41,32,40,73,57,37,50,51,20,52,48,51,16,50,54,56,49,26,74,76,35,66,92,48,51,85,39,55,48,79,39,73,23,42,18,26,39,50,51,25,52,77,82,15,67,86,75,47,25,42,41,51,62,47,48,57,57,25,45,31,31,26,16,26,38,14,66,74,58,41,51,49,67,56,30,48,47,38,26,45,52,44,32,61,27,24,36,26,43,31,36,28,57,41,67,46,57,63,75,81,60,76,93,73,77,80,87,49,55,100,51,31,33,28,38,28,35,41,68,77,67,42,79,43,66,44,76,41,73,67,66,67,56,70,66,61,46,46,55,54,54,47,48,44,62,67,18,38,69,88,80,33,59,50,33,38,66,46,88,72,58,93,61,38,73,68,35,37,28,38,40,37,39,30,30,19,51,43,56,53,73,69,58,51,50,53,51,45,53,52,50,54,52,52,43,45,74,66,38,34,42,60,51,30,66,46,79,48,66,58,37,20,19,50,52,12,31,27,40,32,48,25,41,36,56,44,58,79,60,90,82,65,83,57,52,47,67,57,50,50,58,18,59,56,44,77,46,61,26,79,55,53,70,96,62,66,85,49,52,71,79,78,88,71,74,75,74,73,75,76,79,72,72,76,78,78,74,77,91,62,77,29,80,58,55,70,65,57,57,51,48,53,51,53,52,28,54,39,40,50,69,35,17,69,58,19,18,54,37,13,55,59,33,48,88,38,49,61,13,60,40,52,26,41,23,24,54,45,46,51,52,43,66,73,66,65,74,61,78,52,36,15,60,26,46,40,36,37,51,48,18,50,43,27,44,75,48,14,62,72,71,63,15,52,54,52,23,48,29,32,40,35,30,15,59,50,38,66,85,53,63,74,74,67,49,68,67,52,51,23,54,11,43,49,51,8,50,57,54,38,52,74,79,42,88,62,49,72,89,12,36,38,40,52,28,14,49,51,38,24,41,58,32,53,60,34,88,89,49,54,73,66,57,12,49,51,41,15,50,52,38,13,56,49,21,16,78,47,70,43,72,27,73,61,35,46,78,47,61,67,76,70,39,52,78,39,45,26,38,68,21,50,66,57,86,79,75,92,62,98,71,97,78,89,80,84,84,79,71,88,76,84,75,79,81,83,86,81,83,93,85,84,88,88,82,85,82,88,80,89,82,87,85,82,87,84,78,92,78,87,80,82,85,82,84,83,85,89,83,87,81,89,85,84,91,81,91,81,85,90,80,86,86,85,86,84,86,91,85,79,92,82,92,89,81,91,81,88,81,91,85,87,83,89,82,90,81,91,84,84,89,88,86,83,88,84,82,92,80,87,80,86,84,89,89,85,88,88,86,79,84,87,84,77,87,87,83,137

Radius of gyration: 36.68 Å; Cα contacts (8 Å, |Δi|>4): 1168; chains: 1; bounding box: 109×90×106 Å

pLDDT: mean 80.3, std 25.82, range [22.31, 98.94]

Foldseek 3Di:
DQPQQDDDDPALVCRLVVVLVVQCVVFVQWDAPSVLSKIFRQDDDQLFEAEEEEFEPQFPVPPSLQHFQLFHRMYGYDHHRGGRALVSLLVVCVSNPHPLAYEYQYWLDPRRCVRNVVNLVVNCVVPVVCNVRYHYAYAQQELQQFCVNCVPSGHTGFLLSRLLRLLLSLCRSVRDGPVLSRFVSNLQSQQKHKKKKFPFAHHRGPDDDDDTPDDNQKIAIQQDLQRDHTNDIDGRDDDLLVVLVVQVCLVPDPCVRDVRRRRHPQDPPQLLKEKEKEKAFQAADDPVVQVVSQVSNVVVCVVVNYHYWWYHTYHRTHSNNTGIIMIMIRIADSDPPGSDHNCSSLCSNQDDTSGNPDDHTDSGGDDDPPPPDPDDPDDPPDDPPQADDEDPVLVVVLLVQLVQLLVCLVVLLVLCVLQHVSCLSVLSNQLSVQLVVCSVVPVDPCRAPLSSLLVSLVSLLVRGDDPVNVLSSQLSNQLSVLCPPDDSDDDLQSSLRSNVRSLVSSVVVDPADPVAQALNQLSVQLSVQSNDPPHDNVVSLVSLVVSQQCSLVDCHPDDRSVVHDRVSSHNRGRSRSDGRRDDPDPDDDDDDDDDPDPDDDDDDDDDDDDDDDDDDDDDDDDDDDDDDDDDDDDDDDDDDDDDDDDDDDDDDDDDDDDDDDDDDDDDDDDDYDDDDDDDDDDDDDDDDDDDDDDDDDDDDDDDD

Nearest PDB structures (foldseek):
  1un8-assembly1_B  TM=6.924E-01  e=2.951E-40  Citrobacter freundii
  3ct4-assembly1_A  TM=9.415E-01  e=1.591E-29  Lactococcus lactis subsp. lactis
  1uoe-assembly1_B  TM=8.728E-01  e=1.840E-26  Escherichia coli
  2iu6-assembly1_B  TM=9.259E-01  e=3.008E-24  Lactococcus lactis
  2iu6-assembly1_A  TM=9.200E-01  e=1.645E-23  Lactococcus lactis

Sequence (704 aa):
MTSLHKHIVSSPGTLVLEALHGVASANPNASVDDQHKVIYIAQPDRSKVALISGGGAGHEPAHSGFVGEGMLTAAVCGDVFASPNANQVKRALQLVENDKGILMVVKSYTGDILNFGLAREQYCASNPSKAKSLKFVIVGDDVSVGKTQGEIVGRRGLAGTVLVYKIAGALANKGASLDQVHAVAQFVADRTGTIAVGLEHCHVPGSGHAESHLKNDEIEVGMGIHNEPGHSRLRPIPSLSSLVDKLLGYLFATPESDPDRAFLPWPNDKSTAKCVLLVNNLGGLSSLELGSVANCVLEKVREAGVGVERILVGTYMTSLNMPGFSITLLLLPYDDQGPATTDVLLSSLDAPAKTPAWAWTSSTPPGNTKHPSAPAKSEPAGTNEGGGNVPAEFVSAIRRACEALIRAEPDITQMDQIAGDGDCGTTLKSGAEAVLGALESQSFTLSGVAGSISQISAVVGDAMGGTSGALYSIYLSALAQGLQSVSAEPTRAEYASAAVFALDRLYTYTRARPPSRTLVDPLEAFIKSLNDENLDLGQAFDAAHHAAENTKQLTARAGRAAYVEAETVKGVCDPGAWGPPMSSSSNPSTPGYNSPRVEPAPSTPARGCLKAPTKEFTVTPDAYRDPTPTPPPSKNGASASRRRPNMKLERLPSSAIARIQLAEGVEHPATGSAGSTPSGKCKTRVPTPYVKSDKGAWLSENDE

Secondary structure (DSSP, 8-state):
--GGG----S-TTTHHHHHHHHHHHH-TTEEEETTTTEEEESS--TTS-EEEEEEEESSTTTTGGGBSBTSBSEEEEEEETSPPPHHHHHHHHHHT--SS-EEEEEES-HHHHHHHHHHHHHHHHH-GGGGGGEEEEEE--BSSS-TTTTTTT-PPP-THHHHHHHHHHHHHHTT--HHHHHHHHHHHHHTEEEEEEESSPPPPTT--PPPPSS-TT-EEET--TTS---SEEESSPPPHHHHHHHHHHHHT--TTT-TTT--S---SSGGG-EEEEEEEE-BSS-HHHHHHHHHHHHHHHHHTT-EEEEEEEE-SS--TTB-EEEEEEEEPPSSS-SS--HHHHHHHHSS--B-SS-----SSPPPP--PPP----PPPP------PPPPHHHHHHHHHHHHHHHHHHHHHHHHHHHHSSS-HHHHHHHHHHHHHHHHHTT-----HHHHHHHHHHHHHHHH--HHHHHHHHHHHHHHHHHTTTS-SS--HHHHHHHHHHHHHHHHHH----SSSSSTHHHHHHHHHHHT-TTS-HHHHHHHHHHHHHHGGGSPP-SSGGGGS-TTTTTTS--TTT---------------------PPPPP--------------PPPP------PPPPPPP-------------PPPP-------------------------------------------------S---